Protein AF-A0A445MSP2-F1 (afdb_monomer)

pLDDT: mean 78.39, std 20.99, range [26.8, 98.38]

Organism: NCBI:txid201089

Sequence (513 aa):
MSGHNLSDQFVAFFVLGKTQYIKISIDMVNHHGAAMNFFADILRNLSRFKRIFPAFSILPVSEKHCRTREPGAQSNRTGRDHVIDLWRGLALINMAWVHLVGNQIGAGSTLEAWIGEHLRFAAGAFVFIAGLSVAKVFGKALDRGGLEGRAARAWLFRRALLLLVIDRALAVAMGIISRWRMFLPGGEDPQAPLWPLAVFGEAGVTGGLLCLYALLLGFTPALAAIKRRCGISIVIALSITLYIAAQYADRIFHWPPWTFPVAFWQPFFVAGFLSTPVFLRIREGSTGRMAMWAAVSTVAFFALLVARRYGTVTGWDFTKVPLRPAELLRYAITIQFVFAWSMLAYEHVPVLRRMAGCFCLCGRYSLLVYSAHLFIEVPIVEFALTIGMSPAGASMLLVLDAAALVLVAAAQRVGQRAAMPGIVRAGARLWLPRPAIVAIACVLASAQSLRAIQILSPSVLQLQAIVDEPFDPNAEASDSVEPASDDEINPEPFEIPDEAPIPESPIAETLDA

Nearest PDB structures (foldseek):
  5hd8-assembly1_B  TM=1.689E-01  e=2.350E+00  Escherichia coli K-12
  8wx2-assembly1_B  TM=1.557E-01  e=3.555E+00  Homo sapiens
  8dl7-assembly1_A  TM=1.620E-01  e=7.185E+00  Homo sapiens

InterPro domains:
  IPR014550 Uncharacterised conserved protein UCP028704, OpgC [PF10129] (80-410)
  IPR014550 Uncharacterised conserved protein UCP028704, OpgC [PTHR38592] (73-421)

Secondary structure (DSSP, 8-state):
--PPP--SSSSTTSS---S--SSSHHHHHHHHHHHHHHHHHHHHHHHHHHHH-GGGS-----TTTT-----S-TT-TT---HHHHHHHHHHHHHHHHHHHHHTT--SHHHHHHHHHHHHTTHHHHHHHHHHHHHHHHHHHHHHH-HHHHHHHHHHHHHHHHHHHHHHHHHHHHHHHHHTT-SS-GGG--TT--SHHHHTTSS--GGGGHHHHHHHHHHHHHHHHHHHHHH-HHHHHHHHHHHHHHHHHTHHHH--TT-SS-HHHHHHHHHHHHHHHHHHHHHHTS-HHHHHHHHHHHHHHHHHHHHHHHTT-STT----TTTT-HHHHHHHHHHHHHHHHHHHHHHHH-HHHHHHHHHHHHHHHTHHHHHHHHHHHHHHHHHHHHHHT--HHHHHHHHHHHHHHHHHHHHHHHHHHHTT--SEEEETTTEEEEHHHHHHHHHHHHHHHHHHHHHHHHHHHHHHHHHHHS---TTTTSTTS----------PPP-PPPPPPPPPPPP-------

Structure (mmCIF, N/CA/C/O backbone):
data_AF-A0A445MSP2-F1
#
_entry.id   AF-A0A445MSP2-F1
#
loop_
_atom_site.group_PDB
_atom_site.id
_atom_site.type_symbol
_atom_site.label_atom_id
_atom_site.label_alt_id
_atom_site.label_comp_id
_atom_site.label_asym_id
_atom_site.label_entity_id
_atom_site.label_seq_id
_atom_site.pdbx_PDB_ins_code
_atom_site.Cartn_x
_atom_site.Cartn_y
_atom_site.Cartn_z
_atom_site.occupancy
_atom_site.B_iso_or_equiv
_atom_site.auth_seq_id
_atom_site.auth_comp_id
_atom_site.auth_asym_id
_atom_site.auth_atom_id
_atom_site.pdbx_PDB_model_num
ATOM 1 N N . MET A 1 1 ? 6.197 20.343 -50.662 1.00 42.34 1 MET A N 1
ATOM 2 C CA . MET A 1 1 ? 4.780 19.937 -50.545 1.00 42.34 1 MET A CA 1
ATOM 3 C C . MET A 1 1 ? 4.582 18.656 -51.340 1.00 42.34 1 MET A C 1
ATOM 5 O O . MET A 1 1 ? 4.421 18.727 -52.546 1.00 42.34 1 MET A O 1
ATOM 9 N N . SER A 1 2 ? 4.626 17.511 -50.665 1.00 30.00 2 SER A N 1
ATOM 10 C CA . SER A 1 2 ? 4.048 16.235 -51.110 1.00 30.00 2 SER A CA 1
ATOM 11 C C . SER A 1 2 ? 4.128 15.285 -49.914 1.00 30.00 2 SER A C 1
ATOM 13 O O . SER A 1 2 ? 5.208 14.910 -49.469 1.00 30.00 2 SER A O 1
ATOM 15 N N . GLY A 1 3 ? 2.973 15.025 -49.302 1.00 32.28 3 GLY A N 1
ATOM 16 C CA . GLY A 1 3 ? 2.844 14.154 -48.139 1.00 32.28 3 GLY A CA 1
ATOM 17 C C . GLY A 1 3 ? 2.750 12.697 -48.572 1.00 32.28 3 GLY A C 1
ATOM 18 O O . GLY A 1 3 ? 1.908 12.360 -49.402 1.00 32.28 3 GLY A O 1
ATOM 19 N N . HIS A 1 4 ? 3.586 11.844 -47.985 1.00 34.22 4 HIS A N 1
ATOM 20 C CA . HIS A 1 4 ? 3.441 10.395 -48.059 1.00 34.22 4 HIS A CA 1
ATOM 21 C C . HIS A 1 4 ? 2.764 9.889 -46.780 1.00 34.22 4 HIS A C 1
ATOM 23 O O . HIS A 1 4 ? 3.225 10.146 -45.669 1.00 34.22 4 HIS A O 1
ATOM 29 N N . ASN A 1 5 ? 1.631 9.205 -46.959 1.00 30.45 5 ASN A N 1
ATOM 30 C CA . ASN A 1 5 ? 0.848 8.576 -45.899 1.00 30.45 5 ASN A CA 1
ATOM 31 C C . ASN A 1 5 ? 1.553 7.313 -45.380 1.00 30.45 5 ASN A C 1
ATOM 33 O O . ASN A 1 5 ? 1.807 6.378 -46.133 1.00 30.45 5 ASN A O 1
ATOM 37 N N . LEU A 1 6 ? 1.799 7.280 -44.071 1.00 33.66 6 LEU A N 1
ATOM 38 C CA . LEU A 1 6 ? 2.395 6.179 -43.300 1.00 33.66 6 LEU A CA 1
ATOM 39 C C . LEU A 1 6 ? 1.357 5.143 -42.801 1.00 33.66 6 LEU A C 1
ATOM 41 O O . LEU A 1 6 ? 1.603 4.440 -41.825 1.00 33.66 6 LEU A O 1
ATOM 45 N N . SER A 1 7 ? 0.179 5.037 -43.427 1.00 31.22 7 SER A N 1
ATOM 46 C CA . SER A 1 7 ? -0.917 4.181 -42.930 1.00 31.22 7 SER A CA 1
ATOM 47 C C . SER A 1 7 ? -0.916 2.739 -43.449 1.00 31.22 7 SER A C 1
ATOM 49 O O . SER A 1 7 ? -1.603 1.902 -42.868 1.00 31.22 7 SER A O 1
ATOM 51 N N . ASP A 1 8 ? -0.141 2.416 -44.488 1.00 30.02 8 ASP A N 1
ATOM 52 C CA . ASP A 1 8 ? -0.382 1.185 -45.263 1.00 30.02 8 ASP A CA 1
ATOM 53 C C . ASP A 1 8 ? 0.642 0.058 -45.022 1.00 30.02 8 ASP A C 1
ATOM 55 O O . ASP A 1 8 ? 0.500 -1.034 -45.566 1.00 30.02 8 ASP A O 1
ATOM 59 N N . GLN A 1 9 ? 1.636 0.253 -44.147 1.00 32.78 9 GLN A N 1
ATOM 60 C CA . GLN A 1 9 ? 2.659 -0.773 -43.867 1.00 32.78 9 GLN A CA 1
ATOM 61 C C . GLN A 1 9 ? 2.362 -1.688 -42.663 1.00 32.78 9 GLN A C 1
ATOM 63 O O . GLN A 1 9 ? 3.090 -2.649 -42.433 1.00 32.78 9 GLN A O 1
ATOM 68 N N . PHE A 1 10 ? 1.271 -1.473 -41.917 1.00 30.16 10 PHE A N 1
ATOM 69 C CA . PHE A 1 10 ? 1.027 -2.202 -40.658 1.00 30.16 10 PHE A CA 1
ATOM 70 C C . PHE A 1 10 ? 0.085 -3.420 -40.742 1.00 30.16 10 PHE A C 1
ATOM 72 O O . PHE A 1 10 ? -0.189 -4.048 -39.721 1.00 30.16 10 PHE A O 1
ATOM 79 N N . VAL A 1 11 ? -0.401 -3.802 -41.931 1.00 29.27 11 VAL A N 1
ATOM 80 C CA . VAL A 1 11 ? -1.430 -4.862 -42.071 1.00 29.27 11 VAL A CA 1
ATOM 81 C C . VAL A 1 11 ? -0.910 -6.168 -42.708 1.00 29.27 11 VAL A C 1
ATOM 83 O O . VAL A 1 11 ? -1.615 -7.174 -42.720 1.00 29.27 11 VAL A O 1
ATOM 86 N N . ALA A 1 12 ? 0.350 -6.241 -43.143 1.00 26.80 12 ALA A N 1
ATOM 87 C CA . ALA A 1 12 ? 0.846 -7.395 -43.909 1.00 26.80 12 ALA A CA 1
ATOM 88 C C . ALA A 1 12 ? 1.534 -8.527 -43.107 1.00 26.80 12 ALA A C 1
ATOM 90 O O . ALA A 1 12 ? 1.977 -9.496 -43.715 1.00 26.80 12 ALA A O 1
ATOM 91 N N . PHE A 1 13 ? 1.604 -8.481 -41.770 1.00 28.17 13 PHE A N 1
ATOM 92 C CA . PHE A 1 13 ? 2.372 -9.480 -40.993 1.00 28.17 13 PHE A CA 1
ATOM 93 C C . PHE A 1 13 ? 1.565 -10.625 -40.352 1.00 28.17 13 PHE A C 1
ATOM 95 O O . PHE A 1 13 ? 2.127 -11.431 -39.615 1.00 28.17 13 PHE A O 1
ATOM 102 N N . PHE A 1 14 ? 0.261 -10.756 -40.635 1.00 28.16 14 PHE A N 1
ATOM 103 C CA . PHE A 1 14 ? -0.587 -11.764 -39.970 1.00 28.16 14 PHE A CA 1
ATOM 104 C C . PHE A 1 14 ? -0.846 -13.064 -40.744 1.00 28.16 14 PHE A C 1
ATOM 106 O O . PHE A 1 14 ? -1.636 -13.901 -40.303 1.00 28.16 14 PHE A O 1
ATOM 113 N N . VAL A 1 15 ? -0.175 -13.291 -41.871 1.00 31.69 15 VAL A N 1
ATOM 114 C CA . VAL A 1 15 ? -0.363 -14.516 -42.653 1.00 31.69 15 VAL A CA 1
ATOM 115 C C . VAL A 1 15 ? 0.991 -15.017 -43.123 1.00 31.69 15 VAL A C 1
ATOM 117 O O . VAL A 1 15 ? 1.465 -14.558 -44.148 1.00 31.69 15 VAL A O 1
ATOM 120 N N . LEU A 1 16 ? 1.606 -15.928 -42.358 1.00 30.19 16 LEU A N 1
ATOM 121 C CA . LEU A 1 16 ? 2.413 -17.077 -42.814 1.00 30.19 16 LEU A CA 1
ATOM 122 C C . LEU A 1 16 ? 3.211 -17.645 -41.627 1.00 30.19 16 LEU A C 1
ATOM 124 O O . LEU A 1 16 ? 4.071 -16.985 -41.061 1.00 30.19 16 LEU A O 1
ATOM 128 N N . GLY A 1 17 ? 2.910 -18.886 -41.232 1.00 28.20 17 GLY A N 1
ATOM 129 C CA . GLY A 1 17 ? 3.651 -19.562 -40.159 1.00 28.20 17 GLY A CA 1
ATOM 130 C C . GLY A 1 17 ? 2.986 -20.797 -39.546 1.00 28.20 17 GLY A C 1
ATOM 131 O O . GLY A 1 17 ? 3.231 -21.120 -38.387 1.00 28.20 17 GLY A O 1
ATOM 132 N N . LYS A 1 18 ? 2.117 -21.507 -40.277 1.00 36.84 18 LYS A N 1
ATOM 133 C CA . LYS A 1 18 ? 1.631 -22.836 -39.870 1.00 36.84 18 LYS A CA 1
ATOM 134 C C . LYS A 1 18 ? 2.551 -23.897 -40.474 1.00 36.84 18 LYS A C 1
ATOM 136 O O . LYS A 1 18 ? 2.348 -24.187 -41.645 1.00 36.84 18 LYS A O 1
ATOM 141 N N . THR A 1 19 ? 3.506 -24.452 -39.708 1.00 33.66 19 THR A N 1
ATOM 142 C CA . THR A 1 19 ? 3.979 -25.877 -39.739 1.00 33.66 19 THR A CA 1
ATOM 143 C C . THR A 1 19 ? 5.323 -26.144 -39.008 1.00 33.66 19 THR A C 1
ATOM 145 O O . THR A 1 19 ? 6.178 -26.843 -39.532 1.00 33.66 19 THR A O 1
ATOM 148 N N . GLN A 1 20 ? 5.528 -25.688 -37.758 1.00 33.00 20 GLN A N 1
ATOM 149 C CA . GLN A 1 20 ? 6.654 -26.191 -36.919 1.00 33.00 20 GLN A CA 1
ATOM 150 C C . GLN A 1 20 ? 6.325 -26.427 -35.424 1.00 33.00 20 GLN A C 1
ATOM 152 O O . GLN A 1 20 ? 7.212 -26.544 -34.585 1.00 33.00 20 GLN A O 1
ATOM 157 N N . TYR A 1 21 ? 5.049 -26.581 -35.056 1.00 33.19 21 TYR A N 1
ATOM 158 C CA . TYR A 1 21 ? 4.622 -26.609 -33.643 1.00 33.19 21 TYR A CA 1
ATOM 159 C C . TYR A 1 21 ? 4.552 -27.984 -32.945 1.00 33.19 21 TYR A C 1
ATOM 161 O O . TYR A 1 21 ? 4.082 -28.055 -31.813 1.00 33.19 21 TYR A O 1
ATOM 169 N N . ILE A 1 22 ? 5.015 -29.086 -33.548 1.00 36.72 22 ILE A N 1
ATOM 170 C CA . ILE A 1 22 ? 4.736 -30.434 -32.996 1.00 36.72 22 ILE A CA 1
ATOM 171 C C . ILE A 1 22 ? 5.887 -31.043 -32.166 1.00 36.72 22 ILE A C 1
ATOM 173 O O . ILE A 1 22 ? 5.637 -31.947 -31.375 1.00 36.72 22 ILE A O 1
ATOM 177 N N . LYS A 1 23 ? 7.122 -30.520 -32.209 1.00 30.09 23 LYS A N 1
ATOM 178 C CA . LYS A 1 23 ? 8.253 -31.150 -31.483 1.00 30.09 23 LYS A CA 1
ATOM 179 C C . LYS A 1 23 ? 8.648 -30.494 -30.147 1.00 30.09 23 LYS A C 1
ATOM 181 O O . LYS A 1 23 ? 9.357 -31.112 -29.368 1.00 30.09 23 LYS A O 1
ATOM 186 N N . ILE A 1 24 ? 8.124 -29.305 -29.830 1.00 35.00 24 ILE A N 1
ATOM 187 C CA . ILE A 1 24 ? 8.419 -28.564 -28.578 1.00 35.00 24 ILE A CA 1
ATOM 188 C C . ILE A 1 24 ? 7.429 -28.924 -27.441 1.00 35.00 24 ILE A C 1
ATOM 190 O O . ILE A 1 24 ? 7.626 -28.581 -26.278 1.00 35.00 24 ILE A O 1
ATOM 194 N N . SER A 1 25 ? 6.368 -29.683 -27.741 1.00 33.28 25 SER A N 1
ATOM 195 C CA . SER A 1 25 ? 5.293 -29.983 -26.783 1.00 33.28 25 SER A CA 1
ATOM 196 C C . SER A 1 25 ? 5.636 -31.043 -25.723 1.00 33.28 25 SER A C 1
ATOM 198 O O . SER A 1 25 ? 4.863 -31.190 -24.779 1.00 33.28 25 SER A O 1
ATOM 200 N N . ILE A 1 26 ? 6.740 -31.791 -25.845 1.00 33.78 26 ILE A N 1
ATOM 201 C CA . ILE A 1 26 ? 7.011 -32.947 -24.965 1.00 33.78 26 ILE A CA 1
ATOM 202 C C . ILE A 1 26 ? 7.840 -32.549 -23.731 1.00 33.78 26 ILE A C 1
ATOM 204 O O . ILE A 1 26 ? 7.472 -32.925 -22.619 1.00 33.78 26 ILE A O 1
ATOM 208 N N . ASP A 1 27 ? 8.841 -31.673 -23.867 1.00 33.78 27 ASP A N 1
ATOM 209 C CA . ASP A 1 27 ? 9.586 -31.153 -22.703 1.00 33.78 27 ASP A CA 1
ATOM 210 C C . ASP A 1 27 ? 8.767 -30.141 -21.878 1.00 33.78 27 ASP A C 1
ATOM 212 O O . ASP A 1 27 ? 8.948 -30.004 -20.665 1.00 33.78 27 ASP A O 1
ATOM 216 N N . MET A 1 28 ? 7.770 -29.499 -22.503 1.00 34.50 28 MET A N 1
ATOM 217 C CA . MET A 1 28 ? 6.834 -28.582 -21.840 1.00 34.50 28 MET A CA 1
ATOM 218 C C . MET A 1 28 ? 5.923 -29.261 -20.800 1.00 34.50 28 MET A C 1
ATOM 220 O O . MET A 1 28 ? 5.569 -28.636 -19.798 1.00 34.50 28 MET A O 1
ATOM 224 N N . VAL A 1 29 ? 5.539 -30.527 -21.001 1.00 35.09 29 VAL A N 1
ATOM 225 C CA . VAL A 1 29 ? 4.621 -31.243 -20.091 1.00 35.09 29 VAL A CA 1
ATOM 226 C C . VAL A 1 29 ? 5.323 -31.648 -18.791 1.00 35.09 29 VAL A C 1
ATOM 228 O O . VAL A 1 29 ? 4.712 -31.602 -17.719 1.00 35.09 29 VAL A O 1
ATOM 231 N N . ASN A 1 30 ? 6.622 -31.948 -18.847 1.00 37.91 30 ASN A N 1
ATOM 232 C CA . ASN A 1 30 ? 7.368 -32.449 -17.692 1.00 37.91 30 ASN A CA 1
ATOM 233 C C . ASN A 1 30 ? 7.641 -31.357 -16.640 1.00 37.91 30 ASN A C 1
ATOM 235 O O . ASN A 1 30 ? 7.466 -31.600 -15.443 1.00 37.91 30 ASN A O 1
ATOM 239 N N . HIS A 1 31 ? 7.957 -30.124 -17.053 1.00 42.19 31 HIS A N 1
ATOM 240 C CA . HIS A 1 31 ? 8.174 -29.018 -16.107 1.00 42.19 31 HIS A CA 1
ATOM 241 C C . HIS A 1 31 ? 6.876 -28.361 -15.604 1.00 42.19 31 HIS A C 1
ATOM 243 O O . HIS A 1 31 ? 6.808 -27.958 -14.440 1.00 42.19 31 HIS A O 1
ATOM 249 N N . HIS A 1 32 ? 5.811 -28.313 -16.416 1.00 44.03 32 HIS A N 1
ATOM 250 C CA . HIS A 1 32 ? 4.488 -27.874 -15.945 1.00 44.03 32 HIS A CA 1
ATOM 251 C C . HIS A 1 32 ? 3.865 -28.870 -14.957 1.00 44.03 32 HIS A C 1
ATOM 253 O O . HIS A 1 32 ? 3.216 -28.452 -13.995 1.00 44.03 32 HIS A O 1
ATOM 259 N N . GLY A 1 33 ? 4.108 -30.174 -15.139 1.00 44.62 33 GLY A N 1
ATOM 260 C CA . GLY A 1 33 ? 3.669 -31.215 -14.212 1.00 44.62 33 GLY A CA 1
ATOM 261 C C . GLY A 1 33 ? 4.234 -31.024 -12.804 1.00 44.62 33 GLY A C 1
ATOM 262 O O . GLY A 1 33 ? 3.483 -31.083 -11.834 1.00 44.62 33 GLY A O 1
ATOM 263 N N . ALA A 1 34 ? 5.527 -30.715 -12.674 1.00 43.53 34 ALA A N 1
ATOM 264 C CA . ALA A 1 34 ? 6.170 -30.517 -11.374 1.00 43.53 34 ALA A CA 1
ATOM 265 C C . ALA A 1 34 ? 5.616 -29.299 -10.609 1.00 43.53 34 ALA A C 1
ATOM 267 O O . ALA A 1 34 ? 5.270 -29.418 -9.433 1.00 43.53 34 ALA A O 1
ATOM 268 N N . ALA A 1 35 ? 5.453 -28.151 -11.277 1.00 39.19 35 ALA A N 1
ATOM 269 C CA . ALA A 1 35 ? 4.890 -26.950 -10.655 1.00 39.19 35 ALA A CA 1
ATOM 270 C C . ALA A 1 35 ? 3.410 -27.142 -10.271 1.00 39.19 35 ALA A C 1
ATOM 272 O O . ALA A 1 35 ? 3.001 -26.799 -9.160 1.00 39.19 35 ALA A O 1
ATOM 273 N N . MET A 1 36 ? 2.608 -27.754 -11.148 1.00 42.84 36 MET A N 1
ATOM 274 C CA . MET A 1 36 ? 1.198 -28.044 -10.868 1.00 42.84 36 MET A CA 1
ATOM 275 C C . MET A 1 36 ? 1.027 -29.080 -9.751 1.00 42.84 36 MET A C 1
ATOM 277 O O . MET A 1 36 ? 0.142 -28.919 -8.909 1.00 42.84 36 MET A O 1
ATOM 281 N N . ASN A 1 37 ? 1.890 -30.100 -9.690 1.00 48.38 37 ASN A N 1
ATOM 282 C CA . ASN A 1 37 ? 1.912 -31.079 -8.601 1.00 48.38 37 ASN A CA 1
ATOM 283 C C . ASN A 1 37 ? 2.301 -30.427 -7.271 1.00 48.38 37 ASN A C 1
ATOM 285 O O . ASN A 1 37 ? 1.646 -30.680 -6.263 1.00 48.38 37 ASN A O 1
ATOM 289 N N . PHE A 1 38 ? 3.277 -29.518 -7.276 1.00 47.28 38 PHE A N 1
ATOM 290 C CA . PHE A 1 38 ? 3.670 -28.750 -6.098 1.00 47.28 38 PHE A CA 1
ATOM 291 C C . PHE A 1 38 ? 2.528 -27.856 -5.575 1.00 47.28 38 PHE A C 1
ATOM 293 O O . PHE A 1 38 ? 2.197 -27.899 -4.388 1.00 47.28 38 PHE A O 1
ATOM 300 N N . PHE A 1 39 ? 1.838 -27.113 -6.450 1.00 43.75 39 PHE A N 1
ATOM 301 C CA . PHE A 1 39 ? 0.649 -26.342 -6.059 1.00 43.75 39 PHE A CA 1
ATOM 302 C C . PHE A 1 39 ? -0.493 -27.244 -5.568 1.00 43.75 39 PHE A C 1
ATOM 304 O O . PHE A 1 39 ? -1.154 -26.925 -4.576 1.00 43.75 39 PHE A O 1
ATOM 311 N N . ALA A 1 40 ? -0.716 -28.389 -6.216 1.00 50.06 40 ALA A N 1
ATOM 312 C CA . ALA A 1 40 ? -1.703 -29.370 -5.777 1.00 50.06 40 ALA A CA 1
ATOM 313 C C . ALA A 1 40 ? -1.352 -29.977 -4.408 1.00 50.06 40 ALA A C 1
ATOM 315 O O . ALA A 1 40 ? -2.259 -30.267 -3.626 1.00 50.06 40 ALA A O 1
ATOM 316 N N . ASP A 1 41 ? -0.069 -30.138 -4.087 1.00 50.84 41 ASP A N 1
ATOM 317 C CA . ASP A 1 41 ? 0.411 -30.620 -2.789 1.00 50.84 41 ASP A CA 1
ATOM 318 C C . ASP A 1 41 ? 0.284 -29.566 -1.693 1.00 50.84 41 ASP A C 1
ATOM 320 O O . ASP A 1 41 ? -0.205 -29.885 -0.606 1.00 50.84 41 ASP A O 1
ATOM 324 N N . ILE A 1 42 ? 0.587 -28.297 -1.981 1.00 46.59 42 ILE A N 1
ATOM 325 C CA . ILE A 1 42 ? 0.287 -27.179 -1.074 1.00 46.59 42 ILE A CA 1
ATOM 326 C C . ILE A 1 42 ? -1.214 -27.139 -0.770 1.00 46.59 42 ILE A C 1
ATOM 328 O O . ILE A 1 42 ? -1.614 -27.109 0.394 1.00 46.59 42 ILE A O 1
ATOM 332 N N . LEU A 1 43 ? -2.070 -27.203 -1.793 1.00 46.00 43 LEU A N 1
ATOM 333 C CA . LEU A 1 43 ? -3.524 -27.156 -1.616 1.00 46.00 43 LEU A CA 1
ATOM 334 C C . LEU A 1 43 ? -4.067 -28.403 -0.892 1.00 46.00 43 LEU A C 1
ATOM 336 O O . LEU A 1 43 ? -4.957 -28.287 -0.041 1.00 46.00 43 LEU A O 1
ATOM 340 N N . ARG A 1 44 ? -3.506 -29.594 -1.150 1.00 52.00 44 ARG A N 1
ATOM 341 C CA . ARG A 1 44 ? -3.819 -30.822 -0.397 1.00 52.00 44 ARG A CA 1
ATOM 342 C C . ARG A 1 44 ? -3.400 -30.705 1.067 1.00 52.00 44 ARG A C 1
ATOM 344 O O . ARG A 1 44 ? -4.187 -31.072 1.942 1.00 52.00 44 ARG A O 1
ATOM 351 N N . ASN A 1 45 ? -2.232 -30.148 1.362 1.00 48.41 45 ASN A N 1
ATOM 352 C CA . ASN A 1 45 ? -1.767 -29.944 2.733 1.00 48.41 45 ASN A CA 1
ATOM 353 C C . ASN A 1 45 ? -2.565 -28.853 3.465 1.00 48.41 45 ASN A C 1
ATOM 355 O O . ASN A 1 45 ? -2.919 -29.042 4.628 1.00 48.41 45 ASN A O 1
ATOM 359 N N . LEU A 1 46 ? -3.004 -27.798 2.774 1.00 44.69 46 LEU A N 1
ATOM 360 C CA . LEU A 1 46 ? -3.956 -26.819 3.314 1.00 44.69 46 LEU A CA 1
ATOM 361 C C . LEU A 1 46 ? -5.310 -27.461 3.674 1.00 44.69 46 LEU A C 1
ATOM 363 O O . LEU A 1 46 ? -5.920 -27.117 4.688 1.00 44.69 46 LEU A O 1
ATOM 367 N N . SER A 1 47 ? -5.765 -28.459 2.907 1.00 44.88 47 SER A N 1
ATOM 368 C CA . SER A 1 47 ? -6.974 -29.228 3.248 1.00 44.88 47 SER A CA 1
ATOM 369 C C . SER A 1 47 ? -6.796 -30.122 4.489 1.00 44.88 47 SER A C 1
ATOM 371 O O . SER A 1 47 ? -7.756 -30.338 5.232 1.00 44.88 47 SER A O 1
ATOM 373 N N . ARG A 1 48 ? -5.570 -30.598 4.763 1.00 49.34 48 ARG A N 1
ATOM 374 C CA . ARG A 1 48 ? -5.210 -31.327 5.996 1.00 49.34 48 ARG A CA 1
ATOM 375 C C . ARG A 1 48 ? -5.092 -30.388 7.199 1.00 49.34 48 ARG A C 1
ATOM 377 O O . ARG A 1 48 ? -5.527 -30.753 8.287 1.00 49.34 48 ARG A O 1
ATOM 384 N N . PHE A 1 49 ? -4.643 -29.153 6.986 1.00 40.34 49 PHE A N 1
ATOM 385 C CA . PHE A 1 49 ? -4.645 -28.074 7.984 1.00 40.34 49 PHE A CA 1
ATOM 386 C C . PHE A 1 49 ? -6.040 -27.834 8.590 1.00 40.34 49 PHE A C 1
ATOM 388 O O . PHE A 1 49 ? -6.178 -27.570 9.783 1.00 40.34 49 PHE A O 1
ATOM 395 N N . LYS A 1 50 ? -7.094 -28.036 7.788 1.00 42.75 50 LYS A N 1
ATOM 396 C CA . LYS A 1 50 ? -8.501 -27.971 8.217 1.00 42.75 50 LYS A CA 1
ATOM 397 C C . LYS A 1 50 ? -8.873 -29.011 9.289 1.00 42.75 50 LYS A C 1
ATOM 399 O O . LYS A 1 50 ? -9.828 -28.786 10.023 1.00 42.75 50 LYS A O 1
ATOM 404 N N . ARG A 1 51 ? -8.141 -30.133 9.386 1.00 47.94 51 ARG A N 1
ATOM 405 C CA . ARG A 1 51 ? -8.340 -31.167 10.423 1.00 47.94 51 ARG A CA 1
ATOM 406 C C . ARG A 1 51 ? -7.578 -30.876 11.715 1.00 47.94 51 ARG A C 1
ATOM 408 O O . ARG A 1 51 ? -8.065 -31.232 12.777 1.00 47.94 51 ARG A O 1
ATOM 415 N N . ILE A 1 52 ? -6.414 -30.232 11.624 1.00 40.97 52 ILE A N 1
ATOM 416 C CA . ILE A 1 52 ? -5.551 -29.934 12.782 1.00 40.97 52 ILE A CA 1
ATOM 417 C C . ILE A 1 52 ? -6.102 -28.747 13.586 1.00 40.97 52 ILE A C 1
ATOM 419 O O . ILE A 1 52 ? -5.942 -28.685 14.800 1.00 40.97 52 ILE A O 1
ATOM 423 N N . PHE A 1 53 ? -6.837 -27.843 12.934 1.00 39.03 53 PHE A N 1
ATOM 424 C CA . PHE A 1 53 ? -7.497 -26.724 13.598 1.00 39.03 53 PHE A CA 1
ATOM 425 C C . PHE A 1 53 ? -9.024 -26.786 13.426 1.00 39.03 53 PHE A C 1
ATOM 427 O O . PHE A 1 53 ? -9.578 -26.075 12.582 1.00 39.03 53 PHE A O 1
ATOM 434 N N . PRO A 1 54 ? -9.754 -27.561 14.251 1.00 41.44 54 PRO A N 1
ATOM 435 C CA . PRO A 1 54 ? -11.220 -27.594 14.221 1.00 41.44 54 PRO A CA 1
ATOM 436 C C . PRO A 1 54 ? -11.871 -26.220 14.487 1.00 41.44 54 PRO A C 1
ATOM 438 O O . PRO A 1 54 ? -13.021 -26.008 14.110 1.00 41.44 54 PRO A O 1
ATOM 441 N N . ALA A 1 55 ? -11.125 -25.236 15.012 1.00 38.19 55 ALA A N 1
ATOM 442 C CA . ALA A 1 55 ? -11.526 -23.826 15.109 1.00 38.19 55 ALA A CA 1
ATOM 443 C C . ALA A 1 55 ? -11.640 -23.081 13.750 1.00 38.19 55 ALA A C 1
ATOM 445 O O . ALA A 1 55 ? -12.153 -21.955 13.704 1.00 38.19 55 ALA A O 1
ATOM 446 N N . PHE A 1 56 ? -11.184 -23.689 12.645 1.00 39.19 56 PHE A N 1
ATOM 447 C CA . PHE A 1 56 ? -11.427 -23.249 11.259 1.00 39.19 56 PHE A CA 1
ATOM 448 C C . PHE A 1 56 ? -12.640 -23.921 10.613 1.00 39.19 56 PHE A C 1
ATOM 450 O O . PHE A 1 56 ? -12.971 -23.607 9.465 1.00 39.19 56 PHE A O 1
ATOM 457 N N . SER A 1 57 ? -13.339 -24.802 11.337 1.00 35.38 57 SER A N 1
ATOM 458 C CA . SER A 1 57 ? -14.701 -25.164 10.965 1.00 35.38 57 SER A CA 1
ATOM 459 C C . SER A 1 57 ? -15.476 -23.865 10.840 1.00 35.38 57 SER A C 1
ATOM 461 O O . SER A 1 57 ? -15.514 -23.048 11.764 1.00 35.38 57 SER A O 1
ATOM 463 N N . ILE A 1 58 ? -16.024 -23.646 9.652 1.00 40.88 58 ILE A N 1
ATOM 464 C CA . ILE A 1 58 ? -16.974 -22.590 9.357 1.00 40.88 58 ILE A CA 1
ATOM 465 C C . ILE A 1 58 ? -18.196 -22.912 10.220 1.00 40.88 58 ILE A C 1
ATOM 467 O O . ILE A 1 58 ? -19.180 -23.452 9.735 1.00 40.88 58 ILE A O 1
ATOM 471 N N . LEU A 1 59 ? -18.143 -22.627 11.522 1.00 33.44 59 LEU A N 1
ATOM 472 C CA . LEU A 1 59 ? -19.350 -22.190 12.182 1.00 33.44 59 LEU A CA 1
ATOM 473 C C . LEU A 1 59 ? -19.718 -20.945 11.385 1.00 33.44 59 LEU A C 1
ATOM 475 O O . LEU A 1 59 ? -18.892 -20.020 11.326 1.00 33.44 59 LEU A O 1
ATOM 479 N N . PRO A 1 60 ? -20.870 -20.918 10.697 1.00 37.78 60 PRO A N 1
ATOM 480 C CA . PRO A 1 60 ? -21.401 -19.656 10.250 1.00 37.78 60 PRO A CA 1
ATOM 481 C C . PRO A 1 60 ? -21.565 -18.858 11.540 1.00 37.78 60 PRO A C 1
ATOM 483 O O . PRO A 1 60 ? -22.523 -19.043 12.286 1.00 37.78 60 PRO A O 1
ATOM 486 N N . VAL A 1 61 ? -20.586 -18.004 11.853 1.00 42.09 61 VAL A N 1
ATOM 487 C CA . VAL A 1 61 ? -20.836 -16.844 12.689 1.00 42.09 61 VAL A CA 1
ATOM 488 C C . VAL A 1 61 ? -21.888 -16.132 11.879 1.00 42.09 61 VAL A C 1
ATOM 490 O O . VAL A 1 61 ? -21.585 -15.533 10.850 1.00 42.09 61 VAL A O 1
ATOM 493 N N . SER A 1 62 ? -23.139 -16.395 12.238 1.00 39.91 62 SER A N 1
ATOM 494 C CA . SER A 1 62 ? -24.296 -15.896 11.542 1.00 39.91 62 SER A CA 1
ATOM 495 C C . SER A 1 62 ? -24.087 -14.395 11.449 1.00 39.91 62 SER A C 1
ATOM 497 O O . SER A 1 62 ? -24.182 -13.695 12.456 1.00 39.91 62 SER A O 1
ATOM 499 N N . GLU A 1 63 ? -23.773 -13.890 10.252 1.00 44.03 63 GLU A N 1
ATOM 500 C CA . GLU A 1 63 ? -23.659 -12.450 9.987 1.00 44.03 63 GLU A CA 1
ATOM 501 C C . GLU A 1 63 ? -24.951 -11.714 10.388 1.00 44.03 63 GLU A C 1
ATOM 503 O O . GLU A 1 63 ? -24.972 -10.489 10.478 1.00 44.03 63 GLU A O 1
ATOM 508 N N . LYS A 1 64 ? -26.036 -12.454 10.669 1.00 44.75 64 LYS A N 1
ATOM 509 C CA . LYS A 1 64 ? -27.278 -11.933 11.233 1.00 44.75 64 LYS A CA 1
ATOM 510 C C . LYS A 1 64 ? -27.166 -11.502 12.703 1.00 44.75 64 LYS A C 1
ATOM 512 O O . LYS A 1 64 ? -27.935 -10.636 13.090 1.00 44.75 64 LYS A O 1
ATOM 517 N N . HIS A 1 65 ? -26.258 -12.051 13.517 1.00 41.38 65 HIS A N 1
ATOM 518 C CA . HIS A 1 65 ? -26.223 -11.772 14.967 1.00 41.38 65 HIS A CA 1
ATOM 519 C C . HIS A 1 65 ? -25.361 -10.569 15.376 1.00 41.38 65 HIS A C 1
ATOM 521 O O . HIS A 1 65 ? -25.560 -10.026 16.454 1.00 41.38 65 HIS A O 1
ATOM 527 N N . CYS A 1 66 ? -24.475 -10.080 14.504 1.00 43.25 66 CYS A N 1
ATOM 528 C CA . CYS A 1 66 ? -23.763 -8.810 14.704 1.00 43.25 66 CYS A CA 1
ATOM 529 C C . CYS A 1 66 ? -24.413 -7.670 13.889 1.00 43.25 66 CYS A C 1
ATOM 531 O O . CYS A 1 66 ? -23.731 -6.824 13.316 1.00 43.25 66 CYS A O 1
ATOM 533 N N . ARG A 1 67 ? -25.747 -7.692 13.769 1.00 42.75 67 ARG A N 1
ATOM 534 C CA . ARG A 1 67 ? -26.571 -6.635 13.161 1.00 42.75 67 ARG A CA 1
ATOM 535 C C . ARG A 1 67 ? -27.609 -6.162 14.175 1.00 42.75 67 ARG A C 1
ATOM 537 O O . ARG A 1 67 ? -28.810 -6.320 13.972 1.00 42.75 67 ARG A O 1
ATOM 544 N N . THR A 1 68 ? -27.156 -5.590 15.283 1.00 43.03 68 THR A N 1
ATOM 545 C CA . THR A 1 68 ? -28.024 -4.752 16.111 1.00 43.03 68 THR A CA 1
ATOM 546 C C . THR A 1 68 ? -28.387 -3.508 15.295 1.00 43.03 68 THR A C 1
ATOM 548 O O . THR A 1 68 ? -27.547 -2.676 14.964 1.00 43.03 68 THR A O 1
ATOM 551 N N . ARG A 1 69 ? -29.649 -3.481 14.853 1.00 38.69 69 ARG A N 1
ATOM 552 C CA . ARG A 1 69 ? -30.310 -2.407 14.104 1.00 38.69 69 ARG A CA 1
ATOM 553 C C . ARG A 1 69 ? -30.285 -1.115 14.931 1.00 38.69 69 ARG A C 1
ATOM 555 O O . ARG A 1 69 ? -30.999 -1.034 15.922 1.00 38.69 69 ARG A O 1
ATOM 562 N N . GLU A 1 70 ? -29.556 -0.100 14.478 1.00 36.16 70 GLU A N 1
ATOM 563 C CA . GLU A 1 70 ? -29.926 1.292 14.755 1.00 36.16 70 GLU A CA 1
ATOM 564 C C . GLU A 1 70 ? -30.931 1.746 13.676 1.00 36.16 70 GLU A C 1
ATOM 566 O O . GLU A 1 70 ? -30.681 1.541 12.480 1.00 36.16 70 GLU A O 1
ATOM 571 N N . PRO A 1 71 ? -32.100 2.291 14.054 1.00 38.41 71 PRO A N 1
ATOM 572 C CA . PRO A 1 71 ? -33.093 2.770 13.105 1.00 38.41 71 PRO A CA 1
ATOM 573 C C . PRO A 1 71 ? -32.807 4.231 12.724 1.00 38.41 71 PRO A C 1
ATOM 575 O O . PRO A 1 71 ? -33.021 5.131 13.525 1.00 38.41 71 PRO A O 1
ATOM 578 N N . GLY A 1 72 ? -32.363 4.473 11.484 1.00 36.66 72 GLY A N 1
ATOM 579 C CA . GLY A 1 72 ? -32.393 5.815 10.881 1.00 36.66 72 GLY A CA 1
ATOM 580 C C . GLY A 1 72 ? -31.210 6.157 9.971 1.00 36.66 72 GLY A C 1
ATOM 581 O O . GLY A 1 72 ? -30.256 6.761 10.434 1.00 36.66 72 GLY A O 1
ATOM 582 N N . ALA A 1 73 ? -31.298 5.762 8.689 1.00 39.16 73 ALA A N 1
ATOM 583 C CA . ALA A 1 73 ? -30.651 6.333 7.481 1.00 39.16 73 ALA A CA 1
ATOM 584 C C . ALA A 1 73 ? -30.313 5.220 6.463 1.00 39.16 73 ALA A C 1
ATOM 586 O O . ALA A 1 73 ? -29.262 4.576 6.493 1.00 39.16 73 ALA A O 1
ATOM 587 N N . GLN A 1 74 ? -31.243 4.969 5.540 1.00 39.12 74 GLN A N 1
ATOM 588 C CA . GLN A 1 74 ? -31.164 3.921 4.519 1.00 39.12 74 GLN A CA 1
ATOM 589 C C . GLN A 1 74 ? -30.354 4.333 3.268 1.00 39.12 74 GLN A C 1
ATOM 591 O O . GLN A 1 74 ? -30.922 4.470 2.189 1.00 39.12 74 GLN A O 1
ATOM 596 N N . SER A 1 75 ? -29.018 4.427 3.345 1.00 39.50 75 SER A N 1
ATOM 597 C CA . SER A 1 75 ? -28.191 4.440 2.111 1.00 39.50 75 SER A CA 1
ATOM 598 C C . SER A 1 75 ? -26.895 3.611 2.108 1.00 39.50 75 SER A C 1
ATOM 600 O O . SER A 1 75 ? -26.258 3.517 1.067 1.00 39.50 75 SER A O 1
ATOM 602 N N . ASN A 1 76 ? -26.532 2.882 3.176 1.00 39.12 76 ASN A N 1
ATOM 603 C CA . ASN A 1 76 ? -25.278 2.100 3.220 1.00 39.12 76 ASN A CA 1
ATOM 604 C C . ASN A 1 76 ? -25.462 0.661 3.743 1.00 39.12 76 ASN A C 1
ATOM 606 O O . ASN A 1 76 ? -24.969 0.304 4.812 1.00 39.12 76 ASN A O 1
ATOM 610 N N . ARG A 1 77 ? -26.126 -0.212 2.969 1.00 44.88 77 ARG A N 1
ATOM 611 C CA . ARG A 1 77 ? -26.409 -1.625 3.336 1.00 44.88 77 ARG A CA 1
ATOM 612 C C . ARG A 1 77 ? -25.182 -2.492 3.697 1.00 44.88 77 ARG A C 1
ATOM 614 O O . ARG A 1 77 ? -25.372 -3.604 4.180 1.00 44.88 77 ARG A O 1
ATOM 621 N N . THR A 1 78 ? -23.948 -2.024 3.497 1.00 50.94 78 THR A N 1
ATOM 622 C CA . THR A 1 78 ? -22.719 -2.759 3.857 1.00 50.94 78 THR A CA 1
ATOM 623 C C . THR A 1 78 ? -21.852 -2.084 4.924 1.00 50.94 78 THR A C 1
ATOM 625 O O . THR A 1 78 ? -20.795 -2.623 5.230 1.00 50.94 78 THR A O 1
ATOM 628 N N . GLY A 1 79 ? -22.224 -0.907 5.455 1.00 71.88 79 GLY A N 1
ATOM 629 C CA . GLY A 1 79 ? -21.380 -0.161 6.412 1.00 71.88 79 GLY A CA 1
ATOM 630 C C . GLY A 1 79 ? -19.968 0.166 5.892 1.00 71.88 79 GLY A C 1
ATOM 631 O O . GLY A 1 79 ? -19.056 0.440 6.669 1.00 71.88 79 GLY A O 1
ATOM 632 N N . ARG A 1 80 ? -19.770 0.089 4.570 1.00 86.25 80 ARG A N 1
ATOM 633 C CA . ARG A 1 80 ? -18.470 0.221 3.907 1.00 86.25 80 ARG A CA 1
ATOM 634 C C . ARG A 1 80 ? -18.190 1.689 3.618 1.00 86.25 80 ARG A C 1
ATOM 636 O O . ARG A 1 80 ? -19.086 2.410 3.197 1.00 86.25 80 ARG A O 1
ATOM 643 N N . ASP A 1 81 ? -16.954 2.117 3.841 1.00 92.19 81 ASP A N 1
ATOM 644 C CA . ASP A 1 81 ? -16.546 3.505 3.644 1.00 92.19 81 ASP A CA 1
ATOM 645 C C . ASP A 1 81 ? -15.872 3.702 2.282 1.00 92.19 81 ASP A C 1
ATOM 647 O O . ASP A 1 81 ? -14.750 3.242 2.067 1.00 92.19 81 ASP A O 1
ATOM 651 N N . HIS A 1 82 ? -16.559 4.398 1.376 1.00 93.50 82 HIS A N 1
ATOM 652 C CA . HIS A 1 82 ? -16.062 4.684 0.033 1.00 93.50 82 HIS A CA 1
ATOM 653 C C . HIS A 1 82 ? -14.823 5.583 0.019 1.00 93.50 82 HIS A C 1
ATOM 655 O O . HIS A 1 82 ? -14.004 5.433 -0.877 1.00 93.50 82 HIS A O 1
ATOM 661 N N . VAL A 1 83 ? -14.635 6.457 1.014 1.00 94.88 83 VAL A N 1
ATOM 662 C CA . VAL A 1 83 ? -13.434 7.307 1.101 1.00 94.88 83 VAL A CA 1
ATOM 663 C C . VAL A 1 83 ? -12.211 6.461 1.459 1.00 94.88 83 VAL A C 1
ATOM 665 O O . VAL A 1 83 ? -11.148 6.608 0.864 1.00 94.88 83 VAL A O 1
ATOM 668 N N . ILE A 1 84 ? -12.373 5.490 2.363 1.00 95.94 84 ILE A N 1
ATOM 669 C CA . ILE A 1 84 ? -11.305 4.528 2.674 1.00 95.94 84 ILE A CA 1
ATOM 670 C C . ILE A 1 84 ? -10.993 3.654 1.452 1.00 95.94 84 ILE A C 1
ATOM 672 O O . ILE A 1 84 ? -9.826 3.373 1.183 1.00 95.94 84 ILE A O 1
ATOM 676 N N . ASP A 1 85 ? -12.010 3.223 0.698 1.00 96.81 85 ASP A N 1
ATOM 677 C CA . ASP A 1 85 ? -11.786 2.499 -0.557 1.00 96.81 85 ASP A CA 1
ATOM 678 C C . ASP A 1 85 ? -11.071 3.381 -1.601 1.00 96.81 85 ASP A C 1
ATOM 680 O O . ASP A 1 85 ? -10.154 2.899 -2.258 1.00 96.81 85 ASP A O 1
ATOM 684 N N . LEU A 1 86 ? -11.419 4.666 -1.727 1.00 97.00 86 LEU A N 1
ATOM 685 C CA . LEU A 1 86 ? -10.716 5.616 -2.596 1.00 97.00 86 LEU A CA 1
ATOM 686 C C . LEU A 1 86 ? -9.229 5.693 -2.241 1.00 97.00 86 LEU A C 1
ATOM 688 O O . LEU A 1 86 ? -8.381 5.485 -3.107 1.00 97.00 86 LEU A O 1
ATOM 692 N N . TRP A 1 87 ? -8.906 5.929 -0.968 1.00 97.50 87 TRP A N 1
ATOM 693 C CA . TRP A 1 87 ? -7.519 6.046 -0.512 1.00 97.50 87 TRP A CA 1
ATOM 694 C C . TRP A 1 87 ? -6.716 4.763 -0.721 1.00 97.50 87 TRP A C 1
ATOM 696 O O . TRP A 1 87 ? -5.559 4.827 -1.126 1.00 97.50 87 TRP A O 1
ATOM 706 N N . ARG A 1 88 ? -7.329 3.588 -0.519 1.00 97.12 88 ARG A N 1
ATOM 707 C CA . ARG A 1 88 ? -6.692 2.302 -0.851 1.00 97.12 88 ARG A CA 1
ATOM 708 C C . ARG A 1 88 ? -6.426 2.171 -2.345 1.00 97.12 88 ARG A C 1
ATOM 710 O O . ARG A 1 88 ? -5.375 1.672 -2.720 1.00 97.12 88 ARG A O 1
ATOM 717 N N . GLY A 1 89 ? -7.373 2.581 -3.186 1.00 97.12 89 GLY A N 1
ATOM 718 C CA . GLY A 1 89 ? -7.215 2.546 -4.639 1.00 97.12 89 GLY A CA 1
ATOM 719 C C . GLY A 1 89 ? -6.094 3.454 -5.127 1.00 97.12 89 GLY A C 1
ATOM 720 O O . GLY A 1 89 ? -5.260 3.014 -5.910 1.00 97.12 89 GLY A O 1
ATOM 721 N N . LEU A 1 90 ? -6.048 4.688 -4.617 1.00 96.00 90 LEU A N 1
ATOM 722 C CA . LEU A 1 90 ? -4.971 5.641 -4.895 1.00 96.00 90 LEU A CA 1
ATOM 723 C C . LEU A 1 90 ? -3.613 5.089 -4.454 1.00 96.00 90 LEU A C 1
ATOM 725 O O . LEU A 1 90 ? -2.664 5.120 -5.227 1.00 96.00 90 LEU A O 1
ATOM 729 N N . ALA A 1 91 ? -3.527 4.524 -3.247 1.00 96.19 91 ALA A N 1
ATOM 730 C CA . ALA A 1 91 ? -2.287 3.932 -2.760 1.00 96.19 91 ALA A CA 1
ATOM 731 C C . ALA A 1 91 ? -1.814 2.745 -3.623 1.00 96.19 91 ALA A C 1
ATOM 733 O O . ALA A 1 91 ? -0.614 2.601 -3.807 1.00 96.19 91 ALA A O 1
ATOM 734 N N . LEU A 1 92 ? -2.711 1.920 -4.186 1.00 95.44 92 LEU A N 1
ATOM 735 C CA . LEU A 1 92 ? -2.322 0.809 -5.082 1.00 95.44 92 LEU A CA 1
ATOM 736 C C . LEU A 1 92 ? -1.738 1.293 -6.390 1.00 95.44 92 LEU A C 1
ATOM 738 O O . LEU A 1 92 ? -0.684 0.821 -6.793 1.00 95.44 92 LEU A O 1
ATOM 742 N N . ILE A 1 93 ? -2.437 2.214 -7.046 1.00 94.69 93 ILE A N 1
ATOM 743 C CA . ILE A 1 93 ? -1.998 2.723 -8.343 1.00 94.69 93 ILE A CA 1
ATOM 744 C C . ILE A 1 93 ? -0.672 3.461 -8.168 1.00 94.69 93 ILE A C 1
ATOM 746 O O . ILE A 1 93 ? 0.273 3.208 -8.904 1.00 94.69 93 ILE A O 1
ATOM 750 N N . ASN A 1 94 ? -0.547 4.265 -7.111 1.00 93.44 94 ASN A N 1
ATOM 751 C CA . ASN A 1 94 ? 0.708 4.949 -6.824 1.00 93.44 94 ASN A CA 1
ATOM 752 C C . ASN A 1 94 ? 1.841 3.993 -6.429 1.00 93.44 94 ASN A C 1
ATOM 754 O O . ASN A 1 94 ? 2.997 4.292 -6.707 1.00 93.44 94 ASN A O 1
ATOM 758 N N . MET A 1 95 ? 1.534 2.849 -5.808 1.00 92.75 95 MET A N 1
ATOM 759 C CA . MET A 1 95 ? 2.524 1.805 -5.529 1.00 92.75 95 MET A CA 1
ATOM 760 C C . MET A 1 95 ? 3.064 1.200 -6.823 1.00 92.75 95 MET A C 1
ATOM 762 O O . MET A 1 95 ? 4.278 1.144 -6.985 1.00 92.75 95 MET A O 1
ATOM 766 N N . ALA A 1 96 ? 2.179 0.817 -7.746 1.00 91.50 96 ALA A N 1
ATOM 767 C CA . ALA A 1 96 ? 2.572 0.267 -9.040 1.00 91.50 96 ALA A CA 1
ATOM 768 C C . ALA A 1 96 ? 3.403 1.280 -9.847 1.00 91.50 96 ALA A C 1
ATOM 770 O O . ALA A 1 96 ? 4.486 0.963 -10.333 1.00 91.50 96 ALA A O 1
ATOM 771 N N . TRP A 1 97 ? 2.985 2.548 -9.866 1.00 91.50 97 TRP A N 1
ATOM 772 C CA . TRP A 1 97 ? 3.751 3.613 -10.512 1.00 91.50 97 TRP A CA 1
ATOM 773 C C . TRP A 1 97 ? 5.121 3.850 -9.866 1.00 91.50 97 TRP A C 1
ATOM 775 O O . TRP A 1 97 ? 6.086 4.097 -10.581 1.00 91.50 97 TRP A O 1
ATOM 785 N N . VAL A 1 98 ? 5.244 3.749 -8.535 1.00 88.38 98 VAL A N 1
ATOM 786 C CA . VAL A 1 98 ? 6.547 3.859 -7.851 1.00 88.38 98 VAL A CA 1
ATOM 787 C C . VAL A 1 98 ? 7.507 2.782 -8.316 1.00 88.38 98 VAL A C 1
ATOM 789 O O . VAL A 1 98 ? 8.699 3.056 -8.434 1.00 88.38 98 VAL A O 1
ATOM 792 N N . HIS A 1 99 ? 7.009 1.574 -8.558 1.00 88.19 99 HIS A N 1
ATOM 793 C CA . HIS A 1 99 ? 7.852 0.499 -9.038 1.00 88.19 99 HIS A CA 1
ATOM 794 C C . HIS A 1 99 ? 8.256 0.707 -10.497 1.00 88.19 99 HIS A C 1
ATOM 796 O O . HIS A 1 99 ? 9.428 0.541 -10.818 1.00 88.19 99 HIS A O 1
ATOM 802 N N . LEU A 1 100 ? 7.344 1.160 -11.359 1.00 87.50 100 LEU A N 1
ATOM 803 C CA . LEU A 1 100 ? 7.679 1.494 -12.747 1.00 87.50 100 LEU A CA 1
ATOM 804 C C . LEU A 1 100 ? 8.740 2.606 -12.813 1.00 87.50 100 LEU A C 1
ATOM 806 O O . LEU A 1 100 ? 9.799 2.408 -13.404 1.00 87.50 100 LEU A O 1
ATOM 810 N N . VAL A 1 101 ? 8.535 3.714 -12.094 1.00 85.38 101 VAL A N 1
ATOM 811 C CA . VAL A 1 101 ? 9.523 4.806 -12.004 1.00 85.38 101 VAL A CA 1
ATOM 812 C C . VAL A 1 101 ? 10.837 4.327 -11.377 1.00 85.38 101 VAL A C 1
ATOM 814 O O . VAL A 1 101 ? 11.913 4.696 -11.835 1.00 85.38 101 VAL A O 1
ATOM 817 N N . GLY A 1 102 ? 10.775 3.478 -10.346 1.00 83.56 102 GLY A N 1
ATOM 818 C CA . GLY A 1 102 ? 11.958 2.910 -9.693 1.00 83.56 102 GLY A CA 1
ATOM 819 C C . GLY A 1 102 ? 12.791 1.999 -10.599 1.00 83.56 102 GLY A C 1
ATOM 820 O O . GLY A 1 102 ? 14.001 1.918 -10.415 1.00 83.56 102 GLY A O 1
ATOM 821 N N . ASN A 1 103 ? 12.167 1.373 -11.599 1.00 83.56 103 ASN A N 1
ATOM 822 C CA . ASN A 1 103 ? 12.835 0.609 -12.655 1.00 83.56 103 ASN A CA 1
ATOM 823 C C . ASN A 1 103 ? 13.277 1.496 -13.836 1.00 83.56 103 ASN A C 1
ATOM 825 O O . ASN A 1 103 ? 13.510 0.983 -14.924 1.00 83.56 103 ASN A O 1
ATOM 829 N N . GLN A 1 104 ? 13.382 2.816 -13.633 1.00 81.06 104 GLN A N 1
ATOM 830 C CA . GLN A 1 104 ? 13.782 3.798 -14.651 1.00 81.06 104 GLN A CA 1
ATOM 831 C C . GLN A 1 104 ? 12.809 3.890 -15.840 1.00 81.06 104 GLN A C 1
ATOM 833 O O . GLN A 1 104 ? 13.142 4.424 -16.893 1.00 81.06 104 GLN A O 1
ATOM 838 N N . ILE A 1 105 ? 11.570 3.419 -15.668 1.00 79.19 105 ILE A N 1
ATOM 839 C CA . ILE A 1 105 ? 10.494 3.571 -16.653 1.00 79.19 105 ILE A CA 1
ATOM 840 C C . ILE A 1 105 ? 9.776 4.864 -16.299 1.00 79.19 105 ILE A C 1
ATOM 842 O O . ILE A 1 105 ? 8.711 4.879 -15.675 1.00 79.19 105 ILE A O 1
ATOM 846 N N . GLY A 1 106 ? 10.450 5.970 -16.590 1.00 64.19 106 GLY A N 1
ATOM 847 C CA . GLY A 1 106 ? 10.085 7.279 -16.087 1.00 64.19 106 GLY A CA 1
ATOM 848 C C . GLY A 1 106 ? 9.984 8.337 -17.173 1.00 64.19 106 GLY A C 1
ATOM 849 O O . GLY A 1 106 ? 10.442 8.204 -18.307 1.00 64.19 106 GLY A O 1
ATOM 850 N N . ALA A 1 107 ? 9.280 9.402 -16.815 1.00 62.00 107 ALA A N 1
ATOM 851 C CA . ALA A 1 107 ? 8.908 10.476 -17.710 1.00 62.00 107 ALA A CA 1
ATOM 852 C C . ALA A 1 107 ? 9.954 11.607 -17.685 1.00 62.00 107 ALA A C 1
ATOM 854 O O . ALA A 1 107 ? 9.623 12.765 -17.480 1.00 62.00 107 ALA A O 1
ATOM 855 N N . GLY A 1 108 ? 11.235 11.288 -17.867 1.00 70.62 108 GLY A N 1
ATOM 856 C CA . GLY A 1 108 ? 12.320 12.269 -17.802 1.00 70.62 108 GLY A CA 1
ATOM 857 C C . GLY A 1 108 ? 12.570 12.835 -16.394 1.00 70.62 108 GLY A C 1
ATOM 858 O O . GLY A 1 108 ? 11.700 12.859 -15.519 1.00 70.62 108 GLY A O 1
ATOM 859 N N . SER A 1 109 ? 13.783 13.350 -16.181 1.00 77.44 109 SER A N 1
ATOM 860 C CA . SER A 1 109 ? 14.323 13.695 -14.853 1.00 77.44 109 SER A CA 1
ATOM 861 C C . SER A 1 109 ? 13.453 14.649 -14.022 1.00 77.44 109 SER A C 1
ATOM 863 O O . SER A 1 109 ? 13.354 14.515 -12.802 1.00 77.44 109 SER A O 1
ATOM 865 N N . THR A 1 110 ? 12.783 15.612 -14.662 1.00 73.44 110 THR A N 1
ATOM 866 C CA . THR A 1 110 ? 11.950 16.595 -13.952 1.00 73.44 110 THR A CA 1
ATOM 867 C C . THR A 1 110 ? 10.650 15.983 -13.446 1.00 73.44 110 THR A C 1
ATOM 869 O O . THR A 1 110 ? 10.279 16.190 -12.289 1.00 73.44 110 THR A O 1
ATOM 872 N N . LEU A 1 111 ? 9.941 15.229 -14.289 1.00 68.69 111 LEU A N 1
ATOM 873 C CA . LEU A 1 111 ? 8.671 14.634 -13.890 1.00 68.69 111 LEU A CA 1
ATOM 874 C C . LEU A 1 111 ? 8.906 13.484 -12.909 1.00 68.69 111 LEU A C 1
ATOM 876 O O . LEU A 1 111 ? 8.144 13.353 -11.959 1.00 68.69 111 LEU A O 1
ATOM 880 N N . GLU A 1 112 ? 9.994 12.727 -13.059 1.00 71.56 112 GLU A N 1
ATOM 881 C CA . GLU A 1 112 ? 10.429 11.722 -12.083 1.00 71.56 112 GLU A CA 1
ATOM 882 C C . GLU A 1 112 ? 10.703 12.312 -10.702 1.00 71.56 112 GLU A C 1
ATOM 884 O O . GLU A 1 112 ? 10.298 11.718 -9.704 1.00 71.56 112 GLU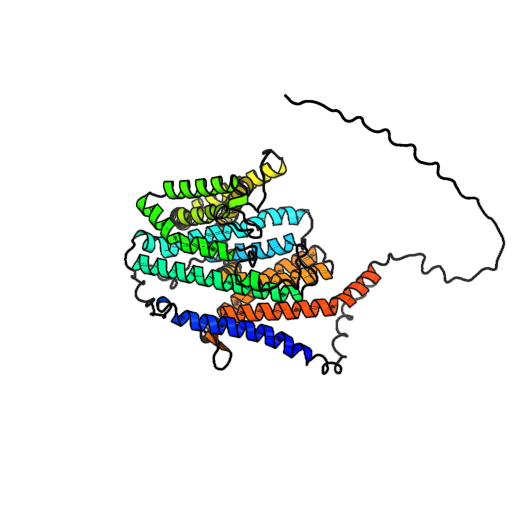 A O 1
ATOM 889 N N . ALA A 1 113 ? 11.323 13.493 -10.614 1.00 73.44 113 ALA A N 1
ATOM 890 C CA . ALA A 1 113 ? 11.524 14.159 -9.331 1.00 73.44 113 ALA A CA 1
ATOM 891 C C . ALA A 1 113 ? 10.179 14.488 -8.660 1.00 73.44 113 ALA A C 1
ATOM 893 O O . ALA A 1 113 ? 9.971 14.167 -7.494 1.00 73.44 113 ALA A O 1
ATOM 894 N N . TRP A 1 114 ? 9.226 15.066 -9.396 1.00 70.06 114 TRP A N 1
ATOM 895 C CA . TRP A 1 114 ? 7.915 15.431 -8.845 1.00 70.06 114 TRP A CA 1
ATOM 896 C C . TRP A 1 114 ? 7.029 14.223 -8.527 1.00 70.06 114 TRP A C 1
ATOM 898 O O . TRP A 1 114 ? 6.458 14.130 -7.436 1.00 70.06 114 TRP A O 1
ATOM 908 N N . ILE A 1 115 ? 6.921 13.286 -9.468 1.00 71.25 115 ILE A N 1
ATOM 909 C CA . ILE A 1 115 ? 6.157 12.049 -9.316 1.00 71.25 115 ILE A CA 1
ATOM 910 C C . ILE A 1 115 ? 6.785 11.200 -8.210 1.00 71.25 115 ILE A C 1
ATOM 912 O O . ILE A 1 115 ? 6.076 10.745 -7.319 1.00 71.25 115 ILE A O 1
ATOM 916 N N . GLY A 1 116 ? 8.106 11.044 -8.191 1.00 73.94 116 GLY A N 1
ATOM 917 C CA . GLY A 1 116 ? 8.820 10.286 -7.167 1.00 73.94 116 GLY A CA 1
ATOM 918 C C . GLY A 1 116 ? 8.550 10.799 -5.752 1.00 73.94 116 GLY A C 1
ATOM 919 O O . GLY A 1 116 ? 8.354 9.998 -4.836 1.00 73.94 116 GLY A O 1
ATOM 920 N N . GLU A 1 117 ? 8.460 12.117 -5.558 1.00 75.88 117 GLU A N 1
ATOM 921 C CA . GLU A 1 117 ? 8.062 12.694 -4.270 1.00 75.88 117 GLU A CA 1
ATOM 922 C C . GLU A 1 117 ? 6.608 12.392 -3.914 1.00 75.88 117 GLU A C 1
ATOM 924 O O . GLU A 1 117 ? 6.319 11.967 -2.793 1.00 75.88 117 GLU A O 1
ATOM 929 N N . HIS A 1 118 ? 5.695 12.561 -4.869 1.00 78.69 118 HIS A N 1
ATOM 930 C CA . HIS A 1 118 ? 4.277 12.323 -4.639 1.00 78.69 118 HIS A CA 1
ATOM 931 C C . HIS A 1 118 ? 3.964 10.852 -4.367 1.00 78.69 118 HIS A C 1
ATOM 933 O O . HIS A 1 118 ? 3.219 10.555 -3.441 1.00 78.69 118 HIS A O 1
ATOM 939 N N . LEU A 1 119 ? 4.511 9.925 -5.154 1.00 83.00 119 LEU A N 1
ATOM 940 C CA . LEU A 1 119 ? 4.128 8.514 -5.137 1.00 83.00 119 LEU A CA 1
ATOM 941 C C . LEU A 1 119 ? 4.664 7.749 -3.932 1.00 83.00 119 LEU A C 1
ATOM 943 O O . LEU A 1 119 ? 4.094 6.727 -3.535 1.00 83.00 119 LEU A O 1
ATOM 947 N N . ARG A 1 120 ? 5.740 8.241 -3.312 1.00 79.44 120 ARG A N 1
ATOM 948 C CA . ARG A 1 120 ? 6.407 7.520 -2.229 1.00 79.44 120 ARG A CA 1
ATOM 949 C C . ARG A 1 120 ? 5.511 7.276 -1.019 1.00 79.44 120 ARG A C 1
ATOM 951 O O . ARG A 1 120 ? 5.738 6.288 -0.342 1.00 79.44 120 ARG A O 1
ATOM 958 N N . PHE A 1 121 ? 4.431 8.034 -0.801 1.00 87.81 121 PHE A N 1
ATOM 959 C CA . PHE A 1 121 ? 3.500 7.805 0.317 1.00 87.81 121 PHE A CA 1
ATOM 960 C C . PHE A 1 121 ? 2.790 6.439 0.314 1.00 87.81 121 PHE A C 1
ATOM 962 O O . PHE A 1 121 ? 2.303 6.022 1.365 1.00 87.81 121 PHE A O 1
ATOM 969 N N . ALA A 1 122 ? 2.710 5.744 -0.828 1.00 91.69 122 ALA A N 1
ATOM 970 C CA . ALA A 1 122 ? 1.824 4.597 -1.036 1.00 91.69 122 ALA A CA 1
ATOM 971 C C . ALA A 1 122 ? 1.948 3.491 0.031 1.00 91.69 122 ALA A C 1
ATOM 973 O O . ALA A 1 122 ? 0.940 3.047 0.590 1.00 91.69 122 ALA A O 1
ATOM 974 N N . ALA A 1 123 ? 3.175 3.075 0.367 1.00 90.25 123 ALA A N 1
ATOM 975 C CA . ALA A 1 123 ? 3.398 2.017 1.356 1.00 90.25 123 ALA A CA 1
ATOM 976 C C . ALA A 1 123 ? 2.942 2.437 2.767 1.00 90.25 123 ALA A C 1
ATOM 978 O O . ALA A 1 123 ? 2.180 1.718 3.419 1.00 90.25 123 ALA A O 1
ATOM 979 N N . GLY A 1 124 ? 3.335 3.634 3.218 1.00 93.94 124 GLY A N 1
ATOM 980 C CA . GLY A 1 124 ? 2.928 4.171 4.520 1.00 93.94 124 GLY A CA 1
ATOM 981 C C . GLY A 1 124 ? 1.425 4.449 4.590 1.00 93.94 124 GLY A C 1
ATOM 982 O O . GLY A 1 124 ? 0.791 4.157 5.605 1.00 93.94 124 GLY A O 1
ATOM 983 N N . ALA A 1 125 ? 0.829 4.921 3.490 1.00 95.88 125 ALA A N 1
ATOM 984 C CA . ALA A 1 125 ? -0.606 5.154 3.370 1.00 95.88 125 ALA A CA 1
ATOM 985 C C . ALA A 1 125 ? -1.393 3.873 3.619 1.00 95.88 125 ALA A C 1
ATOM 987 O O . ALA A 1 125 ? -2.363 3.878 4.373 1.00 9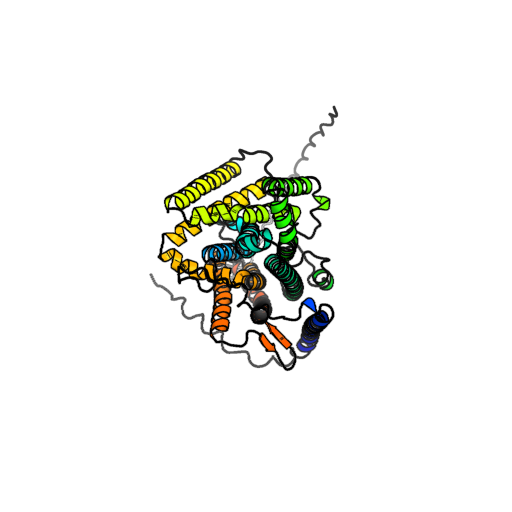5.88 125 ALA A O 1
ATOM 988 N N . PHE A 1 126 ? -0.957 2.755 3.045 1.00 94.62 126 PHE A N 1
ATOM 989 C CA . PHE A 1 126 ? -1.609 1.479 3.279 1.00 94.62 126 PHE A CA 1
ATOM 990 C C . PHE A 1 126 ? -1.525 1.010 4.732 1.00 94.62 126 PHE A C 1
ATOM 992 O O . PHE A 1 126 ? -2.526 0.533 5.273 1.00 94.62 126 PHE A O 1
ATOM 999 N N . VAL A 1 127 ? -0.361 1.162 5.372 1.00 96.81 127 VAL A N 1
ATOM 1000 C CA . VAL A 1 127 ? -0.175 0.825 6.793 1.00 96.81 127 VAL A CA 1
ATOM 1001 C C . VAL A 1 127 ? -1.086 1.688 7.672 1.00 96.81 127 VAL A C 1
ATOM 1003 O O . VAL A 1 127 ? -1.790 1.162 8.538 1.00 96.81 127 VAL A O 1
ATOM 1006 N N . PHE A 1 128 ? -1.165 2.989 7.388 1.00 98.12 128 PHE A N 1
ATOM 1007 C CA . PHE A 1 128 ? -2.074 3.913 8.062 1.00 98.12 128 PHE A CA 1
ATOM 1008 C C . PHE A 1 128 ? -3.546 3.530 7.857 1.00 98.12 128 PHE A C 1
ATOM 1010 O O . PHE A 1 128 ? -4.306 3.390 8.819 1.00 98.12 128 PHE A O 1
ATOM 1017 N N . ILE A 1 129 ? -3.963 3.298 6.608 1.00 97.62 129 ILE A N 1
ATOM 1018 C CA . ILE A 1 129 ? -5.341 2.921 6.280 1.00 97.62 129 ILE A CA 1
ATOM 1019 C C . ILE A 1 129 ? -5.713 1.597 6.953 1.00 97.62 129 ILE A C 1
ATOM 1021 O O . ILE A 1 129 ? -6.858 1.444 7.386 1.00 97.62 129 ILE A O 1
ATOM 1025 N N . ALA A 1 130 ? -4.791 0.635 7.053 1.00 96.81 130 ALA A N 1
ATOM 1026 C CA . ALA A 1 130 ? -5.034 -0.627 7.744 1.00 96.81 130 ALA A CA 1
ATOM 1027 C C . ALA A 1 130 ? -5.410 -0.386 9.215 1.00 96.81 130 ALA A C 1
ATOM 1029 O O . ALA A 1 130 ? -6.459 -0.870 9.650 1.00 96.81 130 ALA A O 1
ATOM 1030 N N . GLY A 1 131 ? -4.638 0.435 9.935 1.00 97.88 131 GLY A N 1
ATOM 1031 C CA . GLY A 1 131 ? -4.943 0.829 11.314 1.00 97.88 131 GLY A CA 1
ATOM 1032 C C . GLY A 1 131 ? -6.305 1.515 11.443 1.00 97.88 131 GLY A C 1
ATOM 1033 O O . GLY A 1 131 ? -7.150 1.080 12.231 1.00 97.88 131 GLY A O 1
ATOM 1034 N N . LEU A 1 132 ? -6.561 2.522 10.599 1.00 97.62 132 LEU A N 1
ATOM 1035 C CA . LEU A 1 132 ? -7.827 3.270 10.557 1.00 97.62 132 LEU A CA 1
ATOM 1036 C C . LEU A 1 132 ? -9.031 2.351 10.308 1.00 97.62 132 LEU A C 1
ATOM 1038 O O . LEU A 1 132 ? -10.062 2.430 10.976 1.00 97.62 132 LEU A O 1
ATOM 1042 N N . SER A 1 133 ? -8.894 1.436 9.351 1.00 96.00 133 SER A N 1
ATOM 1043 C CA . SER A 1 133 ? -9.958 0.508 8.967 1.00 96.00 133 SER A CA 1
ATOM 1044 C C . SER A 1 133 ? -10.283 -0.476 10.084 1.00 96.00 133 SER A C 1
ATOM 1046 O O . SER A 1 133 ? -11.451 -0.767 10.336 1.00 96.00 133 SER A O 1
ATOM 1048 N N . VAL A 1 134 ? -9.256 -0.991 10.761 1.00 96.31 134 VAL A N 1
ATOM 1049 C CA . VAL A 1 134 ? -9.417 -1.938 11.865 1.00 96.31 134 VAL A CA 1
ATOM 1050 C C . VAL A 1 134 ? -10.077 -1.267 13.063 1.00 96.31 134 VAL A C 1
ATOM 1052 O O . VAL A 1 134 ? -11.032 -1.817 13.608 1.00 96.31 134 VAL A O 1
ATOM 1055 N N . ALA A 1 135 ? -9.641 -0.063 13.435 1.00 96.69 135 ALA A N 1
ATOM 1056 C CA . ALA A 1 135 ? -10.281 0.713 14.492 1.00 96.69 135 ALA A CA 1
ATOM 1057 C C . ALA A 1 135 ? -11.744 1.043 14.161 1.00 96.69 135 ALA A C 1
ATOM 1059 O O . ALA A 1 135 ? -12.618 0.881 15.012 1.00 96.69 135 ALA A O 1
ATOM 1060 N N . LYS A 1 136 ? -12.043 1.426 12.916 1.00 95.38 136 LYS A N 1
ATOM 1061 C CA . LYS A 1 136 ? -13.416 1.716 12.484 1.00 95.38 136 LYS A CA 1
ATOM 1062 C C . LYS A 1 136 ? -14.336 0.493 12.540 1.00 95.38 136 LYS A C 1
ATOM 1064 O O . LYS A 1 136 ? -15.476 0.616 12.978 1.00 95.38 136 LYS A O 1
ATOM 1069 N N . VAL A 1 137 ? -13.863 -0.671 12.091 1.00 94.50 137 VAL A N 1
ATOM 1070 C CA . VAL A 1 137 ? -14.689 -1.889 11.995 1.00 94.50 137 VAL A CA 1
ATOM 1071 C C . VAL A 1 137 ? -14.764 -2.639 13.326 1.00 94.50 137 VAL A C 1
ATOM 1073 O O . VAL A 1 137 ? -15.838 -3.083 13.721 1.00 94.50 137 VAL A O 1
ATOM 1076 N N . PHE A 1 138 ? -13.640 -2.778 14.029 1.00 95.69 138 PHE A N 1
ATOM 1077 C CA . PHE A 1 138 ? -13.523 -3.636 15.212 1.00 95.69 138 PHE A CA 1
ATOM 1078 C C . PHE A 1 138 ? -13.283 -2.872 16.513 1.00 95.69 138 PHE A C 1
ATOM 1080 O O . PHE A 1 138 ? -13.392 -3.480 17.575 1.00 95.69 138 PHE A O 1
ATOM 1087 N N . GLY A 1 139 ? -12.993 -1.568 16.474 1.00 95.00 139 GLY A N 1
ATOM 1088 C CA . GLY A 1 139 ? -12.606 -0.791 17.657 1.00 95.00 139 GLY A CA 1
ATOM 1089 C C . GLY A 1 139 ? -13.616 -0.891 18.797 1.00 95.00 139 GLY A C 1
ATOM 1090 O O . GLY A 1 139 ? -13.244 -1.289 19.895 1.00 95.00 139 GLY A O 1
ATOM 1091 N N . LYS A 1 140 ? -14.911 -0.658 18.525 1.00 94.88 140 LYS A N 1
ATOM 1092 C CA . LYS A 1 140 ? -15.971 -0.774 19.549 1.00 94.88 140 LYS A CA 1
ATOM 1093 C C . LYS A 1 140 ? -16.053 -2.184 20.155 1.00 94.88 140 LYS A C 1
ATOM 1095 O O . LYS A 1 140 ? -16.160 -2.317 21.370 1.00 94.88 140 LYS A O 1
ATOM 1100 N N . ALA A 1 141 ? -15.984 -3.230 19.329 1.00 95.75 141 ALA A N 1
ATOM 1101 C CA . ALA A 1 141 ? -16.052 -4.621 19.789 1.00 95.75 141 ALA A CA 1
ATOM 1102 C C . ALA A 1 141 ? -14.818 -5.013 20.623 1.00 95.75 141 ALA A C 1
ATOM 1104 O O . ALA A 1 141 ? -14.933 -5.683 21.650 1.00 95.75 141 ALA A O 1
ATOM 1105 N N . LEU A 1 142 ? -13.628 -4.570 20.205 1.00 96.06 142 LEU A N 1
ATOM 1106 C CA . LEU A 1 142 ? -12.376 -4.795 20.927 1.00 96.06 142 LEU A CA 1
ATOM 1107 C C . LEU A 1 142 ? -12.337 -4.035 22.259 1.00 96.06 142 LEU A C 1
ATOM 1109 O O . LEU A 1 142 ? -11.893 -4.608 23.258 1.00 96.06 142 LEU A O 1
ATOM 1113 N N . ASP A 1 143 ? -12.839 -2.796 22.284 1.00 94.38 143 ASP A N 1
ATOM 1114 C CA . ASP A 1 143 ? -12.926 -1.958 23.482 1.00 94.38 143 ASP A CA 1
ATOM 1115 C C . ASP A 1 143 ? -13.908 -2.572 24.504 1.00 94.38 143 ASP A C 1
ATOM 1117 O O . ASP A 1 143 ? -13.544 -2.742 25.668 1.00 94.38 143 ASP A O 1
ATOM 1121 N N . ARG A 1 144 ? -15.100 -3.021 24.077 1.00 94.25 144 ARG A N 1
ATOM 1122 C CA . ARG A 1 144 ? -16.104 -3.664 24.957 1.00 94.25 144 ARG A CA 1
ATOM 1123 C C . ARG A 1 144 ? -15.690 -5.044 25.478 1.00 94.25 144 ARG A C 1
ATOM 1125 O O . ARG A 1 144 ? -16.066 -5.425 26.582 1.00 94.25 144 ARG A O 1
ATOM 1132 N N . GLY A 1 145 ? -14.928 -5.814 24.700 1.00 92.19 145 GLY A N 1
ATOM 1133 C CA . GLY A 1 145 ? -14.570 -7.186 25.064 1.00 92.19 145 GLY A CA 1
ATOM 1134 C C . GLY A 1 145 ? -15.739 -8.174 24.913 1.00 92.19 145 GLY A C 1
ATOM 1135 O O . GLY A 1 145 ? -16.501 -8.110 23.951 1.00 92.19 145 GLY A O 1
ATOM 1136 N N . GLY A 1 146 ? -15.845 -9.156 25.816 1.00 94.69 146 GLY A N 1
ATOM 1137 C CA . GLY A 1 146 ? -16.933 -10.147 25.803 1.00 94.69 146 GLY A CA 1
ATOM 1138 C C . GLY A 1 146 ? -16.959 -11.069 24.571 1.00 94.69 146 GLY A C 1
ATOM 1139 O O . GLY A 1 146 ? -15.916 -11.461 24.036 1.00 94.69 146 GLY A O 1
ATOM 1140 N N . LEU A 1 147 ? -18.162 -11.468 24.141 1.00 94.25 147 LEU A N 1
ATOM 1141 C CA . LEU A 1 147 ? -18.375 -12.303 22.948 1.00 94.25 147 LEU A CA 1
ATOM 1142 C C . LEU A 1 147 ? -18.021 -11.559 21.651 1.00 94.25 147 LEU A C 1
ATOM 1144 O O . LEU A 1 147 ? -17.294 -12.112 20.827 1.00 94.25 147 LEU A O 1
ATOM 1148 N N . GLU A 1 148 ? -18.448 -10.300 21.507 1.00 93.12 148 GLU A N 1
ATOM 1149 C CA . GLU A 1 148 ? -18.140 -9.460 20.338 1.00 93.12 148 GLU A CA 1
ATOM 1150 C C . GLU A 1 148 ? -16.625 -9.277 20.166 1.00 93.12 148 GLU A C 1
ATOM 1152 O O . GLU A 1 148 ? -16.077 -9.509 19.088 1.00 93.12 148 GLU A O 1
ATOM 1157 N N . GLY A 1 149 ? -15.912 -8.959 21.251 1.00 94.62 149 GLY A N 1
ATOM 1158 C CA . GLY A 1 149 ? -14.457 -8.831 21.235 1.00 94.62 149 GLY A CA 1
ATOM 1159 C C . GLY A 1 149 ? -13.732 -10.155 20.971 1.00 94.62 149 GLY A C 1
ATOM 1160 O O . GLY A 1 149 ? -12.679 -10.164 20.336 1.00 94.62 149 GLY A O 1
ATOM 1161 N N . ARG A 1 150 ? -14.263 -11.304 21.418 1.00 95.44 150 ARG A N 1
ATOM 1162 C CA . ARG A 1 150 ? -13.722 -12.629 21.037 1.00 95.44 150 ARG A CA 1
ATOM 1163 C C . ARG A 1 150 ? -13.891 -12.894 19.540 1.00 95.44 150 ARG A C 1
ATOM 1165 O O . ARG A 1 150 ? -12.928 -13.313 18.900 1.00 95.44 150 ARG A O 1
ATOM 1172 N N . ALA A 1 151 ? -15.062 -12.597 18.982 1.00 93.06 151 ALA A N 1
ATOM 1173 C CA . ALA A 1 151 ? -15.326 -12.754 17.555 1.00 93.06 151 ALA A CA 1
ATOM 1174 C C . ALA A 1 151 ? -14.424 -11.845 16.701 1.00 93.06 151 ALA A C 1
ATOM 1176 O O . ALA A 1 151 ? -13.819 -12.319 15.739 1.00 93.06 151 ALA A O 1
ATOM 1177 N N . ALA A 1 152 ? -14.255 -10.577 17.095 1.00 94.38 152 ALA A N 1
ATOM 1178 C CA . ALA A 1 152 ? -13.356 -9.635 16.427 1.00 94.38 152 ALA A CA 1
ATOM 1179 C C . ALA A 1 152 ? -11.896 -10.124 16.426 1.00 94.38 152 ALA A C 1
ATOM 1181 O O . ALA A 1 152 ? -11.242 -10.119 15.385 1.00 94.38 152 ALA A O 1
ATOM 1182 N N . ARG A 1 153 ? -11.398 -10.620 17.568 1.00 96.00 153 ARG A N 1
ATOM 1183 C CA . ARG A 1 153 ? -10.046 -11.199 17.681 1.00 96.00 153 ARG A CA 1
ATOM 1184 C C . ARG A 1 153 ? -9.849 -12.401 16.767 1.00 96.00 153 ARG A C 1
ATOM 1186 O O . ARG A 1 153 ? -8.870 -12.445 16.029 1.00 96.00 153 ARG A O 1
ATOM 1193 N N . ALA A 1 154 ? -10.789 -13.345 16.787 1.00 93.69 154 ALA A N 1
ATOM 1194 C CA . ALA A 1 154 ? -10.735 -14.522 15.927 1.00 93.69 154 ALA A CA 1
ATOM 1195 C C . ALA A 1 154 ? -10.753 -14.134 14.440 1.00 93.69 154 ALA A C 1
ATOM 1197 O O . ALA A 1 154 ? -10.022 -14.715 13.640 1.00 93.69 154 ALA A O 1
ATOM 1198 N N . TRP A 1 155 ? -11.551 -13.130 14.068 1.00 92.94 155 TRP A N 1
ATOM 1199 C CA . TRP A 1 155 ? -11.592 -12.620 12.701 1.00 92.94 155 TRP A CA 1
ATOM 1200 C C . TRP A 1 155 ? -10.252 -12.006 12.275 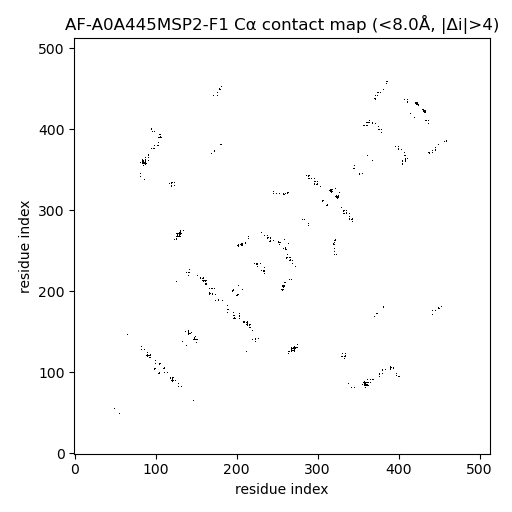1.00 92.94 155 TRP A C 1
ATOM 1202 O O . TRP A 1 155 ? -9.736 -12.357 11.214 1.00 92.94 155 TRP A O 1
ATOM 1212 N N . LEU A 1 156 ? -9.661 -11.145 13.113 1.00 93.81 156 LEU A N 1
ATOM 1213 C CA . LEU A 1 156 ? -8.364 -10.514 12.843 1.00 93.81 15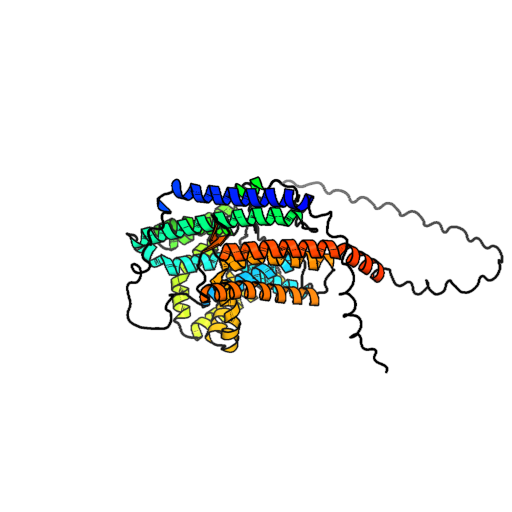6 LEU A CA 1
ATOM 1214 C C . LEU A 1 156 ? -7.253 -11.556 12.693 1.00 93.81 156 LEU A C 1
ATOM 1216 O O . LEU A 1 156 ? -6.495 -11.491 11.730 1.00 93.81 156 LEU A O 1
ATOM 1220 N N . PHE A 1 157 ? -7.218 -12.565 13.566 1.00 94.75 157 PHE A N 1
ATOM 1221 C CA . PHE A 1 157 ? -6.254 -13.666 13.478 1.00 94.75 157 PHE A CA 1
ATOM 1222 C C . PHE A 1 157 ? -6.412 -14.489 12.198 1.00 94.75 157 PHE A C 1
ATOM 1224 O O . PHE A 1 157 ? -5.433 -14.769 11.509 1.00 94.75 157 PHE A O 1
ATOM 1231 N N . ARG A 1 158 ? -7.650 -14.844 11.830 1.00 90.94 158 ARG A N 1
ATOM 1232 C CA . ARG A 1 158 ? -7.927 -15.551 10.569 1.00 90.94 158 ARG A CA 1
ATOM 1233 C C . ARG A 1 158 ? -7.481 -14.728 9.364 1.00 90.94 158 ARG A C 1
ATOM 1235 O O . ARG A 1 158 ? -6.944 -15.282 8.409 1.00 90.94 158 ARG A O 1
ATOM 1242 N N . ARG A 1 159 ? -7.695 -13.410 9.404 1.00 92.31 159 ARG A N 1
ATOM 1243 C CA . ARG A 1 159 ? -7.270 -12.503 8.338 1.00 92.31 159 ARG A CA 1
ATOM 1244 C C . ARG A 1 159 ? -5.749 -12.380 8.272 1.00 92.31 159 ARG A C 1
ATOM 1246 O O . ARG A 1 159 ? -5.222 -12.424 7.169 1.00 92.31 159 ARG A O 1
ATOM 1253 N N . ALA A 1 160 ? -5.067 -12.277 9.410 1.00 94.69 160 ALA A N 1
ATOM 1254 C CA . ALA A 1 160 ? -3.609 -12.272 9.486 1.00 94.69 160 ALA A CA 1
ATOM 1255 C C . ALA A 1 160 ? -3.015 -13.551 8.880 1.00 94.69 160 ALA A C 1
ATOM 1257 O O . ALA A 1 160 ? -2.178 -13.470 7.987 1.00 94.69 160 ALA A O 1
ATOM 1258 N N . LEU A 1 161 ? -3.527 -14.726 9.269 1.00 93.19 161 LEU A N 1
ATOM 1259 C CA . LEU A 1 161 ? -3.076 -16.000 8.705 1.00 93.19 161 LEU A CA 1
ATOM 1260 C C . LEU A 1 161 ? -3.312 -16.077 7.193 1.00 93.19 161 LEU A C 1
ATOM 1262 O O . LEU A 1 161 ? -2.441 -16.519 6.453 1.00 93.19 161 LEU A O 1
ATOM 1266 N N . LEU A 1 162 ? -4.476 -15.620 6.720 1.00 90.25 162 LEU A N 1
ATOM 1267 C CA . LEU A 1 162 ? -4.762 -15.567 5.288 1.00 90.25 162 LEU A CA 1
ATOM 1268 C C . LEU A 1 162 ? -3.750 -14.691 4.537 1.00 90.25 162 LEU A C 1
ATOM 1270 O O . LEU A 1 162 ? -3.324 -15.074 3.452 1.00 90.25 162 LEU A O 1
ATOM 1274 N N . LEU A 1 163 ? -3.373 -13.535 5.092 1.00 92.44 163 LEU A N 1
ATOM 1275 C CA . LEU A 1 163 ? -2.366 -12.669 4.477 1.00 92.44 163 LEU A CA 1
ATOM 1276 C C . LEU A 1 163 ? -0.997 -13.350 4.419 1.00 92.44 163 LEU A C 1
ATOM 1278 O O . LEU A 1 163 ? -0.372 -13.273 3.372 1.00 92.44 163 LEU A O 1
ATOM 1282 N N . LEU A 1 164 ? -0.578 -14.073 5.465 1.00 91.69 164 LEU A N 1
ATOM 1283 C CA . LEU A 1 164 ? 0.672 -14.850 5.447 1.00 91.69 164 LEU A CA 1
ATOM 1284 C C . LEU A 1 164 ? 0.663 -15.936 4.369 1.00 91.69 164 LEU A C 1
ATOM 1286 O O . LEU A 1 164 ? 1.633 -16.097 3.638 1.00 91.69 164 LEU A O 1
ATOM 1290 N N . VAL A 1 165 ? -0.442 -16.674 4.243 1.00 91.19 165 VAL A N 1
ATOM 1291 C CA . VAL A 1 165 ? -0.565 -17.718 3.216 1.00 91.19 165 VAL A CA 1
ATOM 1292 C C . VAL A 1 165 ? -0.499 -17.113 1.814 1.00 91.19 165 VAL A C 1
ATOM 1294 O O . VAL A 1 165 ? 0.182 -17.654 0.948 1.00 91.19 165 VAL A O 1
ATOM 1297 N N . ILE A 1 166 ? -1.190 -15.993 1.586 1.00 90.62 166 ILE A N 1
ATOM 1298 C CA . ILE A 1 166 ? -1.175 -15.301 0.292 1.00 90.62 166 ILE A CA 1
ATOM 1299 C C . ILE A 1 166 ? 0.217 -14.752 -0.008 1.00 90.62 166 ILE A C 1
ATOM 1301 O O . ILE A 1 166 ? 0.712 -14.958 -1.105 1.00 90.62 166 ILE A O 1
ATOM 1305 N N . ASP A 1 167 ? 0.860 -14.114 0.962 1.00 92.19 167 ASP A N 1
ATOM 1306 C CA . ASP A 1 167 ? 2.217 -13.585 0.848 1.00 92.19 167 ASP A CA 1
ATOM 1307 C C . ASP A 1 167 ? 3.219 -14.651 0.394 1.00 92.19 167 ASP A C 1
ATOM 1309 O O . ASP A 1 167 ? 3.919 -14.465 -0.599 1.00 92.19 167 ASP A O 1
ATOM 1313 N N . ARG A 1 168 ? 3.216 -15.819 1.048 1.00 92.12 168 ARG A N 1
ATOM 1314 C CA . ARG A 1 168 ? 4.090 -16.937 0.672 1.00 92.12 168 ARG A CA 1
ATOM 1315 C C . ARG A 1 168 ? 3.731 -17.540 -0.683 1.00 92.12 168 ARG A C 1
ATOM 1317 O O . ARG A 1 168 ? 4.622 -17.862 -1.462 1.00 92.12 168 ARG A O 1
ATOM 1324 N N . ALA A 1 169 ? 2.441 -17.661 -0.995 1.00 91.12 169 ALA A N 1
ATOM 1325 C CA . ALA A 1 169 ? 2.005 -18.151 -2.300 1.00 91.12 169 ALA A CA 1
ATOM 1326 C C . ALA A 1 169 ? 2.438 -17.212 -3.438 1.00 91.12 169 ALA A C 1
ATOM 1328 O O . ALA A 1 169 ? 2.907 -17.685 -4.471 1.00 91.12 169 ALA A O 1
ATOM 1329 N N . LEU A 1 170 ? 2.317 -15.896 -3.239 1.00 92.38 170 LEU A N 1
ATOM 1330 C CA . LEU A 1 170 ? 2.779 -14.890 -4.192 1.00 92.38 170 LEU A CA 1
ATOM 1331 C C . LEU A 1 170 ? 4.305 -14.904 -4.313 1.00 92.38 170 LEU A C 1
ATOM 1333 O O . LEU A 1 170 ? 4.804 -14.807 -5.425 1.00 92.38 170 LEU A O 1
ATOM 1337 N N . ALA A 1 171 ? 5.034 -15.086 -3.207 1.00 92.25 171 ALA A N 1
ATOM 1338 C CA . ALA A 1 171 ? 6.496 -15.166 -3.207 1.00 92.25 171 ALA A CA 1
ATOM 1339 C C . ALA A 1 171 ? 6.991 -16.320 -4.074 1.00 92.25 171 ALA A C 1
ATOM 1341 O O . ALA A 1 171 ? 7.808 -16.119 -4.967 1.00 92.25 171 ALA A O 1
ATOM 1342 N N . VAL A 1 172 ? 6.423 -17.509 -3.878 1.00 92.44 172 VAL A N 1
ATOM 1343 C CA . VAL A 1 172 ? 6.759 -18.675 -4.698 1.00 92.44 172 VAL A CA 1
ATOM 1344 C C . VAL A 1 172 ? 6.342 -18.477 -6.155 1.00 92.44 172 VAL A C 1
ATOM 1346 O O . VAL A 1 172 ? 7.118 -18.789 -7.053 1.00 92.44 172 VAL A O 1
ATOM 1349 N N . ALA A 1 173 ? 5.143 -17.943 -6.412 1.00 91.88 173 ALA A N 1
ATOM 1350 C CA . ALA A 1 173 ? 4.694 -17.664 -7.776 1.00 91.88 173 ALA A CA 1
ATOM 1351 C C . ALA A 1 173 ? 5.625 -16.675 -8.492 1.00 91.88 173 ALA A C 1
ATOM 1353 O O . ALA A 1 173 ? 5.926 -16.860 -9.669 1.00 91.88 173 ALA A O 1
ATOM 1354 N N . MET A 1 174 ? 6.118 -15.667 -7.773 1.00 90.94 174 MET A N 1
ATOM 1355 C CA . MET A 1 174 ? 7.052 -14.695 -8.316 1.00 90.94 174 MET A CA 1
ATOM 1356 C C . MET A 1 174 ? 8.430 -15.314 -8.560 1.00 90.94 174 MET A C 1
ATOM 1358 O O . MET A 1 174 ? 8.962 -15.150 -9.647 1.00 90.94 174 MET A O 1
ATOM 1362 N N . GLY A 1 175 ? 8.948 -16.140 -7.646 1.00 91.56 175 GLY A N 1
ATOM 1363 C CA . GLY A 1 175 ? 10.179 -16.905 -7.887 1.00 91.56 175 GLY A CA 1
ATOM 1364 C C . GLY A 1 175 ? 10.089 -17.836 -9.107 1.00 91.56 175 GLY A C 1
ATOM 1365 O O . GLY A 1 175 ? 11.058 -17.987 -9.844 1.00 91.56 175 GLY A O 1
ATOM 1366 N N . ILE A 1 176 ? 8.913 -18.417 -9.382 1.00 91.69 176 ILE A N 1
ATOM 1367 C CA . ILE A 1 176 ? 8.676 -19.186 -10.618 1.00 91.69 176 ILE A CA 1
ATOM 1368 C C . ILE A 1 176 ? 8.728 -18.271 -11.845 1.00 91.69 176 ILE A C 1
ATOM 1370 O O . ILE A 1 176 ? 9.388 -18.616 -12.820 1.00 91.69 176 ILE A O 1
ATOM 1374 N N . ILE A 1 177 ? 8.051 -17.120 -11.804 1.00 90.56 177 ILE A N 1
ATOM 1375 C CA . ILE A 1 177 ? 8.034 -16.165 -12.921 1.00 90.56 177 ILE A CA 1
ATOM 1376 C C . ILE A 1 177 ? 9.426 -15.585 -13.190 1.00 90.56 177 ILE A C 1
ATOM 1378 O O . ILE A 1 177 ? 9.780 -15.408 -14.352 1.00 90.56 177 ILE A O 1
ATOM 1382 N N . SER A 1 178 ? 10.235 -15.339 -12.156 1.00 90.25 178 SER A N 1
ATOM 1383 C CA . SER A 1 178 ? 11.604 -14.825 -12.294 1.00 90.25 178 SER A CA 1
ATOM 1384 C C . SER A 1 178 ? 12.490 -15.711 -13.175 1.00 90.25 178 SER A C 1
ATOM 1386 O O . SER A 1 178 ? 13.391 -15.204 -13.829 1.00 90.25 178 SER A O 1
ATOM 1388 N N . ARG A 1 179 ? 12.186 -17.007 -13.310 1.00 89.81 179 ARG A N 1
ATOM 1389 C CA . ARG A 1 179 ? 12.892 -17.915 -14.237 1.00 89.81 179 ARG A CA 1
ATOM 1390 C C . ARG A 1 179 ? 12.695 -17.580 -15.714 1.00 89.81 179 ARG A C 1
ATOM 1392 O O . ARG A 1 179 ? 13.431 -18.088 -16.552 1.00 89.81 179 ARG A O 1
ATOM 1399 N N . TRP A 1 180 ? 11.684 -16.779 -16.035 1.00 89.50 180 TRP A N 1
ATOM 1400 C CA . TRP A 1 180 ? 11.371 -16.327 -17.391 1.00 89.50 180 TRP A CA 1
ATOM 1401 C C . TRP A 1 180 ? 11.674 -14.844 -17.604 1.00 89.50 180 TRP A C 1
ATOM 1403 O O . TRP A 1 180 ? 11.325 -14.293 -18.644 1.00 89.50 180 TRP A O 1
ATOM 1413 N N . ARG A 1 181 ? 12.281 -14.175 -16.627 1.00 89.75 181 ARG A N 1
ATOM 1414 C CA . ARG A 1 181 ? 12.678 -12.775 -16.759 1.00 89.75 181 ARG A CA 1
ATOM 1415 C C . ARG A 1 181 ? 14.024 -12.674 -17.464 1.00 89.75 181 ARG A C 1
ATOM 1417 O O . ARG A 1 181 ? 14.887 -13.519 -17.243 1.00 89.75 181 ARG A O 1
ATOM 1424 N N . MET A 1 182 ? 14.189 -11.659 -18.312 1.00 86.31 182 MET A N 1
ATOM 1425 C CA . MET A 1 182 ? 15.490 -11.334 -18.907 1.00 86.31 182 MET A CA 1
ATOM 1426 C C . MET A 1 182 ? 16.259 -10.378 -17.995 1.00 86.31 182 MET A C 1
ATOM 1428 O O . MET A 1 182 ? 17.472 -10.502 -17.856 1.00 86.31 182 MET A O 1
ATOM 1432 N N . PHE A 1 183 ? 15.542 -9.474 -17.318 1.00 84.44 183 PHE A N 1
ATOM 1433 C CA . PHE A 1 183 ? 16.117 -8.477 -16.423 1.00 84.44 183 PHE A CA 1
ATOM 1434 C C . PHE A 1 183 ? 15.743 -8.771 -14.967 1.00 84.44 183 PHE A C 1
ATOM 1436 O O . PHE A 1 183 ? 14.653 -8.438 -14.494 1.00 84.44 183 PHE A O 1
ATOM 1443 N N . LEU A 1 184 ? 16.665 -9.393 -14.228 1.00 82.12 184 LEU A N 1
ATOM 1444 C CA . LEU A 1 184 ? 16.492 -9.645 -12.798 1.00 82.12 184 LEU A CA 1
ATOM 1445 C C . LEU A 1 184 ? 16.979 -8.441 -11.980 1.00 82.12 184 LEU A C 1
ATOM 1447 O O . LEU A 1 184 ? 18.142 -8.046 -12.101 1.00 82.12 184 LEU A O 1
ATOM 1451 N N . PRO A 1 185 ? 16.121 -7.838 -11.139 1.00 75.31 185 PRO A N 1
ATOM 1452 C CA . PRO A 1 185 ? 16.539 -6.738 -10.286 1.00 75.31 185 PRO A CA 1
ATOM 1453 C C . PRO A 1 185 ? 17.585 -7.235 -9.280 1.00 75.31 185 PRO A C 1
ATOM 1455 O O . PRO A 1 185 ? 17.412 -8.282 -8.667 1.00 75.31 185 PRO A O 1
ATOM 1458 N N . GLY A 1 186 ? 18.677 -6.488 -9.103 1.00 72.69 186 GLY A N 1
ATOM 1459 C CA . GLY A 1 186 ? 19.661 -6.763 -8.048 1.00 72.69 186 GLY A CA 1
ATOM 1460 C C . GLY A 1 186 ? 20.526 -8.016 -8.234 1.00 72.69 186 GLY A C 1
ATOM 1461 O O . GLY A 1 186 ? 21.160 -8.434 -7.270 1.00 72.69 186 GLY A O 1
ATOM 1462 N N . GLY A 1 187 ? 20.574 -8.605 -9.436 1.00 72.06 187 GLY A N 1
ATOM 1463 C CA . GLY A 1 187 ? 21.430 -9.765 -9.719 1.00 72.06 187 GLY A CA 1
ATOM 1464 C C . GLY A 1 187 ? 20.970 -11.063 -9.049 1.00 72.06 187 GLY A C 1
ATOM 1465 O O . GLY A 1 187 ? 21.793 -11.931 -8.770 1.00 72.06 187 GLY A O 1
ATOM 1466 N N . GLU A 1 188 ? 19.673 -11.183 -8.755 1.00 82.50 188 GLU A N 1
ATOM 1467 C CA . GLU A 1 188 ? 19.079 -12.408 -8.213 1.00 82.50 188 GLU A CA 1
ATOM 1468 C C . GLU A 1 188 ? 19.372 -13.625 -9.113 1.00 82.50 188 GLU A C 1
ATOM 1470 O O . GLU A 1 188 ? 19.334 -13.524 -10.338 1.00 82.50 188 GLU A O 1
ATOM 1475 N N . ASP A 1 189 ? 19.633 -14.790 -8.509 1.00 86.00 189 ASP A N 1
ATOM 1476 C CA . ASP A 1 189 ? 19.791 -16.051 -9.242 1.00 86.00 189 ASP A CA 1
ATOM 1477 C C . ASP A 1 189 ? 18.403 -16.621 -9.606 1.00 86.00 189 ASP A C 1
ATOM 1479 O O . ASP A 1 189 ? 17.648 -17.013 -8.708 1.00 86.00 189 ASP A O 1
ATOM 1483 N N . PRO A 1 190 ? 18.038 -16.732 -10.899 1.00 84.75 190 PRO A N 1
ATOM 1484 C CA . PRO A 1 190 ? 16.746 -17.292 -11.302 1.00 84.75 190 PRO A CA 1
ATOM 1485 C C . PRO A 1 190 ? 16.593 -18.768 -10.907 1.00 84.75 190 PRO A C 1
ATOM 1487 O O . PRO A 1 190 ? 15.470 -19.272 -10.801 1.00 84.75 190 PRO A O 1
ATOM 1490 N N . GLN A 1 191 ? 17.703 -19.477 -10.692 1.00 89.25 191 GLN A N 1
ATOM 1491 C CA . GLN A 1 191 ? 17.717 -20.878 -10.279 1.00 89.25 191 GLN A CA 1
ATOM 1492 C C . GLN A 1 191 ? 17.727 -21.059 -8.761 1.00 89.25 191 GLN A C 1
ATOM 1494 O O . GLN A 1 191 ? 17.731 -22.205 -8.295 1.00 89.25 191 GLN A O 1
ATOM 1499 N N . ALA A 1 192 ? 17.637 -19.969 -7.990 1.00 89.06 192 ALA A N 1
ATOM 1500 C CA . ALA A 1 192 ? 17.536 -20.042 -6.545 1.00 89.06 192 ALA A CA 1
ATOM 1501 C C . ALA A 1 192 ? 16.402 -21.001 -6.113 1.00 89.06 192 ALA A C 1
ATOM 1503 O O . ALA A 1 192 ? 15.321 -21.058 -6.730 1.00 89.06 192 ALA A O 1
ATOM 1504 N N . PRO A 1 193 ? 16.628 -21.809 -5.061 1.00 92.44 193 PRO A N 1
ATOM 1505 C CA . PRO A 1 193 ? 15.614 -22.726 -4.567 1.00 92.44 193 PRO A CA 1
ATOM 1506 C C . PRO A 1 193 ? 14.379 -21.945 -4.099 1.00 92.44 193 PRO A C 1
ATOM 1508 O O . PRO A 1 193 ? 14.484 -20.934 -3.419 1.00 92.44 193 PRO A O 1
ATOM 1511 N N . LEU A 1 194 ? 13.177 -22.445 -4.405 1.00 91.94 194 LEU A N 1
ATOM 1512 C CA . LEU A 1 194 ? 11.919 -21.785 -4.010 1.00 91.94 194 LEU A CA 1
ATOM 1513 C C . LEU A 1 194 ? 11.536 -22.036 -2.540 1.00 91.94 194 LEU A C 1
ATOM 1515 O O . LEU A 1 194 ? 10.617 -21.413 -2.008 1.00 91.94 194 LEU A O 1
ATOM 1519 N N . TRP A 1 195 ? 12.199 -22.989 -1.882 1.00 92.88 195 TRP A N 1
ATOM 1520 C CA . TRP A 1 195 ? 11.884 -23.378 -0.509 1.00 92.88 195 TRP A CA 1
ATOM 1521 C C . TRP A 1 195 ? 12.104 -22.247 0.513 1.00 92.88 195 TRP A C 1
ATOM 1523 O O . TRP A 1 195 ? 11.170 -22.000 1.278 1.00 92.88 195 TRP A O 1
ATOM 1533 N N . PRO A 1 196 ? 13.236 -21.511 0.519 1.00 90.81 196 PRO A N 1
ATOM 1534 C CA . PRO A 1 196 ? 13.423 -20.336 1.374 1.00 90.81 196 PRO A CA 1
ATOM 1535 C C . PRO A 1 196 ? 12.275 -19.321 1.305 1.00 90.81 196 PRO A C 1
ATOM 1537 O O . PRO A 1 196 ? 11.826 -18.836 2.346 1.00 90.81 196 PRO A O 1
ATOM 1540 N N . LEU A 1 197 ? 11.714 -19.068 0.116 1.00 88.31 197 LEU A N 1
ATOM 1541 C CA . LEU A 1 197 ? 10.528 -18.218 -0.038 1.00 88.31 197 LEU A CA 1
ATOM 1542 C C . LEU A 1 197 ? 9.323 -18.807 0.707 1.00 88.31 197 LEU A C 1
ATOM 1544 O O . LEU A 1 197 ? 8.651 -18.090 1.451 1.00 88.31 197 LEU A O 1
ATOM 1548 N N . ALA A 1 198 ? 9.074 -20.112 0.554 1.00 89.31 198 ALA A N 1
ATOM 1549 C CA . ALA A 1 198 ? 7.943 -20.813 1.162 1.00 89.31 198 ALA A CA 1
ATOM 1550 C C . ALA A 1 198 ? 8.009 -20.884 2.700 1.00 89.31 198 ALA A C 1
ATOM 1552 O O . ALA A 1 198 ? 6.959 -20.830 3.345 1.00 89.31 198 ALA A O 1
ATOM 1553 N N . VAL A 1 199 ? 9.209 -20.973 3.290 1.00 91.69 199 VAL A N 1
ATOM 1554 C CA . VAL A 1 199 ? 9.406 -21.076 4.753 1.00 91.69 199 VAL A CA 1
ATOM 1555 C C . VAL A 1 199 ? 9.936 -19.826 5.433 1.00 91.69 199 VAL A C 1
ATOM 1557 O O . VAL A 1 199 ? 10.494 -19.914 6.522 1.00 91.69 199 VAL A O 1
ATOM 1560 N N . PHE A 1 200 ? 9.712 -18.654 4.839 1.00 89.31 200 PHE A N 1
ATOM 1561 C CA . PHE A 1 200 ? 10.106 -17.373 5.439 1.00 89.31 200 PHE A CA 1
ATOM 1562 C C . PHE A 1 200 ? 11.625 -17.226 5.660 1.00 89.31 200 PHE A C 1
ATOM 1564 O O . PHE A 1 200 ? 12.044 -16.390 6.455 1.00 89.31 200 PHE A O 1
ATOM 1571 N N . GLY A 1 201 ? 12.448 -18.001 4.945 1.00 86.69 201 GLY A N 1
ATOM 1572 C CA . GLY A 1 201 ? 13.893 -17.771 4.867 1.00 86.69 201 GLY A CA 1
ATOM 1573 C C . GLY A 1 201 ? 14.229 -16.482 4.111 1.00 86.69 201 GLY A C 1
ATOM 1574 O O . GLY A 1 201 ? 15.239 -15.850 4.390 1.00 86.69 201 GLY A O 1
ATOM 1575 N N . GLU A 1 202 ? 13.335 -16.052 3.216 1.00 87.31 202 GLU A N 1
ATOM 1576 C CA . GLU A 1 202 ? 13.424 -14.791 2.479 1.00 87.31 202 GLU A CA 1
ATOM 1577 C C . GLU A 1 202 ? 12.187 -13.907 2.702 1.00 87.31 202 GLU A C 1
ATOM 1579 O O . GLU A 1 202 ? 11.097 -14.384 3.048 1.00 87.31 202 GLU A O 1
ATOM 1584 N N . ALA A 1 203 ? 12.333 -12.601 2.455 1.00 80.31 203 ALA A N 1
ATOM 1585 C CA . ALA A 1 203 ? 11.326 -11.585 2.762 1.00 80.31 203 ALA A CA 1
ATOM 1586 C C . ALA A 1 203 ? 10.018 -11.745 1.971 1.00 80.31 203 ALA A C 1
ATOM 1588 O O . ALA A 1 203 ? 8.987 -11.205 2.365 1.00 80.31 203 ALA A O 1
ATOM 1589 N N . GLY A 1 204 ? 10.004 -12.576 0.927 1.00 82.56 204 GLY A N 1
ATOM 1590 C CA . GLY A 1 204 ? 8.857 -12.766 0.042 1.00 82.56 204 GLY A CA 1
ATOM 1591 C C . GLY A 1 204 ? 8.613 -11.545 -0.839 1.00 82.56 204 GLY A C 1
ATOM 1592 O O . GLY A 1 204 ? 9.531 -10.772 -1.106 1.00 82.56 204 GLY A O 1
ATOM 1593 N N . VAL A 1 205 ? 7.379 -11.356 -1.316 1.00 83.25 205 VAL A N 1
ATOM 1594 C CA . VAL A 1 205 ? 7.115 -10.313 -2.319 1.00 83.25 205 VAL A CA 1
ATOM 1595 C C . VAL A 1 205 ? 7.120 -8.920 -1.706 1.00 83.25 205 VAL A C 1
ATOM 1597 O O . VAL A 1 205 ? 6.624 -8.705 -0.597 1.00 83.25 205 VAL A O 1
ATOM 1600 N N . THR A 1 206 ? 7.655 -7.943 -2.444 1.00 82.50 206 THR A N 1
ATOM 1601 C CA . THR A 1 206 ? 7.801 -6.545 -2.000 1.00 82.50 206 THR A CA 1
ATOM 1602 C C . THR A 1 206 ? 8.487 -6.430 -0.635 1.00 82.50 206 THR A C 1
ATOM 1604 O O . THR A 1 206 ? 8.092 -5.611 0.184 1.00 82.50 206 THR A O 1
ATOM 1607 N N . GLY A 1 207 ? 9.452 -7.305 -0.338 1.00 83.19 207 GLY A N 1
ATOM 1608 C CA . GLY A 1 207 ? 10.211 -7.283 0.915 1.00 83.19 207 GLY A CA 1
ATOM 1609 C C . GLY A 1 207 ? 9.379 -7.467 2.194 1.00 83.19 207 GLY A C 1
ATOM 1610 O O . GLY A 1 207 ? 9.735 -6.943 3.254 1.00 83.19 207 GLY A O 1
ATOM 1611 N N . GLY A 1 208 ? 8.267 -8.206 2.103 1.00 88.44 208 GLY A N 1
ATOM 1612 C CA . GLY A 1 208 ? 7.503 -8.676 3.263 1.00 88.44 208 GLY A CA 1
ATOM 1613 C C . GLY A 1 208 ? 6.341 -7.783 3.695 1.00 88.44 208 GLY A C 1
ATOM 1614 O O . GLY A 1 208 ? 5.882 -7.882 4.834 1.00 88.44 208 GLY A O 1
ATOM 1615 N N . LEU A 1 209 ? 5.825 -6.926 2.810 1.00 91.12 209 LEU A N 1
ATOM 1616 C CA . LEU A 1 209 ? 4.735 -5.996 3.130 1.00 91.12 209 LEU A CA 1
ATOM 1617 C C . LEU A 1 209 ? 3.456 -6.692 3.643 1.00 91.12 209 LEU A C 1
ATOM 1619 O O . LEU A 1 209 ? 2.826 -6.230 4.598 1.00 91.12 209 LEU A O 1
ATOM 1623 N N . LEU A 1 210 ? 3.048 -7.819 3.047 1.00 92.69 210 LEU A N 1
ATOM 1624 C CA . LEU A 1 210 ? 1.877 -8.559 3.532 1.00 92.69 210 LEU A CA 1
ATOM 1625 C C . LEU A 1 210 ? 2.144 -9.248 4.878 1.00 92.69 210 LEU A C 1
ATOM 1627 O O . LEU A 1 210 ? 1.233 -9.320 5.709 1.00 92.69 210 LEU A O 1
ATOM 1631 N N . CYS A 1 211 ? 3.378 -9.702 5.118 1.00 92.88 211 CYS A N 1
ATOM 1632 C CA . CYS A 1 211 ? 3.808 -10.214 6.419 1.00 92.88 211 CYS A CA 1
ATOM 1633 C C . CYS A 1 211 ? 3.711 -9.123 7.498 1.00 92.88 211 CYS A C 1
ATOM 1635 O O . CYS A 1 211 ? 3.100 -9.349 8.546 1.00 92.88 211 CYS A O 1
ATOM 1637 N N . LEU A 1 212 ? 4.178 -7.902 7.202 1.00 93.94 212 LEU A N 1
ATOM 1638 C CA . LEU A 1 212 ? 3.986 -6.728 8.059 1.00 93.94 212 LEU A CA 1
ATOM 1639 C C . LEU A 1 212 ? 2.503 -6.539 8.423 1.00 93.94 212 LEU A C 1
ATOM 1641 O O . LEU A 1 212 ? 2.167 -6.428 9.604 1.00 93.94 212 LEU A O 1
ATOM 1645 N N . TYR A 1 213 ? 1.591 -6.549 7.443 1.00 94.81 213 TYR A N 1
ATOM 1646 C CA . TYR A 1 213 ? 0.157 -6.414 7.733 1.00 94.81 213 TYR A CA 1
ATOM 1647 C C . TYR A 1 213 ? -0.394 -7.556 8.575 1.00 94.81 213 TYR A C 1
ATOM 1649 O O . TYR A 1 213 ? -1.212 -7.313 9.463 1.00 94.81 213 TYR A O 1
ATOM 1657 N N . ALA A 1 214 ? 0.027 -8.791 8.314 1.00 95.25 214 ALA A N 1
ATOM 1658 C CA . ALA A 1 214 ? -0.400 -9.929 9.110 1.00 95.25 214 ALA A CA 1
ATOM 1659 C C . ALA A 1 214 ? -0.003 -9.761 10.581 1.00 95.25 214 ALA A C 1
ATOM 1661 O O . ALA A 1 214 ? -0.846 -9.944 11.462 1.00 95.25 214 ALA A O 1
ATOM 1662 N N . LEU A 1 215 ? 1.234 -9.336 10.845 1.00 96.06 215 LEU A N 1
ATOM 1663 C CA . LEU A 1 215 ? 1.726 -9.088 12.197 1.00 96.06 215 LEU A CA 1
ATOM 1664 C C . LEU A 1 215 ? 0.947 -7.949 12.868 1.00 96.06 215 LEU A C 1
ATOM 1666 O O . LEU A 1 215 ? 0.403 -8.141 13.954 1.00 96.06 215 LEU A O 1
ATOM 1670 N N . LEU A 1 216 ? 0.779 -6.803 12.202 1.00 97.25 216 LEU A N 1
ATOM 1671 C CA . LEU A 1 216 ? 0.016 -5.667 12.742 1.00 97.25 216 LEU A CA 1
ATOM 1672 C C . LEU A 1 216 ? -1.446 -6.035 13.069 1.00 97.25 216 LEU A C 1
ATOM 1674 O O . LEU A 1 216 ? -1.972 -5.672 14.127 1.00 97.25 216 LEU A O 1
ATOM 1678 N N . LEU A 1 217 ? -2.105 -6.810 12.200 1.00 96.44 217 LEU A N 1
ATOM 1679 C CA . LEU A 1 217 ? -3.453 -7.327 12.459 1.00 96.44 217 LEU A CA 1
ATOM 1680 C C . LEU A 1 217 ? -3.474 -8.311 13.635 1.00 96.44 217 LEU A C 1
ATOM 1682 O O . LEU A 1 217 ? -4.370 -8.230 14.478 1.00 96.44 217 LEU A O 1
ATOM 1686 N N . GLY A 1 218 ? -2.486 -9.204 13.716 1.00 96.44 218 GLY A N 1
ATOM 1687 C CA . GLY A 1 218 ? -2.324 -10.156 14.815 1.00 96.44 218 GLY A CA 1
ATOM 1688 C C . GLY A 1 218 ? -2.103 -9.478 16.170 1.00 96.44 218 GLY A C 1
ATOM 1689 O O . GLY A 1 218 ? -2.647 -9.936 17.174 1.00 96.44 218 GLY A O 1
ATOM 1690 N N . PHE A 1 219 ? -1.391 -8.345 16.195 1.00 97.12 219 PHE A N 1
ATOM 1691 C CA . PHE A 1 219 ? -1.114 -7.559 17.404 1.00 97.12 219 PHE A CA 1
ATOM 1692 C C . PHE A 1 219 ? -2.207 -6.547 17.773 1.00 97.12 219 PHE A C 1
ATOM 1694 O O . PHE A 1 219 ? -2.248 -6.077 18.913 1.00 97.12 219 PHE A O 1
ATOM 1701 N N . THR A 1 220 ? -3.147 -6.243 16.873 1.00 97.81 220 THR A N 1
ATOM 1702 C CA . THR A 1 220 ? -4.250 -5.299 17.141 1.00 97.81 220 THR A CA 1
ATOM 1703 C C . THR A 1 220 ? -5.014 -5.605 18.446 1.00 97.81 220 THR A C 1
ATOM 1705 O O . THR A 1 220 ? -5.297 -4.671 19.199 1.00 97.81 220 THR A O 1
ATOM 1708 N N . PRO A 1 221 ? -5.351 -6.866 18.790 1.00 97.56 221 PRO A N 1
ATOM 1709 C CA . PRO A 1 221 ? -6.004 -7.175 20.061 1.00 97.56 221 PRO A CA 1
ATOM 1710 C C . PRO A 1 221 ? -5.221 -6.727 21.299 1.00 97.56 221 PRO A C 1
ATOM 1712 O O . PRO A 1 221 ? -5.828 -6.257 22.262 1.00 97.56 221 PRO A O 1
ATOM 1715 N N . ALA A 1 222 ? -3.893 -6.870 21.274 1.00 97.31 222 ALA A N 1
ATOM 1716 C CA . ALA A 1 222 ? -3.020 -6.427 22.355 1.00 97.31 222 ALA A CA 1
ATOM 1717 C C . ALA A 1 222 ? -2.984 -4.895 22.418 1.00 97.31 222 ALA A C 1
ATOM 1719 O O . ALA A 1 222 ? -3.195 -4.325 23.487 1.00 97.31 222 ALA A O 1
ATOM 1720 N N . LEU A 1 223 ? -2.847 -4.234 21.264 1.00 97.31 223 LEU A N 1
ATOM 1721 C CA . LEU A 1 223 ? -2.905 -2.775 21.141 1.00 97.31 223 LEU A CA 1
ATOM 1722 C C . LEU A 1 223 ? -4.200 -2.198 21.740 1.00 97.31 223 LEU A C 1
ATOM 1724 O O . LEU A 1 223 ? -4.163 -1.269 22.545 1.00 97.31 223 LEU A O 1
ATOM 1728 N N . ALA A 1 224 ? -5.352 -2.784 21.399 1.00 97.06 224 ALA A N 1
ATOM 1729 C CA . ALA A 1 224 ? -6.649 -2.374 21.934 1.00 97.06 224 ALA A CA 1
ATOM 1730 C C . ALA A 1 224 ? -6.768 -2.634 23.447 1.00 97.06 224 ALA A C 1
ATOM 1732 O O . ALA A 1 224 ? -7.332 -1.818 24.178 1.00 97.06 224 ALA A O 1
ATOM 1733 N N . ALA A 1 225 ? -6.210 -3.743 23.943 1.00 97.00 225 ALA A N 1
ATOM 1734 C CA . ALA A 1 225 ? -6.183 -4.033 25.374 1.00 97.00 225 ALA A CA 1
ATOM 1735 C C . ALA A 1 225 ? -5.332 -3.019 26.159 1.00 97.00 225 ALA A C 1
ATOM 1737 O O . ALA A 1 225 ? -5.772 -2.579 27.223 1.00 97.00 225 ALA A O 1
ATOM 1738 N N . ILE A 1 226 ? -4.171 -2.619 25.626 1.00 97.69 226 ILE A N 1
ATOM 1739 C CA . ILE A 1 226 ? -3.306 -1.581 26.209 1.00 97.69 226 ILE A CA 1
ATOM 1740 C C . ILE A 1 226 ? -4.026 -0.233 26.191 1.00 97.69 226 ILE A C 1
ATOM 1742 O O . ILE A 1 226 ? -4.150 0.392 27.239 1.00 97.69 226 ILE A O 1
ATOM 1746 N N . LYS A 1 227 ? -4.593 0.175 25.046 1.00 97.31 227 LYS A N 1
ATOM 1747 C CA . LYS A 1 227 ? -5.386 1.412 24.928 1.00 97.31 227 LYS A CA 1
ATOM 1748 C C . LYS A 1 227 ? -6.472 1.491 26.004 1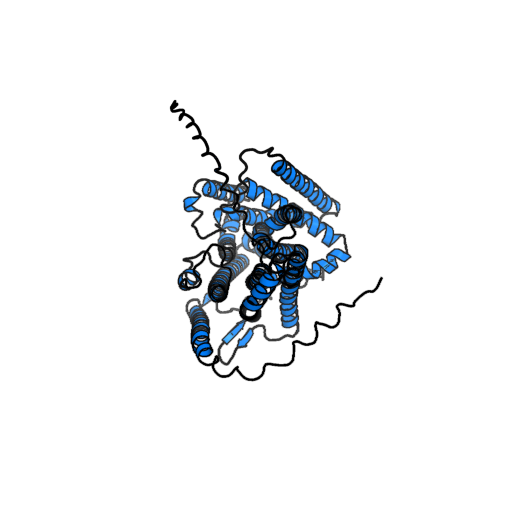.00 97.31 227 LYS A C 1
ATOM 1750 O O . LYS A 1 227 ? -6.637 2.533 26.628 1.00 97.31 227 LYS A O 1
ATOM 1755 N N . ARG A 1 228 ? -7.214 0.400 26.224 1.00 95.81 228 ARG A N 1
ATOM 1756 C CA . ARG A 1 228 ? -8.299 0.355 27.215 1.00 95.81 228 ARG A CA 1
ATOM 1757 C C . ARG A 1 228 ? -7.795 0.436 28.656 1.00 95.81 228 ARG A C 1
ATOM 1759 O O . ARG A 1 228 ? -8.437 1.085 29.469 1.00 95.81 228 ARG A O 1
ATOM 1766 N N . ARG A 1 229 ? -6.711 -0.271 28.987 1.00 97.12 229 ARG A N 1
ATOM 1767 C CA . ARG A 1 229 ? -6.205 -0.369 30.370 1.00 97.12 229 ARG A CA 1
ATOM 1768 C C . ARG A 1 229 ? -5.341 0.819 30.778 1.00 97.12 229 ARG A C 1
ATOM 1770 O O . ARG A 1 229 ? -5.381 1.223 31.930 1.00 97.12 229 ARG A O 1
ATOM 1777 N N . CYS A 1 230 ? -4.555 1.337 29.844 1.00 97.94 230 CYS A N 1
ATOM 1778 C CA . CYS A 1 230 ? -3.472 2.280 30.111 1.00 97.94 230 CYS A CA 1
ATOM 1779 C C . CYS A 1 230 ? -3.676 3.630 29.404 1.00 97.94 230 CYS A C 1
ATOM 1781 O O . CYS A 1 230 ? -2.914 4.564 29.627 1.00 97.94 230 CYS A O 1
ATOM 1783 N N . GLY A 1 231 ? -4.694 3.750 28.548 1.00 97.19 231 GLY A N 1
ATOM 1784 C CA . GLY A 1 231 ? -4.985 4.969 27.800 1.00 97.19 231 GLY A CA 1
ATOM 1785 C C . GLY A 1 231 ? -4.220 5.092 26.479 1.00 97.19 231 GLY A C 1
ATOM 1786 O O . GLY A 1 231 ? -3.346 4.295 26.133 1.00 97.19 231 GLY A O 1
ATOM 1787 N N . ILE A 1 232 ? -4.583 6.120 25.708 1.00 97.50 232 ILE A N 1
ATOM 1788 C CA . ILE A 1 232 ? -4.026 6.388 24.372 1.00 97.50 232 ILE A CA 1
ATOM 1789 C C . ILE A 1 232 ? -2.559 6.831 24.455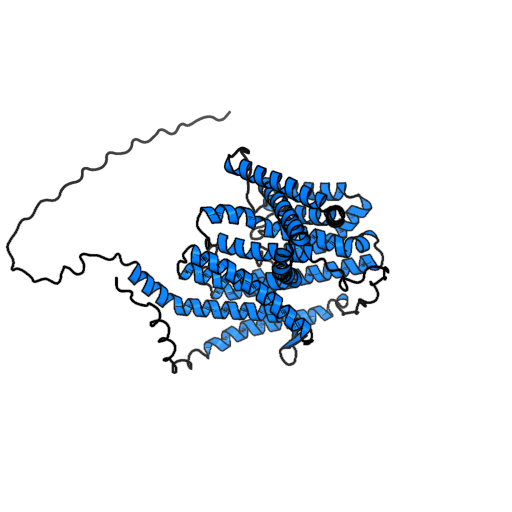 1.00 97.50 232 ILE A C 1
ATOM 1791 O O . ILE A 1 232 ? -1.752 6.403 23.632 1.00 97.50 232 ILE A O 1
ATOM 1795 N N . SER A 1 233 ? -2.194 7.631 25.462 1.00 97.69 233 SER A N 1
ATOM 1796 C CA . SER A 1 233 ? -0.831 8.153 25.621 1.00 97.69 233 SER A CA 1
ATOM 1797 C C . SER A 1 233 ? 0.207 7.040 25.760 1.00 97.69 233 SER A C 1
ATOM 1799 O O . SER A 1 233 ? 1.269 7.126 25.155 1.00 97.69 233 SER A O 1
ATOM 1801 N N . ILE A 1 234 ? -0.122 5.957 26.474 1.00 98.12 234 ILE A N 1
ATOM 1802 C CA . ILE A 1 234 ? 0.769 4.798 26.625 1.00 98.12 234 ILE A CA 1
ATOM 1803 C C . ILE A 1 234 ? 0.951 4.056 25.301 1.00 98.12 234 ILE A C 1
ATOM 1805 O O . ILE A 1 234 ? 2.056 3.634 24.983 1.00 98.12 234 ILE A O 1
ATOM 1809 N N . VAL A 1 235 ? -0.098 3.942 24.484 1.00 98.00 235 VAL A N 1
ATOM 1810 C CA . VAL A 1 235 ? 0.019 3.347 23.145 1.00 98.00 235 VAL A CA 1
ATOM 1811 C C . VAL A 1 235 ? 0.948 4.169 22.248 1.00 98.00 235 VAL A C 1
ATOM 1813 O O . VAL A 1 235 ? 1.789 3.600 21.553 1.00 98.00 235 VAL A O 1
ATOM 1816 N N . ILE A 1 236 ? 0.820 5.499 22.282 1.00 98.00 236 ILE A N 1
ATOM 1817 C CA . ILE A 1 236 ? 1.697 6.409 21.533 1.00 98.00 236 ILE A CA 1
ATOM 1818 C C . ILE A 1 236 ? 3.139 6.281 22.031 1.00 98.00 236 ILE A C 1
ATOM 1820 O O . ILE A 1 236 ? 4.039 6.088 21.217 1.00 98.00 236 ILE A O 1
ATOM 1824 N N . ALA A 1 237 ? 3.350 6.327 23.350 1.00 97.94 237 ALA A N 1
ATOM 1825 C CA . ALA A 1 237 ? 4.670 6.194 23.955 1.00 97.94 237 ALA A CA 1
ATOM 1826 C C . ALA A 1 237 ? 5.335 4.871 23.557 1.00 97.94 237 ALA A C 1
ATOM 1828 O O . ALA A 1 237 ? 6.438 4.895 23.030 1.00 97.94 237 ALA A O 1
ATOM 1829 N N . LEU A 1 238 ? 4.641 3.733 23.683 1.00 97.69 238 LEU A N 1
ATOM 1830 C CA . LEU A 1 238 ? 5.164 2.425 23.269 1.00 97.69 238 LEU A CA 1
ATOM 1831 C C . LEU A 1 238 ? 5.515 2.377 21.778 1.00 97.69 238 LEU A C 1
ATOM 1833 O O . LEU A 1 238 ? 6.555 1.836 21.413 1.00 97.69 238 LEU A O 1
ATOM 1837 N N . SER A 1 239 ? 4.673 2.957 20.919 1.00 97.88 239 SER A N 1
ATOM 1838 C CA . SER A 1 239 ? 4.948 3.041 19.484 1.00 97.88 239 SER A CA 1
ATOM 1839 C C . SER A 1 239 ? 6.210 3.859 19.197 1.00 97.88 239 SER A C 1
ATOM 1841 O O . SER A 1 239 ? 7.027 3.452 18.375 1.00 97.88 239 SER A O 1
ATOM 1843 N N . ILE A 1 240 ? 6.374 5.009 19.853 1.00 97.56 240 ILE A N 1
ATOM 1844 C CA . ILE A 1 240 ? 7.547 5.874 19.684 1.00 97.56 240 ILE A CA 1
ATOM 1845 C C . ILE A 1 240 ? 8.795 5.188 20.243 1.00 97.56 240 ILE A C 1
ATOM 1847 O O . ILE A 1 240 ? 9.806 5.126 19.552 1.00 97.56 240 ILE A O 1
ATOM 1851 N N . THR A 1 241 ? 8.723 4.615 21.445 1.00 97.31 241 THR A N 1
ATOM 1852 C CA . THR A 1 241 ? 9.835 3.891 22.071 1.00 97.31 241 THR A CA 1
ATOM 1853 C C . THR A 1 241 ? 10.291 2.718 21.211 1.00 97.31 241 THR A C 1
ATOM 1855 O O . THR A 1 241 ? 11.488 2.572 20.998 1.00 97.31 241 THR A O 1
ATOM 1858 N N . LEU A 1 242 ? 9.368 1.917 20.664 1.00 96.31 242 LEU A N 1
ATOM 1859 C CA . LEU A 1 242 ? 9.717 0.811 19.768 1.00 96.31 242 LEU A CA 1
ATOM 1860 C C . LEU A 1 242 ? 10.395 1.308 18.485 1.00 96.31 242 LEU A C 1
ATOM 1862 O O . LEU A 1 242 ? 11.376 0.716 18.046 1.00 96.31 242 LEU A O 1
ATOM 1866 N N . TYR A 1 243 ? 9.898 2.400 17.901 1.00 96.56 243 TYR A N 1
ATOM 1867 C CA . TYR A 1 243 ? 10.509 3.006 16.719 1.00 96.56 243 TYR A CA 1
ATOM 1868 C C . TYR A 1 243 ? 11.921 3.534 17.011 1.00 96.56 243 TYR A C 1
ATOM 1870 O O . TYR A 1 243 ? 12.848 3.242 16.265 1.00 96.56 243 TYR A O 1
ATOM 1878 N N . ILE A 1 244 ? 12.106 4.265 18.114 1.00 95.81 244 ILE A N 1
ATOM 1879 C CA . ILE A 1 244 ? 13.413 4.785 18.538 1.00 95.81 244 ILE A CA 1
ATOM 1880 C C . ILE A 1 244 ? 14.382 3.631 18.821 1.00 95.81 244 ILE A C 1
ATOM 1882 O O . ILE A 1 244 ? 15.505 3.642 18.323 1.00 95.81 244 ILE A O 1
ATOM 1886 N N . ALA A 1 245 ? 13.942 2.608 19.558 1.00 95.31 245 ALA A N 1
ATOM 1887 C CA . ALA A 1 245 ? 14.745 1.418 19.819 1.00 95.31 245 ALA A CA 1
ATOM 1888 C C . ALA A 1 245 ? 15.177 0.734 18.513 1.00 95.31 245 ALA A C 1
ATOM 1890 O O . ALA A 1 245 ? 16.329 0.328 18.397 1.00 95.31 245 ALA A O 1
ATOM 1891 N N . ALA A 1 246 ? 14.294 0.673 17.511 1.00 93.38 246 ALA A N 1
ATOM 1892 C CA . ALA A 1 246 ? 14.626 0.136 16.197 1.00 93.38 246 ALA A CA 1
ATOM 1893 C C . ALA A 1 246 ? 15.678 0.965 15.451 1.00 93.38 246 ALA A C 1
ATOM 1895 O O . ALA A 1 246 ? 16.553 0.383 14.822 1.00 93.38 246 ALA A O 1
ATOM 1896 N N . GLN A 1 247 ? 15.652 2.299 15.564 1.00 93.12 247 GLN A N 1
ATOM 1897 C CA . GLN A 1 247 ? 16.685 3.156 14.965 1.00 93.12 247 GLN A CA 1
ATOM 1898 C C . GLN A 1 247 ? 18.070 2.915 15.577 1.00 93.12 247 GLN A C 1
ATOM 1900 O O . GLN A 1 247 ? 19.058 2.905 14.847 1.00 93.12 247 GLN A O 1
ATOM 1905 N N . TYR A 1 248 ? 18.148 2.716 16.897 1.00 93.50 248 TYR A N 1
ATOM 1906 C CA . TYR A 1 248 ? 19.418 2.464 17.588 1.00 93.50 248 TYR A CA 1
ATOM 1907 C C . TYR A 1 248 ? 19.919 1.028 17.413 1.00 93.50 248 TYR A C 1
ATOM 1909 O O . TYR A 1 248 ? 21.120 0.800 17.299 1.00 93.50 248 TYR A O 1
ATOM 1917 N N . ALA A 1 249 ? 19.008 0.059 17.377 1.00 90.38 249 ALA A N 1
ATOM 1918 C CA . ALA A 1 249 ? 19.318 -1.358 17.238 1.00 90.38 249 ALA A CA 1
ATOM 1919 C C . ALA A 1 249 ? 18.996 -1.869 15.826 1.00 90.38 249 ALA A C 1
ATOM 1921 O O . ALA A 1 249 ? 18.428 -2.951 15.674 1.00 90.38 249 ALA A O 1
ATOM 1922 N N . ASP A 1 250 ? 19.359 -1.094 14.798 1.00 80.75 250 ASP A N 1
ATOM 1923 C CA . ASP A 1 250 ? 19.010 -1.366 13.397 1.00 80.75 250 ASP A CA 1
ATOM 1924 C C . ASP A 1 250 ? 19.331 -2.815 13.004 1.00 80.75 250 ASP A C 1
ATOM 1926 O O . ASP A 1 250 ? 18.458 -3.537 12.551 1.00 80.75 250 ASP A O 1
ATOM 1930 N N . ARG A 1 251 ? 20.520 -3.324 13.351 1.00 79.00 251 ARG A N 1
ATOM 1931 C CA . ARG A 1 251 ? 20.923 -4.716 13.060 1.00 79.00 251 ARG A CA 1
ATOM 1932 C C . ARG A 1 251 ? 20.043 -5.802 13.700 1.00 79.00 251 ARG A C 1
ATOM 1934 O O . ARG A 1 251 ? 20.058 -6.933 13.233 1.00 79.00 251 ARG A O 1
ATOM 1941 N N . ILE A 1 252 ? 19.326 -5.493 14.781 1.00 82.00 252 ILE A N 1
ATOM 1942 C CA . ILE A 1 252 ? 18.437 -6.438 15.480 1.00 82.00 252 ILE A CA 1
ATOM 1943 C C . ILE A 1 252 ? 17.034 -6.399 14.867 1.00 82.00 252 ILE A C 1
ATOM 1945 O O . ILE A 1 252 ? 16.384 -7.432 14.720 1.00 82.00 252 ILE A O 1
ATOM 1949 N N . PHE A 1 253 ? 16.552 -5.201 14.527 1.00 78.31 253 PHE A N 1
ATOM 1950 C CA . PHE A 1 253 ? 15.184 -4.994 14.043 1.00 78.31 253 PHE A CA 1
ATOM 1951 C C . PHE A 1 253 ? 15.059 -5.012 12.518 1.00 78.31 253 PHE A C 1
ATOM 1953 O O . PHE A 1 253 ? 13.958 -5.216 12.002 1.00 78.31 253 PHE A O 1
ATOM 1960 N N . HIS A 1 254 ? 16.163 -4.819 11.806 1.00 77.25 254 HIS A N 1
ATOM 1961 C CA . HIS A 1 254 ? 16.299 -4.965 10.370 1.00 77.25 254 HIS A CA 1
ATOM 1962 C C . HIS A 1 254 ? 17.146 -6.207 10.095 1.00 77.25 254 HIS A C 1
ATOM 1964 O O . HIS A 1 254 ? 18.362 -6.216 10.269 1.00 77.25 254 HIS A O 1
ATOM 1970 N N . TRP A 1 255 ? 16.474 -7.276 9.675 1.00 70.94 255 TRP A N 1
ATOM 1971 C CA . TRP A 1 255 ? 17.118 -8.499 9.217 1.00 70.94 255 TRP A CA 1
ATOM 1972 C C . TRP A 1 255 ? 17.023 -8.521 7.689 1.00 70.94 255 TRP A C 1
ATOM 1974 O O . TRP A 1 255 ? 15.944 -8.806 7.174 1.00 70.94 255 TRP A O 1
ATOM 1984 N N . PRO A 1 256 ? 18.087 -8.203 6.928 1.00 70.31 256 PRO A N 1
ATOM 1985 C CA . PRO A 1 256 ? 18.087 -8.423 5.484 1.00 70.31 256 PRO A CA 1
ATOM 1986 C C . PRO A 1 256 ? 17.739 -9.892 5.201 1.00 70.31 256 PRO A C 1
ATOM 1988 O O . PRO A 1 256 ? 18.298 -10.765 5.868 1.00 70.31 256 PRO A O 1
ATOM 1991 N N . PRO A 1 257 ? 16.799 -10.198 4.286 1.00 71.00 257 PRO A N 1
ATOM 1992 C CA . PRO A 1 257 ? 16.283 -9.359 3.189 1.00 71.00 257 PRO A CA 1
ATOM 1993 C C . PRO A 1 257 ? 14.984 -8.560 3.474 1.00 71.00 257 PRO A C 1
ATOM 1995 O O . PRO A 1 257 ? 14.323 -8.089 2.548 1.00 71.00 257 PRO A O 1
ATOM 1998 N N . TRP A 1 258 ? 14.550 -8.420 4.728 1.00 77.88 258 TRP A N 1
ATOM 1999 C CA . TRP A 1 258 ? 13.240 -7.854 5.080 1.00 77.88 258 TRP A CA 1
ATOM 2000 C C . TRP A 1 258 ? 13.208 -6.320 5.038 1.00 77.88 258 TRP A C 1
ATOM 2002 O O . TRP A 1 258 ? 13.573 -5.655 6.004 1.00 77.88 258 TRP A O 1
ATOM 2012 N N . THR A 1 259 ? 12.681 -5.743 3.951 1.00 80.12 259 THR A N 1
ATOM 2013 C CA . THR A 1 259 ? 12.617 -4.278 3.763 1.00 80.12 259 THR A CA 1
ATOM 2014 C C . THR A 1 259 ? 11.467 -3.589 4.506 1.00 80.12 259 THR A C 1
ATOM 2016 O O . THR A 1 259 ? 11.445 -2.361 4.612 1.00 80.12 259 THR A O 1
ATOM 2019 N N . PHE A 1 260 ? 10.491 -4.350 5.015 1.00 82.12 260 PHE A N 1
ATOM 2020 C CA . PHE A 1 260 ? 9.352 -3.836 5.790 1.00 82.12 260 PHE A CA 1
ATOM 2021 C C . PHE A 1 260 ? 9.345 -4.321 7.251 1.00 82.12 260 PHE A C 1
ATOM 2023 O O . PHE A 1 260 ? 8.380 -4.949 7.698 1.00 82.12 260 PHE A O 1
ATOM 2030 N N . PRO A 1 261 ? 10.396 -4.024 8.036 1.00 87.94 261 PRO A N 1
ATOM 2031 C CA . PRO A 1 261 ? 10.464 -4.432 9.432 1.00 87.94 261 PRO A CA 1
ATOM 2032 C C . PRO A 1 261 ? 9.366 -3.760 10.268 1.00 87.94 261 PRO A C 1
ATOM 2034 O O . PRO A 1 261 ? 9.171 -2.542 10.232 1.00 87.94 261 PRO A O 1
ATOM 2037 N N . VAL A 1 262 ? 8.646 -4.558 11.062 1.00 91.00 262 VAL A N 1
ATOM 2038 C CA . VAL A 1 262 ? 7.458 -4.106 11.812 1.00 91.00 262 VAL A CA 1
ATOM 2039 C C . VAL A 1 262 ? 7.744 -2.907 12.706 1.00 91.00 262 VAL A C 1
ATOM 2041 O O . VAL A 1 262 ? 6.944 -1.973 12.739 1.00 91.00 262 VAL A O 1
ATOM 2044 N N . ALA A 1 263 ? 8.886 -2.903 13.393 1.00 93.19 263 ALA A N 1
ATOM 2045 C CA . ALA A 1 263 ? 9.229 -1.864 14.360 1.00 93.19 263 ALA A CA 1
ATOM 2046 C C . ALA A 1 263 ? 9.318 -0.458 13.732 1.00 93.19 263 ALA A C 1
ATOM 2048 O O . ALA A 1 263 ? 8.932 0.525 14.365 1.00 93.19 263 ALA A O 1
ATOM 2049 N N . PHE A 1 264 ? 9.733 -0.377 12.465 1.00 94.25 264 PHE A N 1
ATOM 2050 C CA . PHE A 1 264 ? 9.881 0.876 11.730 1.00 94.25 264 PHE A CA 1
ATOM 2051 C C . PHE A 1 264 ? 8.560 1.388 11.144 1.00 94.25 264 PHE A C 1
ATOM 2053 O O . PHE A 1 264 ? 8.312 2.590 11.137 1.00 94.25 264 PHE A O 1
ATOM 2060 N N . TRP A 1 265 ? 7.688 0.487 10.679 1.00 96.06 265 TRP A N 1
ATOM 2061 C CA . TRP A 1 265 ? 6.454 0.853 9.970 1.00 96.06 265 TRP A CA 1
ATOM 2062 C C . TRP A 1 265 ? 5.214 0.936 10.871 1.00 96.06 265 TRP A C 1
ATOM 2064 O O . TRP A 1 265 ? 4.233 1.597 10.515 1.00 96.06 265 TRP A O 1
ATOM 2074 N N . GLN A 1 266 ? 5.237 0.313 12.053 1.00 97.00 266 GLN A N 1
ATOM 2075 C CA . GLN A 1 266 ? 4.099 0.319 12.978 1.00 97.00 266 GLN A CA 1
ATOM 2076 C C . GLN A 1 266 ? 3.617 1.710 13.449 1.00 97.00 266 GLN A C 1
ATOM 2078 O O . GLN A 1 266 ? 2.407 1.822 13.677 1.00 97.00 266 GLN A O 1
ATOM 2083 N N . PRO A 1 267 ? 4.431 2.795 13.494 1.00 98.19 267 PRO A N 1
ATOM 2084 C CA . PRO A 1 267 ? 3.918 4.124 13.831 1.00 98.19 267 PRO A CA 1
ATOM 2085 C C . PRO A 1 267 ? 2.765 4.586 12.933 1.00 98.19 267 PRO A C 1
ATOM 2087 O O . PRO A 1 267 ? 1.796 5.158 13.433 1.00 98.19 267 PRO A O 1
ATOM 2090 N N . PHE A 1 268 ? 2.794 4.280 11.628 1.00 98.12 268 PHE A N 1
ATOM 2091 C CA . PHE A 1 268 ? 1.676 4.607 10.734 1.00 98.12 268 PHE A CA 1
ATOM 2092 C C . PHE A 1 268 ? 0.409 3.845 11.097 1.00 98.12 268 PHE A C 1
ATOM 2094 O O . PHE A 1 268 ? -0.680 4.417 11.083 1.00 98.12 268 PHE A O 1
ATOM 2101 N N . PHE A 1 269 ? 0.540 2.565 11.450 1.00 98.31 269 PHE A N 1
ATOM 2102 C CA . PHE A 1 269 ? -0.596 1.737 11.834 1.00 98.31 269 PHE A CA 1
ATOM 2103 C C . PHE A 1 269 ? -1.238 2.268 13.114 1.00 98.31 269 PHE A C 1
ATOM 2105 O O . PHE A 1 269 ? -2.457 2.431 13.172 1.00 98.31 269 PHE A O 1
ATOM 2112 N N . VAL A 1 270 ? -0.420 2.586 14.120 1.00 98.38 270 VAL A N 1
ATOM 2113 C CA . VAL A 1 270 ? -0.877 3.160 15.390 1.00 98.38 270 VAL A CA 1
ATOM 2114 C C . VAL A 1 270 ? -1.530 4.525 15.163 1.00 98.38 270 VAL A C 1
ATOM 2116 O O . VAL A 1 270 ? -2.637 4.753 15.654 1.00 98.38 270 VAL A O 1
ATOM 2119 N N . ALA A 1 271 ? -0.923 5.397 14.354 1.00 98.38 271 ALA A N 1
ATOM 2120 C CA . ALA A 1 271 ? -1.503 6.689 13.989 1.00 98.38 271 ALA A CA 1
ATOM 2121 C C . ALA A 1 271 ? -2.860 6.533 13.280 1.00 98.38 271 ALA A C 1
ATOM 2123 O O . ALA A 1 271 ? -3.829 7.210 13.629 1.00 98.38 271 ALA A O 1
ATOM 2124 N N . GLY A 1 272 ? -2.976 5.596 12.338 1.00 98.06 272 GLY A N 1
ATOM 2125 C CA . GLY A 1 272 ? -4.239 5.267 11.678 1.00 98.06 272 GLY A CA 1
ATOM 2126 C C . GLY A 1 272 ? -5.295 4.756 12.660 1.00 98.06 272 GLY A C 1
ATOM 2127 O O . GLY A 1 272 ? -6.421 5.247 12.685 1.00 98.06 272 GLY A O 1
ATOM 2128 N N . PHE A 1 273 ? -4.921 3.812 13.526 1.00 98.12 273 PHE A N 1
ATOM 2129 C CA . PHE A 1 273 ? -5.811 3.231 14.532 1.00 98.12 273 PHE A CA 1
ATOM 2130 C C . PHE A 1 273 ? -6.374 4.300 15.482 1.00 98.12 273 PHE A C 1
ATOM 2132 O O . PHE A 1 273 ? -7.588 4.373 15.702 1.00 98.12 273 PHE A O 1
ATOM 2139 N N . LEU A 1 274 ? -5.509 5.176 15.998 1.00 97.75 274 LEU A N 1
ATOM 2140 C CA . LEU A 1 274 ? -5.872 6.213 16.966 1.00 97.75 274 LEU A CA 1
ATOM 2141 C C . LEU A 1 274 ? -6.577 7.426 16.341 1.00 97.75 274 LEU A C 1
ATOM 2143 O O . LEU A 1 274 ? -7.392 8.057 17.011 1.00 97.75 274 LEU A O 1
ATOM 2147 N N . SER A 1 275 ? -6.320 7.741 15.069 1.00 97.44 275 SER A N 1
ATOM 2148 C CA . SER A 1 275 ? -6.910 8.908 14.389 1.00 97.44 275 SER A CA 1
ATOM 2149 C C . SER A 1 275 ? -8.372 8.720 13.972 1.00 97.44 275 SER A C 1
ATOM 2151 O O . SER A 1 275 ? -9.022 9.694 13.595 1.00 97.44 275 SER A O 1
ATOM 2153 N N . THR A 1 276 ? -8.937 7.515 14.100 1.00 96.38 276 THR A N 1
ATOM 2154 C CA . THR A 1 276 ? -10.328 7.211 13.708 1.00 96.38 276 THR A CA 1
ATOM 2155 C C . THR A 1 276 ? -11.365 8.230 14.210 1.00 96.38 276 THR A C 1
ATOM 2157 O O . THR A 1 276 ? -12.156 8.702 13.392 1.00 96.38 276 THR A O 1
ATOM 2160 N N . PRO A 1 277 ? -11.388 8.648 15.495 1.00 96.12 277 PRO A N 1
ATOM 2161 C CA . PRO A 1 277 ? -12.364 9.633 15.970 1.00 96.12 277 PRO A CA 1
ATOM 2162 C C . PRO A 1 277 ? -12.142 11.036 15.394 1.00 96.12 277 PRO A C 1
ATOM 2164 O O . PRO A 1 277 ? -13.086 11.811 15.268 1.00 96.12 277 PRO A O 1
ATOM 2167 N N . VAL A 1 278 ? -10.896 11.400 15.078 1.00 96.31 278 VAL A N 1
ATOM 2168 C CA . VAL A 1 278 ? -10.572 12.678 14.423 1.00 96.31 278 VAL A CA 1
ATOM 2169 C C . VAL A 1 278 ? -11.050 12.641 12.975 1.00 96.31 278 VAL A C 1
ATOM 2171 O O . VAL A 1 278 ? -11.763 13.544 12.551 1.00 96.31 278 VAL A O 1
ATOM 2174 N N . PHE A 1 279 ? -10.745 11.560 12.253 1.00 95.25 279 PHE A N 1
ATOM 2175 C CA . PHE A 1 279 ? -11.196 11.345 10.881 1.00 95.25 279 PHE A CA 1
ATOM 2176 C C . PHE A 1 279 ? -12.724 11.428 10.756 1.00 95.25 279 PHE A C 1
ATOM 2178 O O . PHE A 1 279 ? -13.227 12.161 9.907 1.00 95.25 279 PHE A O 1
ATOM 2185 N N . LEU A 1 280 ? -13.471 10.742 11.631 1.00 94.06 280 LEU A N 1
ATOM 2186 C CA . LEU A 1 280 ? -14.937 10.804 11.624 1.00 94.06 280 LEU A CA 1
ATOM 2187 C C . LEU A 1 280 ? -15.451 12.229 11.883 1.00 94.06 280 LEU A C 1
ATOM 2189 O O . LEU A 1 280 ? -16.310 12.697 11.146 1.00 94.06 280 LEU A O 1
ATOM 2193 N N . ARG A 1 281 ? -14.859 12.964 12.838 1.00 95.00 281 ARG A N 1
ATOM 2194 C CA . ARG A 1 281 ? -15.221 14.368 13.125 1.00 95.00 281 ARG A CA 1
ATOM 2195 C C . ARG A 1 281 ? -14.919 15.339 11.983 1.00 95.00 281 ARG A C 1
ATOM 2197 O O . ARG A 1 281 ? -15.629 16.334 11.835 1.00 95.00 281 ARG A O 1
ATOM 2204 N N . ILE A 1 282 ? -13.851 15.099 11.222 1.00 93.56 282 ILE A N 1
ATOM 2205 C CA . ILE A 1 282 ? -13.534 15.883 10.021 1.00 93.56 282 ILE A CA 1
ATOM 2206 C C . ILE A 1 282 ? -14.566 15.578 8.934 1.00 93.56 282 ILE A C 1
ATOM 2208 O O . ILE A 1 282 ? -15.103 16.503 8.335 1.00 93.56 282 ILE A O 1
ATOM 2212 N N . ARG A 1 283 ? -14.891 14.295 8.733 1.00 91.25 283 ARG A N 1
ATOM 2213 C CA . ARG A 1 283 ? -15.848 13.835 7.718 1.00 91.25 283 ARG A CA 1
ATOM 2214 C C . ARG A 1 283 ? -17.282 14.283 7.967 1.00 91.25 283 ARG A C 1
ATOM 2216 O O . ARG A 1 283 ? -17.979 14.626 7.026 1.00 91.25 283 ARG A O 1
ATOM 2223 N N . GLU A 1 284 ? -17.718 14.251 9.218 1.00 91.94 284 GLU A N 1
ATOM 2224 C CA . GLU A 1 284 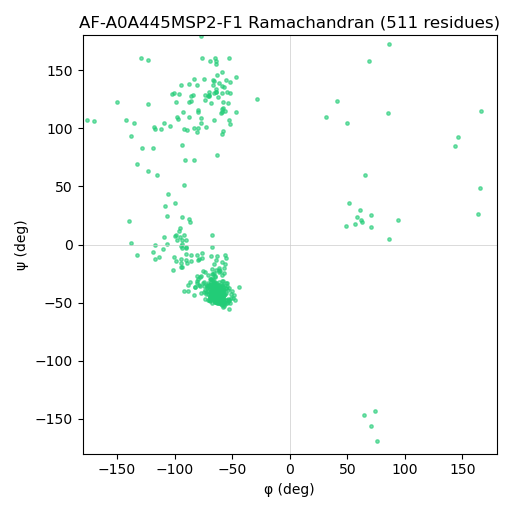? -19.046 14.708 9.646 1.00 91.94 284 GLU A CA 1
ATOM 2225 C C . GLU A 1 284 ? -19.108 16.236 9.811 1.00 91.94 284 GLU A C 1
ATOM 2227 O O . GLU A 1 284 ? -20.176 16.797 10.041 1.00 91.94 284 GLU A O 1
ATOM 2232 N N . GLY A 1 285 ? -17.960 16.915 9.736 1.00 90.00 285 GLY A N 1
ATOM 2233 C CA . GLY A 1 285 ? -17.854 18.361 9.864 1.00 90.00 285 GLY A CA 1
ATOM 2234 C C . GLY A 1 285 ? -18.290 19.129 8.615 1.00 90.00 285 GLY A C 1
ATOM 2235 O O . GLY A 1 285 ? -18.645 18.562 7.586 1.00 90.00 285 GLY A O 1
ATOM 2236 N N . SER A 1 286 ? -18.222 20.459 8.702 1.00 91.06 286 SER A N 1
ATOM 2237 C CA . SER A 1 286 ? -18.467 21.336 7.556 1.00 91.06 286 SER A CA 1
ATOM 2238 C C . SER A 1 286 ? -17.350 21.232 6.513 1.00 91.06 286 SER A C 1
ATOM 2240 O O . SER A 1 286 ? -16.199 20.933 6.845 1.00 91.06 286 SER A O 1
ATOM 2242 N N . THR A 1 287 ? -17.666 21.600 5.268 1.00 93.00 287 THR A N 1
ATOM 2243 C CA . THR A 1 287 ? -16.697 21.809 4.175 1.00 93.00 287 THR A CA 1
ATOM 2244 C C . THR A 1 287 ? -15.469 22.604 4.628 1.00 93.00 287 THR A C 1
ATOM 2246 O O . THR A 1 287 ? -14.346 22.290 4.244 1.00 93.00 287 THR A O 1
ATOM 2249 N N . GLY A 1 288 ? -15.658 23.588 5.517 1.00 95.88 288 GLY A N 1
ATOM 2250 C CA . GLY A 1 288 ? -14.576 24.400 6.074 1.00 95.88 288 GLY A CA 1
ATOM 2251 C C . GLY A 1 288 ? -13.527 23.596 6.851 1.00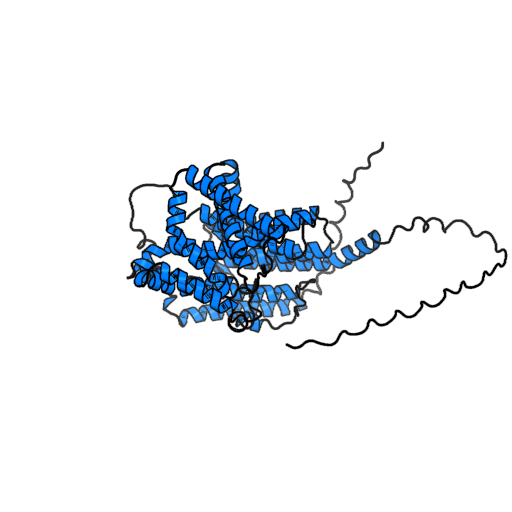 95.88 288 GLY A C 1
ATOM 2252 O O . GLY A 1 288 ? -12.341 23.883 6.730 1.00 95.88 288 GLY A O 1
ATOM 2253 N N . ARG A 1 289 ? -13.912 22.546 7.595 1.00 95.25 289 ARG A N 1
ATOM 2254 C CA . ARG A 1 289 ? -12.939 21.691 8.306 1.00 95.25 289 ARG A CA 1
ATOM 2255 C C . ARG A 1 289 ? -12.094 20.868 7.340 1.00 95.25 289 ARG A C 1
ATOM 2257 O O . ARG A 1 289 ? -10.892 20.732 7.554 1.00 95.25 289 ARG A O 1
ATOM 2264 N N . MET A 1 290 ? -12.709 20.338 6.283 1.00 95.31 290 MET A N 1
ATOM 2265 C CA . MET A 1 290 ? -11.993 19.594 5.242 1.00 95.31 290 MET A CA 1
ATOM 2266 C C . MET A 1 290 ? -11.049 20.516 4.465 1.00 95.31 290 MET A C 1
ATOM 2268 O O . MET A 1 290 ? -9.890 20.166 4.260 1.00 95.31 290 MET A O 1
ATOM 2272 N N . ALA A 1 291 ? -11.512 21.717 4.106 1.00 96.44 291 ALA A N 1
ATOM 2273 C CA . ALA A 1 291 ? -10.696 22.728 3.438 1.00 96.44 291 ALA A CA 1
ATOM 2274 C C . ALA A 1 291 ? -9.519 23.183 4.313 1.00 96.44 291 ALA A C 1
ATOM 2276 O O . ALA A 1 291 ? -8.400 23.285 3.823 1.00 96.44 291 ALA A O 1
ATOM 2277 N N . MET A 1 292 ? -9.734 23.378 5.618 1.00 96.88 292 MET A N 1
ATOM 2278 C CA . MET A 1 292 ? -8.661 23.704 6.561 1.00 96.88 292 MET A CA 1
ATOM 2279 C C . MET A 1 292 ? -7.631 22.572 6.663 1.00 96.88 292 MET A C 1
ATOM 2281 O O . MET A 1 292 ? -6.433 22.836 6.636 1.00 96.88 292 MET A O 1
ATOM 2285 N N . TRP A 1 293 ? -8.067 21.310 6.728 1.00 97.31 293 TRP A N 1
ATOM 2286 C CA . TRP A 1 293 ? -7.151 20.164 6.706 1.00 97.31 293 TRP A CA 1
ATOM 2287 C C . TRP A 1 293 ? -6.340 20.101 5.402 1.00 97.31 293 TRP A C 1
ATOM 2289 O O . TRP A 1 293 ? -5.123 19.903 5.444 1.00 97.31 293 TRP A O 1
ATOM 2299 N N . ALA A 1 294 ? -6.978 20.341 4.252 1.00 97.12 294 ALA A N 1
ATOM 2300 C CA . ALA A 1 294 ? -6.301 20.427 2.958 1.00 97.12 294 ALA A CA 1
ATOM 2301 C C . ALA A 1 294 ? -5.293 21.587 2.918 1.00 97.12 294 ALA A C 1
ATOM 2303 O O . ALA A 1 294 ? -4.151 21.389 2.514 1.00 97.12 294 ALA A O 1
ATOM 2304 N N . ALA A 1 295 ? -5.655 22.771 3.415 1.00 97.62 295 ALA A N 1
ATOM 2305 C CA . ALA A 1 295 ? -4.763 23.927 3.471 1.00 97.62 295 ALA A CA 1
ATOM 2306 C C . ALA A 1 295 ? -3.538 23.667 4.364 1.00 97.62 295 ALA A C 1
ATOM 2308 O O . ALA A 1 295 ? -2.405 23.835 3.918 1.00 97.62 295 ALA A O 1
ATOM 2309 N N . VAL A 1 296 ? -3.743 23.180 5.593 1.00 97.75 296 VAL A N 1
ATOM 2310 C CA . VAL A 1 296 ? -2.650 22.885 6.538 1.00 97.75 296 VAL A CA 1
ATOM 2311 C C . VAL A 1 296 ? -1.718 21.803 5.990 1.00 97.75 296 VAL A C 1
ATOM 2313 O O . VAL A 1 296 ? -0.499 21.956 6.037 1.00 97.75 296 VAL A O 1
ATOM 2316 N N . SER A 1 297 ? -2.272 20.723 5.433 1.00 96.81 297 SER A N 1
ATOM 2317 C CA . SER A 1 297 ? -1.461 19.656 4.835 1.00 96.81 297 SER A CA 1
ATOM 2318 C C . SER A 1 297 ? -0.700 20.120 3.588 1.00 96.81 297 SER A C 1
ATOM 2320 O O . SER A 1 297 ? 0.424 19.676 3.374 1.00 96.81 297 SER A O 1
ATOM 2322 N N . THR A 1 298 ? -1.254 21.061 2.817 1.00 96.25 298 THR A N 1
ATOM 2323 C CA . THR A 1 298 ? -0.573 21.705 1.680 1.00 96.25 298 THR A CA 1
ATOM 2324 C C . THR A 1 298 ? 0.625 22.520 2.143 1.00 96.25 298 THR A C 1
ATOM 2326 O O . THR A 1 298 ? 1.724 22.323 1.633 1.00 96.25 298 THR A O 1
ATOM 2329 N N . VAL A 1 299 ? 0.444 23.381 3.148 1.00 96.88 299 VAL A N 1
ATOM 2330 C CA . VAL A 1 299 ? 1.541 24.176 3.721 1.00 96.88 299 VAL A CA 1
ATOM 2331 C C . VAL A 1 299 ? 2.646 23.263 4.253 1.00 96.88 299 VAL A C 1
ATOM 2333 O O . VAL A 1 299 ? 3.811 23.472 3.928 1.00 96.88 299 VAL A O 1
ATOM 2336 N N . ALA A 1 300 ? 2.294 22.212 5.000 1.00 95.56 300 ALA A N 1
ATOM 2337 C CA . ALA A 1 300 ? 3.269 21.250 5.514 1.00 95.56 300 ALA A CA 1
ATOM 2338 C C . ALA A 1 300 ? 4.021 20.513 4.390 1.00 95.56 300 ALA A C 1
ATOM 2340 O O . ALA A 1 300 ? 5.234 20.327 4.479 1.00 95.56 300 ALA A O 1
ATOM 2341 N N . PHE A 1 301 ? 3.320 20.117 3.324 1.00 93.31 301 PHE A N 1
ATOM 2342 C CA . PHE A 1 301 ? 3.919 19.443 2.174 1.00 93.31 301 PHE A CA 1
ATOM 2343 C C . PHE A 1 301 ? 4.895 20.352 1.420 1.00 93.31 301 PHE A C 1
ATOM 2345 O O . PHE A 1 301 ? 6.034 19.958 1.182 1.00 93.31 301 PHE A O 1
ATOM 2352 N N . PHE A 1 302 ? 4.506 21.593 1.117 1.00 92.06 302 PHE A N 1
ATOM 2353 C CA . PHE A 1 302 ? 5.405 22.547 0.464 1.00 92.06 302 PHE A CA 1
ATOM 2354 C C . PHE A 1 302 ? 6.583 22.949 1.353 1.00 92.06 302 PHE A C 1
ATOM 2356 O O . PHE A 1 302 ? 7.702 23.031 0.854 1.00 92.06 302 PHE A O 1
ATOM 2363 N N . ALA A 1 303 ? 6.372 23.131 2.659 1.00 91.81 303 ALA A N 1
ATOM 2364 C CA . ALA A 1 303 ? 7.460 23.393 3.600 1.00 91.81 303 ALA A CA 1
ATOM 2365 C C . ALA A 1 303 ? 8.493 22.257 3.592 1.00 91.81 303 ALA A C 1
ATOM 2367 O O . ALA A 1 303 ? 9.693 22.520 3.561 1.00 91.81 303 ALA A O 1
ATOM 2368 N N . LEU A 1 304 ? 8.041 21.000 3.541 1.00 89.81 304 LEU A N 1
ATOM 2369 C CA . LEU A 1 304 ? 8.924 19.842 3.422 1.00 89.81 304 LEU A CA 1
ATOM 2370 C C . LEU A 1 304 ? 9.699 19.831 2.093 1.00 89.81 304 LEU A C 1
ATOM 2372 O O . LEU A 1 304 ? 10.900 19.559 2.091 1.00 89.81 304 LEU A O 1
ATOM 2376 N N . LEU A 1 305 ? 9.035 20.136 0.971 1.00 87.06 305 LEU A N 1
ATOM 2377 C CA . LEU A 1 305 ? 9.687 20.214 -0.343 1.00 87.06 305 LEU A CA 1
ATOM 2378 C C . LEU A 1 305 ? 10.769 21.301 -0.375 1.00 87.06 305 LEU A C 1
ATOM 2380 O O . LEU A 1 305 ? 11.875 21.053 -0.855 1.00 87.06 305 LEU A O 1
ATOM 2384 N N . VAL A 1 306 ? 10.466 22.484 0.166 1.00 88.12 306 VAL A N 1
ATOM 2385 C CA . VAL A 1 306 ? 11.417 23.598 0.294 1.00 88.12 306 VAL A CA 1
ATOM 2386 C C . VAL A 1 306 ? 12.586 23.189 1.190 1.00 88.12 306 VAL A C 1
ATOM 2388 O O . VAL A 1 306 ? 13.736 23.306 0.770 1.00 88.12 306 VAL A O 1
ATOM 2391 N N . ALA A 1 307 ? 12.312 22.633 2.373 1.00 86.75 307 ALA A N 1
ATOM 2392 C CA . ALA A 1 307 ? 13.349 22.235 3.322 1.00 86.75 307 ALA A CA 1
ATOM 2393 C C . ALA A 1 307 ? 14.341 21.227 2.721 1.00 86.75 307 ALA A C 1
ATOM 2395 O O . ALA A 1 307 ? 15.551 21.330 2.927 1.00 86.75 307 ALA A O 1
ATOM 2396 N N . ARG A 1 308 ? 13.838 20.282 1.919 1.00 84.12 308 ARG A N 1
ATOM 2397 C CA . ARG A 1 308 ? 14.679 19.309 1.221 1.00 84.12 308 ARG A CA 1
ATOM 2398 C C . ARG A 1 308 ? 15.459 19.920 0.060 1.00 84.12 308 ARG A C 1
ATOM 2400 O O . ARG A 1 308 ? 16.627 19.590 -0.107 1.00 84.12 308 ARG A O 1
ATOM 2407 N N . ARG A 1 309 ? 14.835 20.783 -0.748 1.00 83.62 309 ARG A N 1
ATOM 2408 C CA . ARG A 1 309 ? 15.487 21.383 -1.925 1.00 83.62 309 ARG A CA 1
ATOM 2409 C C . ARG A 1 309 ? 16.638 22.307 -1.543 1.00 83.62 309 ARG A C 1
ATOM 2411 O O . ARG A 1 309 ? 17.658 22.301 -2.219 1.00 83.62 309 ARG A O 1
ATOM 2418 N N . TYR A 1 310 ? 16.466 23.097 -0.489 1.00 84.62 310 TYR A N 1
ATOM 2419 C CA . TYR A 1 310 ? 17.454 24.094 -0.071 1.00 84.62 310 TYR A CA 1
ATOM 2420 C C . TYR A 1 310 ? 18.409 23.582 1.010 1.00 84.62 310 TYR A C 1
ATOM 2422 O O . TYR A 1 310 ? 19.187 24.363 1.547 1.00 84.62 310 TYR A O 1
ATOM 2430 N N . GLY A 1 311 ? 18.347 22.289 1.350 1.00 72.00 311 GLY A N 1
ATOM 2431 C CA . GLY A 1 311 ? 19.243 21.686 2.336 1.00 72.00 311 GLY A CA 1
ATOM 2432 C C . GLY A 1 311 ? 19.169 22.349 3.711 1.00 72.00 311 GLY A C 1
ATOM 2433 O O . GLY A 1 311 ? 20.118 22.247 4.482 1.00 72.00 311 GLY A O 1
ATOM 2434 N N . THR A 1 312 ? 18.057 23.018 4.046 1.00 65.38 312 THR A N 1
ATOM 2435 C CA . THR A 1 312 ? 17.926 23.771 5.308 1.00 65.38 312 THR A CA 1
ATOM 2436 C C . THR A 1 312 ? 17.910 22.861 6.532 1.00 65.38 312 THR A C 1
ATOM 2438 O O . THR A 1 312 ? 17.827 23.345 7.657 1.00 65.38 312 THR A O 1
ATOM 2441 N N . VAL A 1 313 ? 17.961 21.543 6.328 1.00 71.00 313 VAL A N 1
ATOM 2442 C CA . VAL A 1 313 ? 18.108 20.561 7.390 1.00 71.00 313 VAL A CA 1
ATOM 2443 C C . VAL A 1 313 ? 19.262 19.618 7.072 1.00 71.00 313 VAL A C 1
ATOM 2445 O O . VAL A 1 313 ? 19.094 18.529 6.521 1.00 71.00 313 VAL A O 1
ATOM 2448 N N . THR A 1 314 ? 20.467 20.074 7.402 1.00 69.88 314 THR A N 1
ATOM 2449 C CA . THR A 1 314 ? 21.666 19.237 7.409 1.00 69.88 314 THR A CA 1
ATOM 2450 C C . THR A 1 314 ? 21.461 18.061 8.373 1.00 69.88 314 THR A C 1
ATOM 2452 O O . THR A 1 314 ? 20.893 18.208 9.455 1.00 69.88 314 THR A O 1
ATOM 2455 N N . GLY A 1 315 ? 21.860 16.855 7.956 1.00 78.00 315 GLY A N 1
ATOM 2456 C CA . GLY A 1 315 ? 21.726 15.634 8.764 1.00 78.00 315 GLY A CA 1
ATOM 2457 C C . GLY A 1 315 ? 20.383 14.895 8.657 1.00 78.00 315 GLY A C 1
ATOM 2458 O O . GLY A 1 315 ? 20.179 13.908 9.362 1.00 78.00 315 GLY A O 1
ATOM 2459 N N . TRP A 1 316 ? 19.460 15.321 7.786 1.00 85.00 316 TRP A N 1
ATOM 2460 C CA . TRP A 1 316 ? 18.241 14.552 7.514 1.00 85.00 316 TRP A CA 1
ATOM 2461 C C . TRP A 1 316 ? 18.495 13.397 6.543 1.00 85.00 316 TRP A C 1
ATOM 2463 O O . TRP A 1 316 ? 18.761 13.603 5.361 1.00 85.00 316 TRP A O 1
ATOM 2473 N N . ASP A 1 317 ? 18.346 12.172 7.044 1.00 84.62 317 ASP A N 1
ATOM 2474 C CA . ASP A 1 317 ? 18.420 10.944 6.254 1.00 84.62 317 ASP A CA 1
ATOM 2475 C C . ASP A 1 317 ? 17.016 10.528 5.770 1.00 84.62 317 ASP A C 1
ATOM 2477 O O . ASP A 1 317 ? 16.142 10.173 6.567 1.00 84.62 317 ASP A O 1
ATOM 2481 N N . PHE A 1 318 ? 16.799 10.578 4.452 1.00 85.12 318 PHE A N 1
ATOM 2482 C CA . PHE A 1 318 ? 15.556 10.168 3.781 1.00 85.12 318 PHE A CA 1
ATOM 2483 C C . PHE A 1 318 ? 15.593 8.709 3.290 1.00 85.12 318 PHE A C 1
ATOM 2485 O O . PHE A 1 318 ? 14.874 8.327 2.362 1.00 85.12 318 PHE A O 1
ATOM 2492 N N . THR A 1 319 ? 16.434 7.875 3.899 1.00 84.75 319 THR A N 1
ATOM 2493 C CA . THR A 1 319 ? 16.482 6.444 3.600 1.00 84.75 319 THR A CA 1
ATOM 2494 C C . THR A 1 319 ? 15.167 5.760 3.989 1.00 84.75 319 THR A C 1
ATOM 2496 O O . THR A 1 319 ? 14.622 5.947 5.080 1.00 84.75 319 THR A O 1
ATOM 2499 N N . LYS A 1 320 ? 14.638 4.963 3.051 1.00 84.81 320 LYS A N 1
ATOM 2500 C CA . LYS A 1 320 ? 13.387 4.199 3.203 1.00 84.81 320 LYS A CA 1
ATOM 2501 C C . LYS A 1 320 ? 13.572 2.900 3.980 1.00 84.81 320 LYS A C 1
ATOM 2503 O O . LYS A 1 320 ? 12.633 2.455 4.639 1.00 84.81 320 LYS A O 1
ATOM 2508 N N . VAL A 1 321 ? 14.734 2.267 3.849 1.00 85.06 321 VAL A N 1
ATOM 2509 C CA . VAL A 1 321 ? 15.036 0.960 4.440 1.00 85.06 321 VAL A CA 1
ATOM 2510 C C . VAL A 1 321 ? 16.427 1.029 5.080 1.00 85.06 321 VAL A C 1
ATOM 2512 O O . VAL A 1 321 ? 17.410 1.046 4.342 1.00 85.06 321 VAL A O 1
ATOM 2515 N N . PRO A 1 322 ? 16.522 1.110 6.418 1.00 87.06 322 PRO A N 1
ATOM 2516 C CA . PRO A 1 322 ? 15.414 1.244 7.372 1.00 87.06 322 PRO A CA 1
ATOM 2517 C C . PRO A 1 322 ? 14.649 2.568 7.203 1.00 87.06 322 PRO A C 1
ATOM 2519 O O . PRO A 1 322 ? 15.179 3.531 6.656 1.00 87.06 322 PRO A O 1
ATOM 2522 N N . LEU A 1 323 ? 13.395 2.634 7.666 1.00 91.44 323 LEU A N 1
ATOM 2523 C CA . LEU A 1 323 ? 12.584 3.853 7.553 1.00 91.44 323 LEU A CA 1
ATOM 2524 C C . LEU A 1 323 ? 13.098 4.905 8.537 1.00 91.44 323 LEU A C 1
ATOM 2526 O O . LEU A 1 323 ? 12.814 4.821 9.731 1.00 91.44 323 LEU A O 1
ATOM 2530 N N . ARG A 1 324 ? 13.868 5.877 8.052 1.00 93.69 324 ARG A N 1
ATOM 2531 C CA . ARG A 1 324 ? 14.494 6.915 8.882 1.00 93.69 324 ARG A CA 1
ATOM 2532 C C . ARG A 1 324 ? 13.506 7.999 9.326 1.00 93.69 324 ARG A C 1
ATOM 2534 O O . ARG A 1 324 ? 12.465 8.166 8.696 1.00 93.69 324 ARG A O 1
ATOM 2541 N N . PRO A 1 325 ? 13.807 8.784 10.382 1.00 94.25 325 PRO A N 1
ATOM 2542 C CA . PRO A 1 325 ? 12.889 9.808 10.894 1.00 94.25 325 PRO A CA 1
ATOM 2543 C C . PRO A 1 325 ? 12.445 10.860 9.870 1.00 94.25 325 PRO A C 1
ATOM 2545 O O . PRO A 1 325 ? 11.253 11.168 9.811 1.00 94.25 325 PRO A O 1
ATOM 2548 N N . ALA A 1 326 ? 13.359 11.385 9.046 1.00 92.88 326 ALA A N 1
ATOM 2549 C CA . ALA A 1 326 ? 12.996 12.364 8.018 1.00 92.88 326 ALA A CA 1
ATOM 2550 C C . ALA A 1 326 ? 12.097 11.730 6.945 1.00 92.88 326 ALA A C 1
ATOM 2552 O O . ALA A 1 326 ? 11.116 12.334 6.504 1.00 92.88 326 ALA A O 1
ATOM 2553 N N . GLU A 1 327 ? 12.364 10.469 6.600 1.00 92.00 327 GLU A N 1
ATOM 2554 C CA . GLU A 1 327 ? 11.515 9.699 5.701 1.00 92.00 327 GLU A CA 1
ATOM 2555 C C . GLU A 1 327 ? 10.130 9.419 6.303 1.00 92.00 327 GLU A C 1
ATOM 2557 O O . GLU A 1 327 ? 9.115 9.678 5.658 1.00 92.00 327 GLU A O 1
ATOM 2562 N N . LEU A 1 328 ? 10.051 8.981 7.563 1.00 94.75 328 LEU A N 1
ATOM 2563 C CA . LEU A 1 328 ? 8.796 8.787 8.298 1.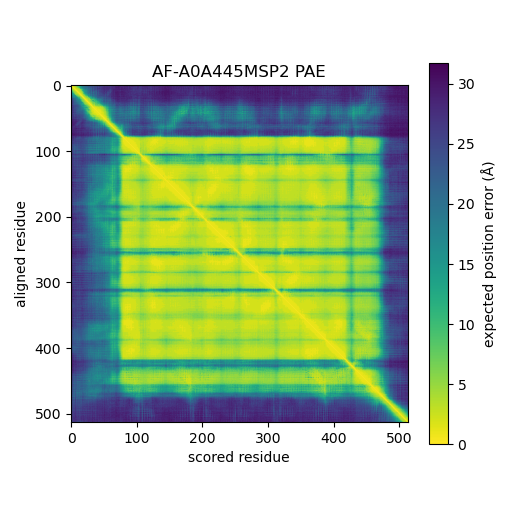00 94.75 328 LEU A CA 1
ATOM 2564 C C . LEU A 1 328 ? 7.939 10.065 8.274 1.00 94.75 328 LEU A C 1
ATOM 2566 O O . LEU A 1 328 ? 6.742 10.004 7.978 1.00 94.75 328 LEU A O 1
ATOM 2570 N N . LEU A 1 329 ? 8.551 11.222 8.549 1.00 94.69 329 LEU A N 1
ATOM 2571 C CA . LEU A 1 329 ? 7.878 12.519 8.508 1.00 94.69 329 LEU A CA 1
ATOM 2572 C C . LEU A 1 329 ? 7.380 12.848 7.095 1.00 94.69 329 LEU A C 1
ATOM 2574 O O . LEU A 1 329 ? 6.235 13.276 6.933 1.00 94.69 329 LEU A O 1
ATOM 2578 N N . ARG A 1 330 ? 8.198 12.588 6.069 1.00 92.25 330 ARG A N 1
ATOM 2579 C CA . ARG A 1 330 ? 7.812 12.780 4.667 1.00 92.25 330 ARG A CA 1
ATOM 2580 C C . ARG A 1 330 ? 6.593 11.958 4.281 1.00 92.25 330 ARG A C 1
ATOM 2582 O O . ARG A 1 330 ? 5.642 12.507 3.719 1.00 92.25 330 ARG A O 1
ATOM 2589 N N . TYR A 1 331 ? 6.583 10.670 4.615 1.00 94.06 331 TYR A N 1
ATOM 2590 C CA . TYR A 1 331 ? 5.413 9.815 4.416 1.00 94.06 331 TYR A CA 1
ATOM 2591 C C . TYR A 1 331 ? 4.200 10.375 5.161 1.00 94.06 331 TYR A C 1
ATOM 2593 O O . TYR A 1 331 ? 3.139 10.508 4.559 1.00 94.06 331 TYR A O 1
ATOM 2601 N N . ALA A 1 332 ? 4.342 10.742 6.439 1.00 95.94 332 ALA A N 1
ATOM 2602 C CA . ALA A 1 332 ? 3.234 11.261 7.237 1.00 95.94 332 ALA A CA 1
ATOM 2603 C C . ALA A 1 332 ? 2.593 12.499 6.591 1.00 95.94 332 ALA A C 1
ATOM 2605 O O . ALA A 1 332 ? 1.377 12.522 6.396 1.00 95.94 332 ALA A O 1
ATOM 2606 N N . ILE A 1 333 ? 3.402 13.490 6.206 1.00 95.69 333 ILE A N 1
ATOM 2607 C CA . ILE A 1 333 ? 2.932 14.732 5.578 1.00 95.69 333 ILE A CA 1
ATOM 2608 C C . ILE A 1 333 ? 2.275 14.444 4.224 1.00 95.69 333 ILE A C 1
ATOM 2610 O O . ILE A 1 333 ? 1.165 14.913 3.969 1.00 95.69 333 ILE A O 1
ATOM 2614 N N . THR A 1 334 ? 2.907 13.621 3.384 1.00 94.69 334 THR A N 1
ATOM 2615 C CA . THR A 1 334 ? 2.378 13.296 2.050 1.00 94.69 334 THR A CA 1
ATOM 2616 C C . THR A 1 334 ? 1.063 12.516 2.142 1.00 94.69 334 THR A C 1
ATOM 2618 O O . THR A 1 334 ? 0.125 12.810 1.405 1.00 94.69 334 THR A O 1
ATOM 2621 N N . ILE A 1 335 ? 0.931 11.587 3.100 1.00 96.25 335 ILE A N 1
ATOM 2622 C CA . ILE A 1 335 ? -0.336 10.892 3.385 1.00 96.25 335 ILE A CA 1
ATOM 2623 C C . ILE A 1 335 ? -1.434 11.902 3.725 1.00 96.25 335 ILE A C 1
ATOM 2625 O O . ILE A 1 335 ? -2.517 11.832 3.145 1.00 96.25 335 ILE A O 1
ATOM 2629 N N . GLN A 1 336 ? -1.168 12.846 4.639 1.00 97.06 336 GLN A N 1
ATOM 2630 C CA . GLN A 1 336 ? -2.163 13.855 5.019 1.00 97.06 336 GLN A CA 1
ATOM 2631 C C . GLN A 1 336 ? -2.560 14.732 3.832 1.00 97.06 336 GLN A C 1
ATOM 2633 O O . GLN A 1 336 ? -3.750 14.959 3.630 1.00 97.06 336 GLN A O 1
ATOM 2638 N N . PHE A 1 337 ? -1.589 15.170 3.029 1.00 96.00 337 PHE A N 1
ATOM 2639 C CA . PHE A 1 337 ? -1.829 15.968 1.829 1.00 96.00 337 PHE A CA 1
ATOM 2640 C C . PHE A 1 337 ? -2.746 15.240 0.841 1.00 96.00 337 PHE A C 1
ATOM 2642 O O . PHE A 1 337 ? -3.804 15.755 0.473 1.00 96.00 337 PHE A O 1
ATOM 2649 N N . VAL A 1 338 ? -2.397 14.004 0.466 1.00 95.31 338 VAL A N 1
ATOM 2650 C CA . VAL A 1 338 ? -3.192 13.219 -0.487 1.00 95.31 338 VAL A CA 1
ATOM 2651 C C . VAL A 1 338 ? -4.584 12.929 0.064 1.00 95.31 338 VAL A C 1
ATOM 2653 O O . VAL A 1 338 ? -5.572 13.043 -0.663 1.00 95.31 338 VAL A O 1
ATOM 2656 N N . PHE A 1 339 ? -4.701 12.560 1.339 1.00 96.38 339 PHE A N 1
ATOM 2657 C CA . PHE A 1 339 ? -5.989 12.202 1.931 1.00 96.38 339 PHE A CA 1
ATOM 2658 C C . PHE A 1 339 ? -6.917 13.405 2.057 1.00 96.38 339 PHE A C 1
ATOM 2660 O O . PHE A 1 339 ? -8.091 13.289 1.705 1.00 96.38 339 PHE A O 1
ATOM 2667 N N . ALA A 1 340 ? -6.393 14.555 2.484 1.00 96.69 340 ALA A N 1
ATOM 2668 C CA . ALA A 1 340 ? -7.171 15.777 2.613 1.00 96.69 340 ALA A CA 1
ATOM 2669 C C . ALA A 1 340 ? -7.715 16.241 1.257 1.00 96.69 340 ALA A C 1
ATOM 2671 O O . ALA A 1 340 ? -8.920 16.456 1.116 1.00 96.69 340 ALA A O 1
ATOM 2672 N N . TRP A 1 341 ? -6.852 16.321 0.239 1.00 96.50 341 TRP A N 1
ATOM 2673 C CA . TRP A 1 341 ? -7.257 16.758 -1.097 1.00 96.50 341 TRP A CA 1
ATOM 2674 C C . TRP A 1 341 ? -8.177 15.769 -1.797 1.00 96.50 341 TRP A C 1
ATOM 2676 O O . TRP A 1 341 ? -9.191 16.179 -2.356 1.00 96.50 341 TRP A O 1
ATOM 2686 N N . SER A 1 342 ? -7.873 14.469 -1.748 1.00 95.69 342 SER A N 1
ATOM 2687 C CA . SER A 1 342 ? -8.737 13.460 -2.374 1.00 95.69 342 SER A CA 1
ATOM 2688 C C . SER A 1 342 ? -10.116 13.402 -1.720 1.00 95.69 342 SER A C 1
ATOM 2690 O O . SER A 1 342 ? -11.107 13.242 -2.426 1.00 95.69 342 SER A O 1
ATOM 2692 N N . MET A 1 343 ? -10.208 13.592 -0.401 1.00 95.31 343 MET A N 1
ATOM 2693 C CA . MET A 1 343 ? -11.486 13.664 0.302 1.00 95.31 343 MET A CA 1
ATOM 2694 C C . MET A 1 343 ? -12.263 14.935 -0.048 1.00 95.31 343 MET A C 1
ATOM 2696 O O . MET A 1 343 ? -13.433 14.840 -0.411 1.00 95.31 343 MET A O 1
ATOM 2700 N N . LEU A 1 344 ? -11.618 16.106 -0.009 1.00 95.44 344 LEU A N 1
ATOM 2701 C CA . LEU A 1 344 ? -12.245 17.376 -0.387 1.00 95.44 344 LEU A CA 1
ATOM 2702 C C . LEU A 1 344 ? -12.766 17.327 -1.834 1.00 95.44 344 LEU A C 1
ATOM 2704 O O . LEU A 1 344 ? -13.917 17.667 -2.103 1.00 95.44 344 LEU A O 1
ATOM 2708 N N . ALA A 1 345 ? -11.944 16.832 -2.760 1.00 94.56 345 ALA A N 1
ATOM 2709 C CA . ALA A 1 345 ? -12.318 16.645 -4.156 1.00 94.56 345 ALA A CA 1
ATOM 2710 C C . ALA A 1 345 ? -13.485 15.657 -4.318 1.00 94.56 345 ALA A C 1
ATOM 2712 O O . ALA A 1 345 ? -14.426 15.925 -5.065 1.00 94.56 345 ALA A O 1
ATOM 2713 N N . TYR A 1 346 ? -13.453 14.529 -3.604 1.00 94.12 346 TYR A N 1
ATOM 2714 C CA . TYR A 1 346 ? -14.510 13.519 -3.651 1.00 94.12 346 TYR A CA 1
ATOM 2715 C C . TYR A 1 346 ? -15.860 14.053 -3.143 1.00 94.12 346 TYR A C 1
ATOM 2717 O O . TYR A 1 346 ? -16.915 13.735 -3.709 1.00 94.12 346 TYR A O 1
ATOM 2725 N N . GLU A 1 347 ? -15.847 14.887 -2.103 1.00 92.69 347 GLU A N 1
ATOM 2726 C CA . GLU A 1 347 ? -17.058 15.461 -1.509 1.00 92.69 347 GLU A CA 1
ATOM 2727 C C . GLU A 1 347 ? -17.622 16.651 -2.304 1.00 92.69 347 GLU A C 1
ATOM 2729 O O . GLU A 1 347 ? -18.842 16.820 -2.351 1.00 92.69 347 GLU A O 1
ATOM 2734 N N . HIS A 1 348 ? -16.786 17.423 -3.005 1.00 93.62 348 HIS A N 1
ATOM 2735 C CA . HIS A 1 348 ? -17.228 18.684 -3.620 1.00 93.62 348 HIS A CA 1
ATOM 2736 C C . HIS A 1 348 ? -17.151 18.753 -5.144 1.00 93.62 348 HIS A C 1
ATOM 2738 O O . HIS A 1 348 ? -17.750 19.654 -5.726 1.00 93.62 348 HIS A O 1
ATOM 2744 N N . VAL A 1 349 ? -16.484 17.812 -5.817 1.00 93.56 349 VAL A N 1
ATOM 2745 C CA . VAL A 1 349 ? -16.327 17.844 -7.278 1.00 93.56 349 VAL A CA 1
ATOM 2746 C C . VAL A 1 349 ? -17.011 16.621 -7.908 1.00 93.56 349 VAL A C 1
ATOM 2748 O O . VAL A 1 349 ? -16.430 15.533 -7.946 1.00 93.56 349 VAL A O 1
ATOM 2751 N N . PRO A 1 350 ? -18.242 16.755 -8.450 1.00 92.69 350 PRO A N 1
ATOM 2752 C CA . PRO A 1 350 ? -19.025 15.619 -8.952 1.00 92.69 350 PRO A CA 1
ATOM 2753 C C . PRO A 1 350 ? -18.334 14.809 -10.056 1.00 92.69 350 PRO A C 1
ATOM 2755 O O . PRO A 1 350 ? -18.493 13.590 -10.135 1.00 92.69 350 PRO A O 1
ATOM 2758 N N . VAL A 1 351 ? -17.560 15.474 -10.920 1.00 92.88 351 VAL A N 1
ATOM 2759 C CA . VAL A 1 351 ? -16.759 14.818 -11.966 1.00 92.88 351 VAL A CA 1
ATOM 2760 C C . VAL A 1 351 ? -15.700 13.916 -11.331 1.00 92.88 351 VAL A C 1
ATOM 2762 O O . VAL A 1 351 ? -15.640 12.730 -11.653 1.00 92.88 351 VAL A O 1
ATOM 2765 N N . LEU A 1 352 ? -14.939 14.437 -10.363 1.00 89.56 352 LEU A N 1
ATOM 2766 C CA . LEU A 1 352 ? -13.907 13.669 -9.667 1.00 89.56 352 LEU A CA 1
ATOM 2767 C C . LEU A 1 352 ? -14.505 12.535 -8.842 1.00 89.56 352 LEU A C 1
ATOM 2769 O O . LEU A 1 352 ? -13.929 11.457 -8.818 1.00 89.56 352 LEU A O 1
ATOM 2773 N N . ARG A 1 353 ? -15.695 12.700 -8.253 1.00 91.88 353 ARG A N 1
ATOM 2774 C CA . ARG A 1 353 ? -16.413 11.595 -7.595 1.00 91.88 353 ARG A CA 1
ATOM 2775 C C . ARG A 1 353 ? -16.738 10.451 -8.559 1.00 91.88 353 ARG A C 1
ATOM 2777 O O . ARG A 1 353 ? -16.608 9.284 -8.192 1.00 91.88 353 ARG A O 1
ATOM 2784 N N . ARG A 1 354 ? -17.162 10.763 -9.790 1.00 91.75 354 ARG A N 1
ATOM 2785 C CA . ARG A 1 354 ? -17.428 9.742 -10.819 1.00 91.75 354 ARG A CA 1
ATOM 2786 C C . ARG A 1 354 ? -16.145 9.012 -11.210 1.00 91.75 354 ARG A C 1
ATOM 2788 O O . ARG A 1 354 ? -16.135 7.783 -11.208 1.00 91.75 354 ARG A O 1
ATOM 2795 N N . MET A 1 355 ? -15.062 9.749 -11.455 1.00 89.75 355 MET A N 1
ATOM 2796 C CA . MET A 1 355 ? -13.746 9.176 -11.779 1.00 89.75 355 MET A CA 1
ATOM 2797 C C . MET A 1 355 ? -13.166 8.357 -10.615 1.00 89.75 355 MET A C 1
ATOM 2799 O O . MET A 1 355 ? -12.649 7.257 -10.812 1.00 89.75 355 MET A O 1
ATOM 2803 N N . ALA A 1 356 ? -13.350 8.836 -9.383 1.00 93.81 356 ALA A N 1
ATOM 2804 C CA . ALA A 1 356 ? -13.005 8.143 -8.147 1.00 93.81 356 ALA A CA 1
ATOM 2805 C C . ALA A 1 356 ? -13.696 6.780 -8.029 1.00 93.81 356 ALA A C 1
ATOM 2807 O O . ALA A 1 356 ? -13.197 5.916 -7.317 1.00 93.81 356 ALA A O 1
ATOM 2808 N N . GLY A 1 357 ? -14.790 6.537 -8.759 1.00 94.44 357 GLY A N 1
ATOM 2809 C CA . GLY A 1 357 ? -15.439 5.231 -8.836 1.00 94.44 357 GLY A CA 1
ATOM 2810 C C . GLY A 1 357 ? -14.483 4.095 -9.218 1.00 94.44 357 GLY A C 1
ATOM 2811 O O . GLY A 1 357 ? -14.587 3.013 -8.638 1.00 94.44 357 GLY A O 1
ATOM 2812 N N . CYS A 1 358 ? -13.526 4.342 -10.120 1.00 95.81 358 CYS A N 1
ATOM 2813 C CA . CYS A 1 358 ? -12.506 3.361 -10.506 1.00 95.81 358 CYS A CA 1
ATOM 2814 C C . CYS A 1 358 ? -11.512 3.098 -9.365 1.00 95.81 358 CYS A C 1
ATOM 2816 O O . CYS A 1 358 ? -11.259 1.948 -9.015 1.00 95.81 358 CYS A O 1
ATOM 2818 N N . PHE A 1 359 ? -11.031 4.147 -8.698 1.00 96.19 359 PHE A N 1
ATOM 2819 C CA . PHE A 1 359 ? -10.139 4.021 -7.542 1.00 96.19 359 PHE A CA 1
ATOM 2820 C C . PHE A 1 359 ? -10.829 3.334 -6.355 1.00 96.19 359 PHE A C 1
ATOM 2822 O O . PHE A 1 359 ? -10.298 2.381 -5.788 1.00 96.19 359 PHE A O 1
ATOM 2829 N N . CYS A 1 360 ? -12.062 3.731 -6.032 1.00 96.75 360 CYS A N 1
ATOM 2830 C CA . CYS A 1 360 ? -12.907 3.061 -5.046 1.00 96.75 360 CYS A CA 1
ATOM 2831 C C . CYS A 1 360 ? -13.087 1.576 -5.374 1.00 96.75 360 CYS A C 1
ATOM 2833 O O . CYS A 1 360 ? -13.137 0.739 -4.475 1.00 96.75 360 CYS A O 1
ATOM 2835 N N . LEU A 1 361 ? -13.197 1.224 -6.657 1.00 96.38 361 LEU A N 1
ATOM 2836 C CA . LEU A 1 361 ? -13.301 -0.164 -7.086 1.00 96.38 361 LEU A CA 1
ATOM 2837 C C . LEU A 1 361 ? -12.001 -0.934 -6.823 1.00 96.38 361 LEU A C 1
ATOM 2839 O O . LEU A 1 361 ? -12.055 -2.022 -6.246 1.00 96.38 361 LEU A O 1
ATOM 2843 N N . CYS A 1 362 ? -10.849 -0.354 -7.166 1.00 97.12 362 CYS A N 1
ATOM 2844 C CA . CYS A 1 362 ? -9.541 -0.940 -6.880 1.00 97.12 362 CYS A CA 1
ATOM 2845 C C . CYS A 1 362 ? -9.330 -1.140 -5.379 1.00 97.12 362 CYS A C 1
ATOM 2847 O O . CYS A 1 362 ? -9.056 -2.250 -4.926 1.00 97.12 362 CYS A O 1
ATOM 2849 N N . GLY A 1 363 ? -9.555 -0.100 -4.574 1.00 96.88 363 GLY A N 1
ATOM 2850 C CA . GLY A 1 363 ? -9.431 -0.203 -3.125 1.00 96.88 363 GLY A CA 1
ATOM 2851 C C . GLY A 1 363 ? -10.475 -1.119 -2.494 1.00 96.88 363 GLY A C 1
ATOM 2852 O O . GLY A 1 363 ? -10.209 -1.755 -1.467 1.00 96.88 363 GLY A O 1
ATOM 2853 N N . ARG A 1 364 ? -11.635 -1.291 -3.146 1.00 95.25 364 ARG A N 1
ATOM 2854 C CA . ARG A 1 364 ? -12.639 -2.253 -2.701 1.00 95.25 364 ARG A CA 1
ATOM 2855 C C . ARG A 1 364 ? -12.109 -3.685 -2.723 1.00 95.25 364 ARG A C 1
ATOM 2857 O O . ARG A 1 364 ? -12.401 -4.462 -1.803 1.00 95.25 364 ARG A O 1
ATOM 2864 N N . TYR A 1 365 ? -11.334 -4.001 -3.753 1.00 95.50 365 TYR A N 1
ATOM 2865 C CA . TYR A 1 365 ? -10.696 -5.291 -3.988 1.00 95.50 365 TYR A CA 1
ATOM 2866 C C . TYR A 1 365 ? -9.177 -5.223 -3.774 1.00 95.50 365 TYR A C 1
ATOM 2868 O O . TYR A 1 365 ? -8.437 -5.953 -4.426 1.00 95.50 365 TYR A O 1
ATOM 2876 N N . SER A 1 366 ? -8.717 -4.392 -2.830 1.00 95.81 366 SER A N 1
ATOM 2877 C CA . SER A 1 366 ? -7.305 -4.008 -2.716 1.00 95.81 366 SER A CA 1
ATOM 2878 C C . SER A 1 366 ? -6.327 -5.174 -2.634 1.00 95.81 366 SER A C 1
ATOM 2880 O O . SER A 1 366 ? -5.282 -5.110 -3.252 1.00 95.81 366 SER A O 1
ATOM 2882 N N . LEU A 1 367 ? -6.655 -6.255 -1.920 1.00 94.31 367 LEU A N 1
ATOM 2883 C CA . LEU A 1 367 ? -5.778 -7.431 -1.826 1.00 94.31 367 LEU A CA 1
ATOM 2884 C C . LEU A 1 367 ? -5.620 -8.160 -3.170 1.00 94.31 367 LEU A C 1
ATOM 2886 O O . LEU A 1 367 ? -4.536 -8.638 -3.487 1.00 94.31 367 LEU A O 1
ATOM 2890 N N . LEU A 1 368 ? -6.702 -8.254 -3.948 1.00 94.00 368 LEU A N 1
ATOM 2891 C CA . LEU A 1 368 ? -6.660 -8.857 -5.278 1.00 94.00 368 LEU A CA 1
ATOM 2892 C C . LEU A 1 368 ? -5.864 -7.972 -6.235 1.00 94.00 368 LEU A C 1
ATOM 2894 O O . LEU A 1 368 ? -4.995 -8.469 -6.933 1.00 94.00 368 LEU A O 1
ATOM 2898 N N . VAL A 1 369 ? -6.152 -6.670 -6.237 1.00 95.81 369 VAL A N 1
ATOM 2899 C CA . VAL A 1 369 ? -5.453 -5.696 -7.084 1.00 95.81 369 VAL A CA 1
ATOM 2900 C C . VAL A 1 369 ? -3.973 -5.610 -6.710 1.00 95.81 369 VAL A C 1
ATOM 2902 O O . VAL A 1 369 ? -3.137 -5.592 -7.599 1.00 95.81 369 VAL A O 1
ATOM 2905 N N . TYR A 1 370 ? -3.648 -5.664 -5.415 1.00 95.19 370 TYR A N 1
ATOM 2906 C CA . TYR A 1 370 ? -2.277 -5.794 -4.919 1.00 95.19 370 TYR A CA 1
ATOM 2907 C C . TYR A 1 370 ? -1.588 -7.034 -5.500 1.00 95.19 370 TYR A C 1
ATOM 2909 O O . TYR A 1 370 ? -0.528 -6.953 -6.098 1.00 95.19 370 TYR A O 1
ATOM 2917 N N . SER A 1 371 ? -2.244 -8.192 -5.401 1.00 93.88 371 SER A N 1
ATOM 2918 C CA . SER A 1 371 ? -1.699 -9.436 -5.955 1.00 93.88 371 SER A CA 1
ATOM 2919 C C . SER A 1 371 ? -1.508 -9.355 -7.472 1.00 93.88 371 SER A C 1
ATOM 2921 O O . SER A 1 371 ? -0.536 -9.879 -7.995 1.00 93.88 371 SER A O 1
ATOM 2923 N N . ALA A 1 372 ? -2.442 -8.717 -8.181 1.00 93.81 372 ALA A N 1
ATOM 2924 C CA . ALA A 1 372 ? -2.400 -8.587 -9.630 1.00 93.81 372 ALA A CA 1
ATOM 2925 C C . ALA A 1 372 ? -1.312 -7.620 -10.106 1.00 93.81 372 ALA A C 1
ATOM 2927 O O . ALA A 1 372 ? -0.672 -7.924 -11.108 1.00 93.81 372 ALA A O 1
ATOM 2928 N N . HIS A 1 373 ? -1.067 -6.509 -9.395 1.00 95.00 373 HIS A N 1
ATOM 2929 C CA . HIS A 1 373 ? -0.031 -5.554 -9.804 1.00 95.00 373 HIS A CA 1
ATOM 2930 C C . HIS A 1 373 ? 1.336 -6.226 -9.895 1.00 95.00 373 HIS A C 1
ATOM 2932 O O . HIS A 1 373 ? 2.068 -5.961 -10.833 1.00 95.00 373 HIS A O 1
ATOM 2938 N N . LEU A 1 374 ? 1.637 -7.175 -8.999 1.00 92.25 374 LEU A N 1
ATOM 2939 C CA . LEU A 1 374 ? 2.915 -7.893 -8.978 1.00 92.25 374 LEU A CA 1
ATOM 2940 C C . LEU A 1 374 ? 3.196 -8.624 -10.288 1.00 92.25 374 LEU A C 1
ATOM 2942 O O . LEU A 1 374 ? 4.343 -8.777 -10.681 1.00 92.25 374 LEU A O 1
ATOM 2946 N N . PHE A 1 375 ? 2.141 -9.078 -10.960 1.00 94.00 375 PHE A N 1
ATOM 2947 C CA . PHE A 1 375 ? 2.243 -9.852 -12.190 1.00 94.00 375 PHE A CA 1
ATOM 2948 C C . PHE A 1 375 ? 1.982 -9.017 -13.443 1.00 94.00 375 PHE A C 1
ATOM 2950 O O . PHE A 1 375 ? 2.410 -9.414 -14.522 1.00 94.00 375 PHE A O 1
ATOM 2957 N N . ILE A 1 376 ? 1.287 -7.884 -13.318 1.00 93.25 376 ILE A N 1
ATOM 2958 C CA . ILE A 1 376 ? 1.081 -6.924 -14.411 1.00 93.25 376 ILE A CA 1
ATOM 2959 C C . ILE A 1 376 ? 2.343 -6.085 -14.624 1.00 93.25 376 ILE A C 1
ATOM 2961 O O . ILE A 1 376 ? 2.755 -5.882 -15.760 1.00 93.25 376 ILE A O 1
ATOM 2965 N N . GLU A 1 377 ? 2.982 -5.655 -13.541 1.00 93.38 377 GLU A N 1
ATOM 2966 C CA . GLU A 1 377 ? 4.155 -4.786 -13.577 1.00 93.38 377 GLU A CA 1
ATOM 2967 C C . GLU A 1 377 ? 5.360 -5.471 -14.236 1.00 93.38 377 GLU A C 1
ATOM 2969 O O . GLU A 1 377 ? 6.006 -4.882 -15.093 1.00 93.38 377 GLU A O 1
ATOM 2974 N N . VAL A 1 378 ? 5.629 -6.736 -13.902 1.00 92.44 378 VAL A N 1
ATOM 2975 C CA . VAL A 1 378 ? 6.792 -7.491 -14.407 1.00 92.44 378 VAL A CA 1
ATOM 2976 C C . VAL A 1 378 ? 6.912 -7.480 -15.942 1.00 92.44 378 VAL A C 1
ATOM 2978 O O . VAL A 1 378 ? 7.951 -7.053 -16.440 1.00 92.44 378 VAL A O 1
ATOM 2981 N N . PRO A 1 379 ? 5.899 -7.893 -16.728 1.00 92.19 379 PRO A N 1
ATOM 2982 C CA . PRO A 1 379 ? 5.993 -7.852 -18.184 1.00 92.19 379 PRO A CA 1
ATOM 2983 C C . PRO A 1 379 ? 6.018 -6.424 -18.738 1.00 92.19 379 PRO A C 1
ATOM 2985 O O . PRO A 1 379 ? 6.635 -6.210 -19.775 1.00 92.19 379 PRO A O 1
ATOM 2988 N N . ILE A 1 380 ? 5.390 -5.450 -18.067 1.00 92.44 380 ILE A N 1
ATOM 2989 C CA . ILE A 1 380 ? 5.484 -4.034 -18.460 1.00 92.44 380 ILE A CA 1
ATOM 2990 C C . ILE A 1 380 ? 6.932 -3.555 -18.334 1.00 92.44 380 ILE A C 1
ATOM 2992 O O . ILE A 1 380 ? 7.443 -2.912 -19.249 1.00 92.44 380 ILE A O 1
ATOM 2996 N N . VAL A 1 381 ? 7.599 -3.906 -17.231 1.00 91.62 381 VAL A N 1
ATOM 2997 C CA . VAL A 1 381 ? 8.997 -3.550 -16.983 1.00 91.62 381 VAL A CA 1
ATOM 2998 C C . VAL A 1 381 ? 9.917 -4.180 -18.015 1.00 91.62 381 VAL A C 1
ATOM 3000 O O . VAL A 1 381 ? 10.700 -3.484 -18.652 1.00 91.62 381 VAL A O 1
ATOM 3003 N N . GLU A 1 382 ? 9.785 -5.485 -18.232 1.00 91.62 382 GLU A N 1
ATOM 3004 C CA . GLU A 1 382 ? 10.610 -6.222 -19.194 1.00 91.62 382 GLU A CA 1
ATOM 3005 C C . GLU A 1 382 ? 10.420 -5.691 -20.617 1.00 91.62 382 GLU A C 1
ATOM 3007 O O . GLU A 1 382 ? 11.395 -5.496 -21.339 1.00 91.62 382 GLU A O 1
ATOM 3012 N N . PHE A 1 383 ? 9.180 -5.389 -21.009 1.00 91.38 383 PHE A N 1
ATOM 3013 C CA . PHE A 1 383 ? 8.881 -4.789 -22.306 1.00 91.38 383 PHE A CA 1
ATOM 3014 C C . PHE A 1 383 ? 9.541 -3.415 -22.464 1.00 91.38 383 PHE A C 1
ATOM 3016 O O . PHE A 1 383 ? 10.189 -3.157 -23.478 1.00 91.38 383 PHE A O 1
ATOM 3023 N N . ALA A 1 384 ? 9.412 -2.551 -21.453 1.00 90.81 384 ALA A N 1
ATOM 3024 C CA . ALA A 1 384 ? 9.973 -1.206 -21.485 1.00 90.81 384 ALA A CA 1
ATOM 3025 C C . ALA A 1 384 ? 11.504 -1.214 -21.596 1.00 90.81 384 ALA A C 1
ATOM 3027 O O . ALA A 1 384 ? 12.062 -0.460 -22.395 1.00 90.81 384 ALA A O 1
ATOM 3028 N N . LEU A 1 385 ? 12.162 -2.088 -20.826 1.00 89.25 385 LEU A N 1
ATOM 3029 C CA . LEU A 1 385 ? 13.617 -2.242 -20.827 1.00 89.25 385 LEU A CA 1
ATOM 3030 C C . LEU A 1 385 ? 14.135 -2.868 -22.127 1.00 89.25 385 LEU A C 1
ATOM 3032 O O . LEU A 1 385 ? 15.188 -2.470 -22.606 1.00 89.25 385 LEU A O 1
ATOM 3036 N N . THR A 1 386 ? 13.386 -3.799 -22.726 1.00 88.81 386 THR A N 1
ATOM 3037 C CA . THR A 1 386 ? 13.785 -4.442 -23.992 1.00 88.81 386 THR A CA 1
ATOM 3038 C C . THR A 1 386 ? 13.761 -3.463 -25.167 1.00 88.81 386 THR A C 1
ATOM 3040 O O . THR A 1 386 ? 14.604 -3.542 -26.049 1.00 88.81 386 THR A O 1
ATOM 3043 N N . ILE A 1 387 ? 12.784 -2.553 -25.206 1.00 88.25 387 ILE A N 1
ATOM 3044 C CA . ILE A 1 387 ? 12.558 -1.679 -26.371 1.00 88.25 387 ILE A CA 1
ATOM 3045 C C . ILE A 1 387 ? 13.263 -0.323 -26.236 1.00 88.25 387 ILE A C 1
ATOM 3047 O O . ILE A 1 387 ? 13.409 0.382 -27.229 1.00 88.25 387 ILE A O 1
ATOM 3051 N N . GLY A 1 388 ? 13.701 0.067 -25.036 1.00 85.25 388 GLY A N 1
ATOM 3052 C CA . GLY A 1 388 ? 14.278 1.397 -24.816 1.00 85.25 388 GLY A CA 1
ATOM 3053 C C . GLY A 1 388 ? 13.234 2.500 -25.017 1.00 85.25 388 GLY A C 1
ATOM 3054 O O . GLY A 1 388 ? 13.342 3.340 -25.907 1.00 85.25 388 GLY A O 1
ATOM 3055 N N . MET A 1 389 ? 12.158 2.469 -24.226 1.00 85.56 389 MET A N 1
ATOM 3056 C CA . MET A 1 389 ? 11.018 3.366 -24.441 1.00 85.56 389 MET A CA 1
ATOM 3057 C C . MET A 1 389 ? 11.339 4.848 -24.216 1.00 85.56 389 MET A C 1
ATOM 3059 O O . MET A 1 389 ? 11.971 5.234 -23.236 1.00 85.56 389 MET A O 1
ATOM 3063 N N . SER A 1 390 ? 10.773 5.700 -25.075 1.00 88.19 390 SER A N 1
ATOM 3064 C CA . SER A 1 390 ? 10.770 7.150 -24.871 1.00 88.19 390 SER A CA 1
ATOM 3065 C C . SER A 1 390 ? 9.951 7.554 -23.629 1.00 88.19 390 SER A C 1
ATOM 3067 O O . SER A 1 390 ? 9.043 6.818 -23.221 1.00 88.19 390 SER A O 1
ATOM 3069 N N . PRO A 1 391 ? 10.159 8.762 -23.062 1.00 84.94 391 PRO A N 1
ATOM 3070 C CA . PRO A 1 391 ? 9.387 9.251 -21.911 1.00 84.94 391 PRO A CA 1
ATOM 3071 C C . PRO A 1 391 ? 7.864 9.261 -22.129 1.00 84.94 391 PRO A C 1
ATOM 3073 O O . PRO A 1 391 ? 7.082 9.019 -21.204 1.00 84.94 391 PRO A O 1
ATOM 3076 N N . ALA A 1 392 ? 7.421 9.517 -23.366 1.00 86.56 392 ALA A N 1
ATOM 3077 C CA . ALA A 1 392 ? 6.009 9.458 -23.738 1.00 86.56 392 ALA A CA 1
ATOM 3078 C C . ALA A 1 392 ? 5.480 8.013 -23.731 1.00 86.56 392 ALA A C 1
ATOM 3080 O O . ALA A 1 392 ? 4.386 7.761 -23.221 1.00 86.56 392 ALA A O 1
ATOM 3081 N N . GLY A 1 393 ? 6.275 7.061 -24.234 1.00 88.88 393 GLY A N 1
ATOM 3082 C CA . GLY A 1 393 ? 5.973 5.630 -24.165 1.00 88.88 393 GLY A CA 1
ATOM 3083 C C . GLY A 1 393 ? 5.873 5.131 -22.721 1.00 88.88 393 GLY A C 1
ATOM 3084 O O . GLY A 1 393 ? 4.875 4.510 -22.357 1.00 88.88 393 GLY A O 1
ATOM 3085 N N . ALA A 1 394 ? 6.836 5.497 -21.870 1.00 86.38 394 ALA A N 1
ATOM 3086 C CA . ALA A 1 394 ? 6.810 5.199 -20.437 1.00 86.38 394 ALA A CA 1
ATOM 3087 C C . ALA A 1 394 ? 5.560 5.778 -19.745 1.00 86.38 394 ALA A C 1
ATOM 3089 O O . ALA A 1 394 ? 4.887 5.089 -18.977 1.00 86.38 394 ALA A O 1
ATOM 3090 N N . SER A 1 395 ? 5.181 7.018 -20.073 1.00 84.75 395 SER A N 1
ATOM 3091 C CA . SER A 1 395 ? 3.961 7.645 -19.540 1.00 84.75 395 SER A CA 1
ATOM 3092 C C . SER A 1 395 ? 2.689 6.888 -19.942 1.00 84.75 395 SER A C 1
ATOM 3094 O O . SER A 1 395 ? 1.778 6.731 -19.128 1.00 84.75 395 SER A O 1
ATOM 3096 N N . MET A 1 396 ? 2.627 6.371 -21.174 1.00 89.69 396 MET A N 1
ATOM 3097 C CA . MET A 1 396 ? 1.513 5.531 -21.623 1.00 89.69 396 MET A CA 1
ATOM 3098 C C . MET A 1 396 ? 1.453 4.207 -20.847 1.00 89.69 396 MET A C 1
ATOM 3100 O O . MET A 1 396 ? 0.361 3.764 -20.487 1.00 89.69 396 MET A O 1
ATOM 3104 N N . LEU A 1 397 ? 2.600 3.600 -20.516 1.00 90.38 397 LEU A N 1
ATOM 3105 C CA . LEU A 1 397 ? 2.641 2.386 -19.694 1.00 90.38 397 LEU A CA 1
ATOM 3106 C C . LEU A 1 397 ? 2.073 2.602 -18.286 1.00 90.38 397 LEU A C 1
ATOM 3108 O O . LEU A 1 397 ? 1.348 1.736 -17.802 1.00 90.38 397 LEU A O 1
ATOM 3112 N N . LEU A 1 398 ? 2.312 3.759 -17.656 1.00 88.56 398 LEU A N 1
ATOM 3113 C CA . LEU A 1 398 ? 1.701 4.095 -16.358 1.00 88.56 398 LEU A CA 1
ATOM 3114 C C . LEU A 1 398 ? 0.163 4.108 -16.435 1.00 88.56 398 LEU A C 1
ATOM 3116 O O . LEU A 1 398 ? -0.526 3.631 -15.527 1.00 88.56 398 LEU A O 1
ATOM 3120 N N . VAL A 1 399 ? -0.388 4.641 -17.531 1.00 91.00 399 VAL A N 1
ATOM 3121 C CA . VAL A 1 399 ? -1.839 4.670 -17.779 1.00 91.00 399 VAL A CA 1
ATOM 3122 C C . VAL A 1 399 ? -2.376 3.262 -18.038 1.00 91.00 399 VAL A C 1
ATOM 3124 O O . VAL A 1 399 ? -3.421 2.898 -17.492 1.00 91.00 399 VAL A O 1
ATOM 3127 N N . LEU A 1 400 ? -1.664 2.464 -18.838 1.00 92.56 400 LEU A N 1
ATOM 3128 C CA . LEU A 1 400 ? -2.034 1.081 -19.147 1.00 92.56 400 LEU A CA 1
ATOM 3129 C C . LEU A 1 400 ? -2.010 0.188 -17.903 1.00 92.56 400 LEU A C 1
ATOM 3131 O O . LEU A 1 400 ? -2.951 -0.581 -17.702 1.00 92.56 400 LEU A O 1
ATOM 3135 N N . ASP A 1 401 ? -1.003 0.330 -17.042 1.00 93.31 401 ASP A N 1
ATOM 3136 C CA . ASP A 1 401 ? -0.924 -0.369 -15.759 1.00 93.31 401 ASP A CA 1
ATOM 3137 C C . ASP A 1 401 ? -2.138 -0.039 -14.874 1.00 93.31 401 ASP A C 1
ATOM 3139 O O . ASP A 1 401 ? -2.897 -0.926 -14.471 1.00 93.31 401 ASP A O 1
ATOM 3143 N N . ALA A 1 402 ? -2.429 1.252 -14.675 1.00 94.38 402 ALA A N 1
ATOM 3144 C CA . ALA A 1 402 ? -3.595 1.679 -13.903 1.00 94.38 402 ALA A CA 1
ATOM 3145 C C . ALA A 1 402 ? -4.915 1.144 -14.496 1.00 94.38 402 ALA A C 1
ATOM 3147 O O . ALA A 1 402 ? -5.793 0.683 -13.756 1.00 94.38 402 ALA A O 1
ATOM 3148 N N . ALA A 1 403 ? -5.060 1.163 -15.825 1.00 95.38 403 ALA A N 1
ATOM 3149 C CA . ALA A 1 403 ? -6.223 0.615 -16.515 1.00 95.38 403 ALA A CA 1
ATOM 3150 C C . ALA A 1 403 ? -6.353 -0.904 -16.308 1.00 95.38 403 ALA A C 1
ATOM 3152 O O . ALA A 1 403 ? -7.450 -1.386 -16.010 1.00 95.38 403 ALA A O 1
ATOM 3153 N N . ALA A 1 404 ? -5.252 -1.656 -16.387 1.00 94.69 404 ALA A N 1
ATOM 3154 C CA . ALA A 1 404 ? -5.229 -3.095 -16.144 1.00 94.69 404 ALA A CA 1
ATOM 3155 C C . ALA A 1 404 ? -5.665 -3.437 -14.708 1.00 94.69 404 ALA A C 1
ATOM 3157 O O . ALA A 1 404 ? -6.507 -4.318 -14.504 1.00 94.69 404 ALA A O 1
ATOM 3158 N N . LEU A 1 405 ? -5.195 -2.683 -13.710 1.00 95.81 405 LEU A N 1
ATOM 3159 C CA . LEU A 1 405 ? -5.618 -2.842 -12.313 1.00 95.81 405 LEU A CA 1
ATOM 3160 C C . LEU A 1 405 ? -7.118 -2.569 -12.119 1.00 95.81 405 LEU A C 1
ATOM 3162 O O . LEU A 1 405 ? -7.808 -3.311 -11.407 1.00 95.81 405 LEU A O 1
ATOM 3166 N N . VAL A 1 406 ? -7.653 -1.542 -12.787 1.00 96.44 406 VAL A N 1
ATOM 3167 C CA . VAL A 1 406 ? -9.094 -1.245 -12.783 1.00 96.44 406 VAL A CA 1
ATOM 3168 C C . VAL A 1 406 ? -9.890 -2.370 -13.448 1.00 96.44 406 VAL A C 1
ATOM 3170 O O . VAL A 1 406 ? -10.929 -2.770 -12.915 1.00 96.44 406 VAL A O 1
ATOM 3173 N N . LEU A 1 407 ? -9.405 -2.925 -14.563 1.00 94.94 407 LEU A N 1
ATOM 3174 C CA . LEU A 1 407 ? -10.037 -4.056 -15.250 1.00 94.94 407 LEU A CA 1
ATOM 3175 C C . LEU A 1 407 ? -10.082 -5.306 -14.365 1.00 94.94 407 LEU A C 1
ATOM 3177 O O . LEU A 1 407 ? -11.136 -5.937 -14.271 1.00 94.94 407 LEU A O 1
ATOM 3181 N N . VAL A 1 408 ? -9.005 -5.621 -13.637 1.00 93.56 408 VAL A N 1
ATOM 3182 C CA . VAL A 1 408 ? -8.981 -6.715 -12.646 1.00 93.56 408 VAL A CA 1
ATOM 3183 C C . VAL A 1 408 ? -10.062 -6.509 -11.578 1.00 93.56 408 VAL A C 1
ATOM 3185 O O . VAL A 1 408 ? -10.841 -7.419 -11.267 1.00 93.56 408 VAL A O 1
ATOM 3188 N N . ALA A 1 409 ? -10.165 -5.295 -11.033 1.00 94.94 409 ALA A N 1
ATOM 3189 C CA . ALA A 1 409 ? -11.167 -4.962 -10.025 1.00 94.94 409 ALA A CA 1
ATOM 3190 C C . ALA A 1 409 ? -12.608 -5.018 -10.583 1.00 94.94 409 ALA A C 1
ATOM 3192 O O . ALA A 1 409 ? -13.538 -5.470 -9.902 1.00 94.94 409 ALA A O 1
ATOM 3193 N N . ALA A 1 410 ? -12.804 -4.599 -11.836 1.00 93.81 410 ALA A N 1
ATOM 3194 C CA . ALA A 1 410 ? -14.080 -4.662 -12.543 1.00 93.81 410 ALA A CA 1
ATOM 3195 C C . ALA A 1 410 ? -14.507 -6.101 -12.848 1.00 93.81 410 ALA A C 1
ATOM 3197 O O . ALA A 1 410 ? -15.650 -6.461 -12.551 1.00 93.81 410 ALA A O 1
ATOM 3198 N N . ALA A 1 411 ? -13.595 -6.944 -13.336 1.00 89.44 411 ALA A N 1
ATOM 3199 C CA . ALA A 1 411 ? -13.838 -8.362 -13.581 1.00 89.44 411 ALA A CA 1
ATOM 3200 C C . ALA A 1 411 ? -14.302 -9.071 -12.299 1.00 89.44 411 ALA A C 1
ATOM 3202 O O . ALA A 1 411 ? -15.308 -9.786 -12.299 1.00 89.44 411 ALA A O 1
ATOM 3203 N N . GLN A 1 412 ? -13.659 -8.775 -11.165 1.00 90.69 412 GLN A N 1
ATOM 3204 C CA . GLN A 1 412 ? -14.073 -9.302 -9.867 1.00 90.69 412 GLN A CA 1
ATOM 3205 C C . GLN A 1 412 ? -15.490 -8.847 -9.469 1.00 90.69 412 GLN A C 1
ATOM 3207 O O . GLN A 1 412 ? -16.271 -9.638 -8.928 1.00 90.69 412 GLN A O 1
ATOM 3212 N N . ARG A 1 413 ? -15.863 -7.589 -9.742 1.00 91.81 413 ARG A N 1
ATOM 3213 C CA . ARG A 1 413 ? -17.221 -7.076 -9.483 1.00 91.81 413 ARG A CA 1
ATOM 3214 C C . ARG A 1 413 ? -18.271 -7.750 -10.363 1.00 91.81 413 ARG A C 1
ATOM 3216 O O . ARG A 1 413 ? -19.343 -8.089 -9.859 1.00 91.81 413 ARG A O 1
ATOM 3223 N N . VAL A 1 414 ? -17.986 -7.924 -11.652 1.00 88.88 414 VAL A N 1
ATOM 3224 C CA . VAL A 1 414 ? -18.882 -8.606 -12.599 1.00 88.88 414 VAL A CA 1
ATOM 3225 C C . VAL A 1 414 ? -19.081 -10.057 -12.168 1.00 88.88 414 VAL A C 1
ATOM 3227 O O . VAL A 1 414 ? -20.224 -10.482 -12.008 1.00 88.88 414 VAL A O 1
ATOM 3230 N N . GLY A 1 415 ? -18.001 -10.769 -11.835 1.00 82.88 415 GLY A N 1
ATOM 3231 C CA . GLY A 1 415 ? -18.077 -12.126 -11.294 1.00 82.88 415 GLY A CA 1
ATOM 3232 C C . GLY A 1 415 ? -18.948 -12.209 -10.036 1.00 82.88 415 GLY A C 1
ATOM 3233 O O . GLY A 1 415 ? -19.790 -13.100 -9.918 1.00 82.88 415 GLY A O 1
ATOM 3234 N N . GLN A 1 416 ? -18.828 -11.249 -9.111 1.00 82.75 416 GLN A N 1
ATOM 3235 C CA . GLN A 1 416 ? -19.699 -11.179 -7.928 1.00 82.75 416 GLN A CA 1
ATOM 3236 C C . GLN A 1 416 ? -21.181 -10.986 -8.269 1.00 82.75 416 GLN A C 1
ATOM 3238 O O . GLN A 1 416 ? -22.023 -11.600 -7.618 1.00 82.75 416 GLN A O 1
ATOM 3243 N N . ARG A 1 417 ? -21.500 -10.163 -9.274 1.00 84.94 417 ARG A N 1
ATOM 3244 C CA . ARG A 1 417 ? -22.881 -9.880 -9.699 1.00 84.94 417 ARG A CA 1
ATOM 3245 C C . ARG A 1 417 ? -23.523 -11.015 -10.475 1.00 84.94 417 ARG A C 1
ATOM 3247 O O . ARG A 1 417 ? -24.705 -11.258 -10.282 1.00 84.94 417 ARG A O 1
ATOM 3254 N N . ALA A 1 418 ? -22.751 -11.730 -11.284 1.00 79.50 418 ALA A N 1
ATOM 3255 C CA . ALA A 1 418 ? -23.233 -12.858 -12.076 1.00 79.50 418 ALA A CA 1
ATOM 3256 C C . ALA A 1 418 ? -23.658 -14.075 -11.226 1.00 79.50 418 ALA A C 1
ATOM 3258 O O . ALA A 1 418 ? -23.867 -15.149 -11.773 1.00 79.50 418 ALA A O 1
ATOM 3259 N N . ALA A 1 419 ? -23.717 -13.939 -9.892 1.00 66.56 419 ALA A N 1
ATOM 3260 C CA . ALA A 1 419 ? -24.072 -14.974 -8.923 1.00 66.56 419 ALA A CA 1
ATOM 3261 C C . ALA A 1 419 ? -23.330 -16.307 -9.102 1.00 66.56 419 ALA A C 1
ATOM 3263 O O . ALA A 1 419 ? -23.729 -17.308 -8.507 1.00 66.56 419 ALA A O 1
ATOM 3264 N N . MET A 1 420 ? -22.228 -16.337 -9.867 1.00 62.22 420 MET A N 1
ATOM 3265 C CA . MET A 1 420 ? -21.446 -17.560 -9.946 1.00 62.22 420 MET A CA 1
ATOM 3266 C C . MET A 1 420 ? -20.996 -17.916 -8.517 1.00 62.22 420 MET A C 1
ATOM 3268 O O . MET A 1 420 ? -20.825 -17.037 -7.656 1.00 62.22 420 MET A O 1
ATOM 3272 N N . PRO A 1 421 ? -20.856 -19.204 -8.208 1.00 62.25 421 PRO A N 1
ATOM 3273 C CA . PRO A 1 421 ? -20.498 -19.612 -6.865 1.00 62.25 421 PRO A CA 1
ATOM 3274 C C . PRO A 1 421 ? -19.177 -18.942 -6.459 1.00 62.25 421 PRO A C 1
ATOM 3276 O O . PRO A 1 421 ? -18.232 -18.845 -7.248 1.00 62.25 421 PRO A O 1
ATOM 3279 N N . GLY A 1 422 ? -19.126 -18.418 -5.224 1.00 59.47 422 GLY A N 1
ATOM 3280 C CA . GLY A 1 422 ? -17.948 -17.738 -4.656 1.00 59.47 422 GLY A CA 1
ATOM 3281 C C . GLY A 1 422 ? -16.680 -18.599 -4.668 1.00 59.47 422 GLY A C 1
ATOM 3282 O O . GLY A 1 422 ? -15.563 -18.089 -4.549 1.00 59.47 422 GLY A O 1
ATOM 3283 N N . ILE A 1 423 ? -16.886 -19.898 -4.851 1.00 60.31 423 ILE A N 1
ATOM 3284 C CA . ILE A 1 423 ? -15.891 -20.932 -5.008 1.00 60.31 423 ILE A CA 1
ATOM 3285 C C . ILE A 1 423 ? -16.182 -21.617 -6.343 1.00 60.31 423 ILE A C 1
ATOM 3287 O O . ILE A 1 423 ? -17.279 -22.142 -6.536 1.00 60.31 423 ILE A O 1
ATOM 3291 N N . VAL A 1 424 ? -15.218 -21.604 -7.258 1.00 62.44 424 VAL A N 1
ATOM 3292 C CA . VAL A 1 424 ? -15.343 -22.340 -8.519 1.00 62.44 424 VAL A CA 1
ATOM 3293 C C . VAL A 1 424 ? -14.676 -23.693 -8.339 1.00 62.44 424 VAL A C 1
ATOM 3295 O O . VAL A 1 424 ? -13.611 -23.806 -7.722 1.00 62.44 424 VAL A O 1
ATOM 3298 N N . ARG A 1 425 ? -15.330 -24.731 -8.854 1.00 58.97 425 ARG A N 1
ATOM 3299 C CA . ARG A 1 425 ? -14.789 -26.085 -8.869 1.00 58.97 425 ARG A CA 1
ATOM 3300 C C . ARG A 1 425 ? -13.743 -26.166 -9.981 1.00 58.97 425 ARG A C 1
ATOM 3302 O O . ARG A 1 425 ? -14.092 -26.116 -11.156 1.00 58.97 425 ARG A O 1
ATOM 3309 N N . ALA A 1 426 ? -12.471 -26.261 -9.613 1.00 55.06 426 ALA A N 1
ATOM 3310 C CA . ALA A 1 426 ? -11.384 -26.532 -10.546 1.00 55.06 426 ALA A CA 1
ATOM 3311 C C . ALA A 1 426 ? -11.152 -28.053 -10.565 1.00 55.06 426 ALA A C 1
ATOM 3313 O O . ALA A 1 426 ? -10.377 -28.603 -9.785 1.00 55.06 426 ALA A O 1
ATOM 3314 N N . GLY A 1 427 ? -11.919 -28.759 -11.397 1.00 55.34 427 GLY A N 1
ATOM 3315 C CA . GLY A 1 427 ? -11.915 -30.225 -11.447 1.00 55.34 427 GLY A CA 1
ATOM 3316 C C . GLY A 1 427 ? -12.655 -30.896 -10.280 1.00 55.34 427 GLY A C 1
ATOM 3317 O O . GLY A 1 427 ? -13.383 -30.261 -9.516 1.00 55.34 427 GLY A O 1
ATOM 3318 N N . ALA A 1 428 ? -12.496 -32.216 -10.138 1.00 52.31 428 ALA A N 1
ATOM 3319 C CA . ALA A 1 428 ? -13.337 -33.026 -9.248 1.00 52.31 428 ALA A CA 1
ATOM 3320 C C . ALA A 1 428 ? -13.171 -32.714 -7.742 1.00 52.31 428 ALA A C 1
ATOM 3322 O O . ALA A 1 428 ? -14.096 -32.962 -6.961 1.00 52.31 428 ALA A O 1
ATOM 3323 N N . ARG A 1 429 ? -12.016 -32.172 -7.316 1.00 65.62 429 ARG A N 1
ATOM 3324 C CA . ARG A 1 429 ? -11.639 -32.062 -5.889 1.00 65.62 429 ARG A CA 1
ATOM 3325 C C . ARG A 1 429 ? -11.105 -30.697 -5.435 1.00 65.62 429 ARG A C 1
ATOM 3327 O O . ARG A 1 429 ? -10.956 -30.511 -4.228 1.00 65.62 429 ARG A O 1
ATOM 3334 N N . LEU A 1 430 ? -10.836 -29.750 -6.336 1.00 63.34 430 LEU A N 1
ATOM 3335 C CA . LEU A 1 430 ? -10.253 -28.458 -5.965 1.00 63.34 430 LEU A CA 1
ATOM 3336 C C . LEU A 1 430 ? -11.315 -27.355 -5.943 1.00 63.34 430 LEU A C 1
ATOM 3338 O O . LEU A 1 430 ? -12.067 -27.157 -6.895 1.00 63.34 430 LEU A O 1
ATOM 3342 N N . TRP A 1 431 ? -11.351 -26.621 -4.839 1.00 65.38 431 TRP A N 1
ATOM 3343 C CA . TRP A 1 431 ? -12.289 -25.536 -4.590 1.00 65.38 431 TRP A CA 1
ATOM 3344 C C . TRP A 1 431 ? -11.482 -24.254 -4.426 1.00 65.38 431 TRP A C 1
ATOM 3346 O O . TRP A 1 431 ? -10.883 -24.034 -3.373 1.00 65.38 431 TRP A O 1
ATOM 3356 N N . LEU A 1 432 ? -11.431 -23.430 -5.473 1.00 66.69 432 LEU A N 1
ATOM 3357 C CA . LEU A 1 432 ? -10.648 -22.198 -5.458 1.00 66.69 432 LEU A CA 1
ATOM 3358 C C . LEU A 1 432 ? -11.553 -20.991 -5.193 1.00 66.69 432 LEU A C 1
ATOM 3360 O O . LEU A 1 432 ? -12.586 -20.837 -5.855 1.00 66.69 432 LEU A O 1
ATOM 3364 N N . PRO A 1 433 ? -11.192 -20.110 -4.242 1.00 72.25 433 PRO A N 1
ATOM 3365 C CA . PRO A 1 433 ? -11.901 -18.853 -4.076 1.00 72.25 433 PRO A CA 1
ATOM 3366 C C . PRO A 1 433 ? -11.663 -17.981 -5.315 1.00 72.25 433 PRO A C 1
ATOM 3368 O O . PRO A 1 433 ? -10.556 -17.932 -5.841 1.00 72.25 433 PRO A O 1
ATOM 3371 N N . ARG A 1 434 ? -12.681 -17.247 -5.774 1.00 70.06 434 ARG A N 1
ATOM 3372 C CA . ARG A 1 434 ? -12.585 -16.406 -6.989 1.00 70.06 434 ARG A CA 1
ATOM 3373 C C . ARG A 1 434 ? -11.352 -15.498 -7.078 1.00 70.06 434 ARG A C 1
ATOM 3375 O O . ARG A 1 434 ? -10.750 -15.474 -8.145 1.00 70.06 434 ARG A O 1
ATOM 3382 N N . PRO A 1 435 ? -10.925 -14.793 -6.009 1.00 70.50 435 PRO A N 1
ATOM 3383 C CA . PRO A 1 435 ? -9.705 -13.991 -6.075 1.00 70.50 435 PRO A CA 1
ATOM 3384 C C . PRO A 1 435 ? -8.462 -14.816 -6.423 1.00 70.50 435 PRO A C 1
ATOM 3386 O O . PRO A 1 435 ? -7.580 -14.303 -7.095 1.00 70.50 435 PRO A O 1
ATOM 3389 N N . ALA A 1 436 ? -8.405 -16.092 -6.022 1.00 74.25 436 ALA A N 1
ATOM 3390 C CA . ALA A 1 436 ? -7.310 -16.976 -6.406 1.00 74.25 436 ALA A CA 1
ATOM 3391 C C . ALA A 1 436 ? -7.353 -17.316 -7.900 1.00 74.25 436 ALA A C 1
ATOM 3393 O O . ALA A 1 436 ? -6.305 -17.396 -8.516 1.00 74.25 436 ALA A O 1
ATOM 3394 N N . ILE A 1 437 ? -8.537 -17.458 -8.504 1.00 77.19 437 ILE A N 1
ATOM 3395 C CA . ILE A 1 437 ? -8.669 -17.691 -9.953 1.00 77.19 437 ILE A CA 1
ATOM 3396 C C . ILE A 1 437 ? -8.150 -16.486 -10.728 1.00 77.19 437 ILE A C 1
ATOM 3398 O O . ILE A 1 437 ? -7.379 -16.651 -11.664 1.00 77.19 437 ILE A O 1
ATOM 3402 N N . VAL A 1 438 ? -8.549 -15.280 -10.319 1.00 76.31 438 VAL A N 1
ATOM 3403 C CA . VAL A 1 438 ? -8.072 -14.047 -10.953 1.00 76.31 438 VAL A CA 1
ATOM 3404 C C . VAL A 1 438 ? -6.562 -13.898 -10.758 1.00 76.31 438 VAL A C 1
ATOM 3406 O O . VAL A 1 438 ? -5.866 -13.611 -11.720 1.00 76.31 438 VAL A O 1
ATOM 3409 N N . ALA A 1 439 ? -6.036 -14.179 -9.561 1.00 76.50 439 ALA A N 1
ATOM 3410 C CA . ALA A 1 439 ? -4.594 -14.169 -9.317 1.00 76.50 439 ALA A CA 1
ATOM 3411 C C . ALA A 1 439 ? -3.847 -15.193 -10.191 1.00 76.50 439 ALA A C 1
ATOM 3413 O O . ALA A 1 439 ? -2.850 -14.841 -10.809 1.00 76.50 439 ALA A O 1
ATOM 3414 N N . ILE A 1 440 ? -4.349 -16.428 -10.309 1.00 80.94 440 ILE A N 1
ATOM 3415 C CA . ILE A 1 440 ? -3.784 -17.456 -11.201 1.00 80.94 440 ILE A CA 1
ATOM 3416 C C . ILE A 1 440 ? -3.825 -16.981 -12.655 1.00 80.94 440 ILE A C 1
ATOM 3418 O O . ILE A 1 440 ? -2.840 -17.127 -13.368 1.00 80.94 440 ILE A O 1
ATOM 3422 N N . ALA A 1 441 ? -4.932 -16.380 -13.097 1.00 83.19 441 ALA A N 1
ATOM 3423 C CA . ALA A 1 441 ? -5.034 -15.824 -14.440 1.00 83.19 441 ALA A CA 1
ATOM 3424 C C . ALA A 1 441 ? -4.000 -14.709 -14.675 1.00 83.19 441 ALA A C 1
ATOM 3426 O O . ALA A 1 441 ? -3.378 -14.695 -15.730 1.00 83.19 441 ALA A O 1
ATOM 3427 N N . CYS A 1 442 ? -3.758 -13.832 -13.693 1.00 82.06 442 CYS A N 1
ATOM 3428 C CA . CYS A 1 442 ? -2.705 -12.814 -13.768 1.00 82.06 442 CYS A CA 1
ATOM 3429 C C . CYS A 1 442 ? -1.301 -13.434 -13.859 1.00 82.06 442 CYS A C 1
ATOM 3431 O O . CYS A 1 442 ? -0.517 -13.006 -14.697 1.00 82.06 442 CYS A O 1
ATOM 3433 N N . VAL A 1 443 ? -1.001 -14.463 -13.057 1.00 85.88 443 VAL A N 1
ATOM 3434 C CA . VAL A 1 443 ? 0.275 -15.209 -13.112 1.00 85.88 443 VAL A CA 1
ATOM 3435 C C . VAL A 1 443 ? 0.482 -15.826 -14.495 1.00 85.88 443 VAL A C 1
ATOM 3437 O O . VAL A 1 443 ? 1.535 -15.655 -15.102 1.00 85.88 443 VAL A O 1
ATOM 3440 N N . LEU A 1 444 ? -0.533 -16.521 -15.017 1.00 87.38 444 LEU A N 1
ATOM 3441 C CA . LEU A 1 444 ? -0.466 -17.159 -16.332 1.00 87.38 444 LEU A CA 1
ATOM 3442 C C . LEU A 1 444 ? -0.331 -16.129 -17.456 1.00 87.38 444 LEU A C 1
ATOM 3444 O O . LEU A 1 444 ? 0.472 -16.329 -18.362 1.00 87.38 444 LEU A O 1
ATOM 3448 N N . ALA A 1 445 ? -1.080 -15.026 -17.395 1.00 85.62 445 ALA A N 1
ATOM 3449 C CA . ALA A 1 445 ? -0.971 -13.941 -18.365 1.00 85.62 445 ALA A CA 1
ATOM 3450 C C . ALA A 1 445 ? 0.433 -13.320 -18.348 1.00 85.62 445 ALA A C 1
ATOM 3452 O O . ALA A 1 445 ? 1.028 -13.153 -19.404 1.00 85.62 445 ALA A O 1
ATOM 3453 N N . SER A 1 446 ? 0.988 -13.065 -17.160 1.00 86.62 446 SER A N 1
ATOM 3454 C CA . SER A 1 446 ? 2.352 -12.557 -16.983 1.00 86.62 446 SER A CA 1
ATOM 3455 C C . SER A 1 446 ? 3.391 -13.481 -17.619 1.00 86.62 446 SER A C 1
ATOM 3457 O O . SER A 1 446 ? 4.192 -13.041 -18.439 1.00 86.62 446 SER A O 1
ATOM 3459 N N . ALA A 1 447 ? 3.306 -14.785 -17.340 1.00 87.56 447 ALA A N 1
ATOM 3460 C CA . ALA A 1 447 ? 4.184 -15.795 -17.924 1.00 87.56 447 ALA A CA 1
ATOM 3461 C C . ALA A 1 447 ? 4.131 -15.821 -19.462 1.00 87.56 447 ALA A C 1
ATOM 3463 O O . ALA A 1 447 ? 5.166 -15.880 -20.124 1.00 87.56 447 ALA A O 1
ATOM 3464 N N . GLN A 1 448 ? 2.925 -15.764 -20.039 1.00 88.88 448 GLN A N 1
ATOM 3465 C CA . GLN A 1 448 ? 2.752 -15.742 -21.494 1.00 88.88 448 GLN A CA 1
ATOM 3466 C C . GLN A 1 448 ? 3.284 -14.444 -22.112 1.00 88.88 448 GLN A C 1
ATOM 3468 O O . GLN A 1 448 ? 3.935 -14.499 -23.153 1.00 88.88 448 GLN A O 1
ATOM 3473 N N . SER A 1 449 ? 3.063 -13.296 -21.464 1.00 86.19 449 SER A N 1
ATOM 3474 C CA . SER A 1 449 ? 3.604 -12.011 -21.914 1.00 86.19 449 SER A CA 1
ATOM 3475 C C . SER A 1 449 ? 5.130 -12.005 -21.910 1.00 86.19 449 SER A C 1
ATOM 3477 O O . SER A 1 449 ? 5.729 -11.603 -22.900 1.00 86.19 449 SER A O 1
ATOM 3479 N N . LEU A 1 450 ? 5.769 -12.510 -20.850 1.00 87.81 450 LEU A N 1
ATOM 3480 C CA . LEU A 1 450 ? 7.231 -12.626 -20.789 1.00 87.81 450 LEU A CA 1
ATOM 3481 C C . LEU A 1 450 ? 7.780 -13.505 -21.907 1.00 87.81 450 LEU A C 1
ATOM 3483 O O . LEU A 1 450 ? 8.719 -13.117 -22.595 1.00 87.81 450 LEU A O 1
ATOM 3487 N N . ARG A 1 451 ? 7.144 -14.654 -22.149 1.00 87.56 451 ARG A N 1
ATOM 3488 C CA . ARG A 1 451 ? 7.518 -15.528 -23.261 1.00 87.56 451 ARG A CA 1
ATOM 3489 C C . ARG A 1 451 ? 7.395 -14.816 -24.610 1.00 87.56 451 ARG A C 1
ATOM 3491 O O . ARG A 1 451 ? 8.268 -14.973 -25.457 1.00 87.56 451 ARG A O 1
ATOM 3498 N N . ALA A 1 452 ? 6.327 -14.050 -24.824 1.00 87.31 452 ALA A N 1
ATOM 3499 C CA . ALA A 1 452 ? 6.154 -13.281 -26.053 1.00 87.31 452 ALA A CA 1
ATOM 3500 C C . ALA A 1 452 ? 7.261 -12.226 -26.220 1.00 87.31 452 ALA A C 1
ATOM 3502 O O . ALA A 1 452 ? 7.830 -12.120 -27.302 1.00 87.31 452 ALA A O 1
ATOM 3503 N N . ILE A 1 453 ? 7.622 -11.510 -25.149 1.00 87.00 453 ILE A N 1
ATOM 3504 C CA . ILE A 1 453 ? 8.720 -10.530 -25.157 1.00 87.00 453 ILE A CA 1
ATOM 3505 C C . ILE A 1 453 ? 10.051 -11.214 -25.502 1.00 87.00 453 ILE A C 1
ATOM 3507 O O . ILE A 1 453 ? 10.770 -10.730 -26.370 1.00 87.00 453 ILE A O 1
ATOM 3511 N N . GLN A 1 454 ? 10.353 -12.369 -24.902 1.00 86.25 454 GLN A N 1
ATOM 3512 C CA . GLN A 1 454 ? 11.566 -13.140 -25.209 1.00 86.25 454 GLN A CA 1
ATOM 3513 C C . GLN A 1 454 ? 11.644 -13.570 -26.680 1.00 86.25 454 GLN A C 1
ATOM 3515 O O . GLN A 1 454 ? 12.720 -13.546 -27.266 1.00 86.25 454 GLN A O 1
ATOM 3520 N N . ILE A 1 455 ? 10.514 -13.954 -27.284 1.00 87.25 455 ILE A N 1
ATOM 3521 C CA . ILE A 1 455 ? 10.458 -14.337 -28.704 1.00 87.25 455 ILE A CA 1
ATOM 3522 C C . ILE A 1 455 ? 10.704 -13.125 -29.613 1.00 87.25 455 ILE A C 1
ATOM 3524 O O . ILE A 1 455 ? 11.331 -13.268 -30.658 1.00 87.25 455 ILE A O 1
ATOM 3528 N N . LEU A 1 456 ? 10.219 -11.942 -29.226 1.00 84.88 456 LEU A N 1
ATOM 3529 C CA . LEU A 1 456 ? 10.360 -10.711 -30.009 1.00 84.88 456 LEU A CA 1
ATOM 3530 C C . LEU A 1 456 ? 11.730 -10.038 -29.833 1.00 84.88 456 LEU A C 1
ATOM 3532 O O . LEU A 1 456 ? 12.190 -9.356 -30.746 1.00 84.88 456 LEU A O 1
ATOM 3536 N N . SER A 1 457 ? 12.383 -10.237 -28.685 1.00 83.56 457 SER A N 1
ATOM 3537 C CA . SER A 1 457 ? 13.628 -9.559 -28.299 1.00 83.56 457 SER A CA 1
ATOM 3538 C C . SER A 1 457 ? 14.754 -9.656 -29.346 1.00 83.56 457 SER A C 1
ATOM 3540 O O . SER A 1 457 ? 15.274 -8.605 -29.717 1.00 83.56 457 SER A O 1
ATOM 3542 N N . PRO A 1 458 ? 15.089 -10.828 -29.931 1.00 82.12 458 PRO A N 1
ATOM 3543 C CA . PRO A 1 458 ? 16.151 -10.912 -30.937 1.00 82.12 458 PRO A CA 1
ATOM 3544 C C . PRO A 1 458 ? 15.895 -10.029 -32.161 1.00 82.12 458 PRO A C 1
ATOM 3546 O O . PRO A 1 458 ? 16.810 -9.379 -32.656 1.00 82.12 458 PRO A O 1
ATOM 3549 N N . SER A 1 459 ? 14.646 -9.969 -32.630 1.00 80.44 459 SER A N 1
ATOM 3550 C CA . SER A 1 459 ? 14.266 -9.138 -33.776 1.00 80.44 459 SER A CA 1
ATOM 3551 C C . SER A 1 459 ? 14.298 -7.649 -33.441 1.00 80.44 459 SER A C 1
ATOM 3553 O O . SER A 1 459 ? 14.695 -6.846 -34.279 1.00 80.44 459 SER A O 1
ATOM 3555 N N . VAL A 1 460 ? 13.908 -7.275 -32.218 1.00 73.56 460 VAL A N 1
ATOM 3556 C CA . VAL A 1 460 ? 13.980 -5.883 -31.747 1.00 73.56 460 VAL A CA 1
ATOM 3557 C C . VAL A 1 460 ? 15.432 -5.427 -31.638 1.00 73.56 460 VAL A C 1
ATOM 3559 O O . VAL A 1 460 ? 15.761 -4.361 -32.147 1.00 73.56 460 VAL A O 1
ATOM 3562 N N . LEU A 1 461 ? 16.303 -6.253 -31.053 1.00 77.12 461 LEU A N 1
ATOM 3563 C CA . LEU A 1 461 ? 17.728 -5.948 -30.917 1.00 77.12 461 LEU A CA 1
ATOM 3564 C C . LEU A 1 461 ? 18.424 -5.842 -32.281 1.00 77.12 461 LEU A C 1
ATOM 3566 O O . LEU A 1 461 ? 19.248 -4.957 -32.478 1.00 77.12 461 LEU A O 1
ATOM 3570 N N . GLN A 1 462 ? 18.067 -6.698 -33.244 1.00 79.56 462 GLN A N 1
ATOM 3571 C CA . GLN A 1 462 ? 18.573 -6.597 -34.618 1.00 79.56 462 GLN A CA 1
ATOM 3572 C C . GLN A 1 462 ? 18.126 -5.303 -35.308 1.00 79.56 462 GLN A C 1
ATOM 3574 O O . GLN A 1 462 ? 18.934 -4.651 -35.958 1.00 79.56 462 GLN A O 1
ATOM 3579 N N . LEU A 1 463 ? 16.859 -4.908 -35.154 1.00 73.38 463 LEU A N 1
ATOM 3580 C CA . LEU A 1 463 ? 16.355 -3.652 -35.718 1.00 73.38 463 LEU A CA 1
ATOM 3581 C C . LEU A 1 463 ? 16.994 -2.427 -35.060 1.00 73.38 463 LEU A C 1
ATOM 3583 O O . LEU A 1 463 ? 17.307 -1.472 -35.760 1.00 73.38 463 LEU A O 1
ATOM 3587 N N . GLN A 1 464 ? 17.209 -2.453 -33.742 1.00 74.00 464 GLN A N 1
ATOM 3588 C CA . GLN A 1 464 ? 17.926 -1.387 -33.042 1.00 74.00 464 GLN A CA 1
ATOM 3589 C C . GLN A 1 464 ? 19.364 -1.270 -33.536 1.00 74.00 464 GLN A C 1
ATOM 3591 O O . GLN A 1 464 ? 19.783 -0.168 -33.851 1.00 74.00 464 GLN A O 1
ATOM 3596 N N . ALA A 1 465 ? 20.077 -2.385 -33.717 1.00 78.06 465 ALA A N 1
ATOM 3597 C CA . ALA A 1 465 ? 21.431 -2.357 -34.270 1.00 78.06 465 ALA A CA 1
ATOM 3598 C C . ALA A 1 465 ? 21.493 -1.719 -35.673 1.00 78.06 465 ALA A C 1
ATOM 3600 O O . ALA A 1 465 ? 22.443 -1.007 -35.966 1.00 78.06 465 ALA A O 1
ATOM 3601 N N . ILE A 1 466 ? 20.468 -1.921 -36.511 1.00 78.94 466 ILE A N 1
ATOM 3602 C CA . ILE A 1 466 ? 20.368 -1.290 -37.840 1.00 78.94 466 ILE A CA 1
ATOM 3603 C C . ILE A 1 466 ? 20.066 0.216 -37.739 1.00 78.94 466 ILE A C 1
ATOM 3605 O O . ILE A 1 466 ? 20.522 0.993 -38.567 1.00 78.94 466 ILE A O 1
ATOM 3609 N N . VAL A 1 467 ? 19.267 0.640 -36.756 1.00 78.62 467 VAL A N 1
ATOM 3610 C CA . VAL A 1 467 ? 18.901 2.058 -36.566 1.00 78.62 467 VAL A CA 1
ATOM 3611 C C . VAL A 1 467 ? 20.018 2.852 -35.885 1.00 78.62 467 VAL A C 1
ATOM 3613 O O . VAL A 1 467 ? 20.197 4.029 -36.191 1.00 78.62 467 VAL A O 1
ATOM 3616 N N . ASP A 1 468 ? 20.740 2.216 -34.965 1.00 76.50 468 ASP A N 1
ATOM 3617 C CA . ASP A 1 468 ? 21.831 2.816 -34.199 1.00 76.50 468 ASP A CA 1
ATOM 3618 C C . ASP A 1 468 ? 23.173 2.758 -34.941 1.00 76.50 468 ASP A C 1
ATOM 3620 O O . ASP A 1 468 ? 24.129 3.397 -34.494 1.00 76.50 468 ASP A O 1
ATOM 3624 N N . GLU A 1 469 ? 23.267 2.035 -36.067 1.00 78.38 469 GLU A N 1
ATOM 3625 C CA . GLU A 1 469 ? 24.392 2.199 -36.986 1.00 78.38 469 GLU A CA 1
ATOM 3626 C C . GLU A 1 469 ? 24.444 3.680 -37.385 1.00 78.38 469 GLU A C 1
ATOM 3628 O O . GLU A 1 469 ? 23.485 4.192 -37.975 1.00 78.38 469 GLU A O 1
ATOM 3633 N N . PRO A 1 470 ? 25.513 4.415 -37.010 1.00 71.50 470 PRO A N 1
ATOM 3634 C CA . PRO A 1 470 ? 25.614 5.820 -37.344 1.00 71.50 470 PRO A CA 1
ATOM 3635 C C . PRO A 1 470 ? 25.530 5.906 -38.858 1.00 71.50 470 PRO A C 1
ATOM 3637 O O . PRO A 1 470 ? 26.370 5.335 -39.547 1.00 71.50 470 PRO A O 1
ATOM 3640 N N . PHE A 1 471 ? 24.486 6.572 -39.357 1.00 67.44 471 PHE A N 1
ATOM 3641 C CA . PHE A 1 471 ? 24.338 6.848 -40.777 1.00 67.44 471 PHE A CA 1
ATOM 3642 C C . PHE A 1 471 ? 25.639 7.501 -41.236 1.00 67.44 471 PHE A C 1
ATOM 3644 O O . PHE A 1 471 ? 25.891 8.653 -40.882 1.00 67.44 471 PHE A O 1
ATOM 3651 N N . ASP A 1 472 ? 26.491 6.741 -41.925 1.00 74.56 472 ASP A N 1
ATOM 3652 C CA . ASP A 1 472 ? 27.728 7.241 -42.500 1.00 74.56 472 ASP A CA 1
ATOM 3653 C C . ASP A 1 472 ? 27.352 7.864 -43.844 1.00 74.56 472 ASP A C 1
ATOM 3655 O O . ASP A 1 472 ? 27.148 7.136 -44.821 1.00 74.56 472 ASP A O 1
ATOM 3659 N N . PRO A 1 473 ? 27.223 9.201 -43.930 1.00 66.06 473 PRO A N 1
ATOM 3660 C CA . PRO A 1 473 ? 26.865 9.853 -45.181 1.00 66.06 473 PRO A CA 1
ATOM 3661 C C . PRO A 1 473 ? 27.926 9.643 -46.275 1.00 66.06 473 PRO A C 1
ATOM 3663 O O . PRO A 1 473 ? 27.659 9.979 -47.426 1.00 66.06 473 PRO A O 1
ATOM 3666 N N . ASN A 1 474 ? 29.108 9.102 -45.946 1.00 68.62 474 ASN A N 1
ATOM 3667 C CA . ASN A 1 474 ? 30.171 8.808 -46.905 1.00 68.62 474 ASN A CA 1
ATOM 3668 C C . ASN A 1 474 ? 30.145 7.360 -47.422 1.00 68.62 474 ASN A C 1
ATOM 3670 O O . ASN A 1 474 ? 30.805 7.077 -48.422 1.00 68.62 474 ASN A O 1
ATOM 3674 N N . ALA A 1 475 ? 29.374 6.453 -46.808 1.00 65.56 475 ALA A N 1
ATOM 3675 C CA . ALA A 1 475 ? 29.323 5.048 -47.223 1.00 65.56 475 ALA A CA 1
ATOM 3676 C C . ALA A 1 475 ? 28.672 4.845 -48.608 1.00 65.56 475 ALA A C 1
ATOM 3678 O O . ALA A 1 475 ? 28.965 3.861 -49.281 1.00 65.56 475 ALA A O 1
ATOM 3679 N N . GLU A 1 476 ? 27.861 5.796 -49.088 1.00 57.28 476 GLU A N 1
ATOM 3680 C CA . GLU A 1 476 ? 27.289 5.765 -50.446 1.00 57.28 476 GLU A CA 1
ATOM 3681 C C . GLU A 1 476 ? 28.160 6.469 -51.510 1.00 57.28 476 GLU A C 1
ATOM 3683 O O . GLU A 1 476 ? 27.830 6.434 -52.694 1.00 57.28 476 GLU A O 1
ATOM 3688 N N . ALA A 1 477 ? 29.292 7.082 -51.136 1.00 55.94 477 ALA A N 1
ATOM 3689 C CA . ALA A 1 477 ? 30.167 7.787 -52.083 1.00 55.94 477 ALA A CA 1
ATOM 3690 C C . ALA A 1 477 ? 31.333 6.933 -52.629 1.00 55.94 477 ALA A C 1
ATOM 3692 O O . ALA A 1 477 ? 32.104 7.415 -53.455 1.00 55.94 477 ALA A O 1
ATOM 3693 N N . SER A 1 478 ? 31.471 5.673 -52.201 1.00 52.06 478 SER A N 1
ATOM 3694 C CA . SER A 1 478 ? 32.623 4.818 -52.542 1.00 52.06 478 SER A CA 1
ATOM 3695 C C . SER A 1 478 ? 32.460 3.971 -53.817 1.00 52.06 478 SER A C 1
ATOM 3697 O O . SER A 1 478 ? 33.412 3.297 -54.200 1.00 52.06 478 SER A O 1
ATOM 3699 N N . ASP A 1 479 ? 31.312 4.012 -54.503 1.00 50.50 479 ASP A N 1
ATOM 3700 C CA . ASP A 1 479 ? 31.089 3.247 -55.749 1.00 50.50 479 ASP A CA 1
ATOM 3701 C C . ASP A 1 479 ? 31.349 4.056 -57.038 1.00 50.50 479 ASP A C 1
ATOM 3703 O O . ASP A 1 479 ? 31.053 3.606 -58.149 1.00 50.50 479 ASP A O 1
ATOM 3707 N N . SER A 1 480 ? 31.956 5.246 -56.941 1.00 51.47 480 SER A N 1
ATOM 3708 C CA . SER A 1 480 ? 32.478 5.940 -58.120 1.00 51.47 480 SER A CA 1
ATOM 3709 C C . SER A 1 480 ? 33.924 5.531 -58.400 1.00 51.47 480 SER A C 1
ATOM 3711 O O . SER A 1 480 ? 34.844 6.090 -57.816 1.00 51.47 480 SER A O 1
ATOM 3713 N N . VAL A 1 481 ? 34.070 4.596 -59.346 1.00 49.91 481 VAL A N 1
ATOM 3714 C CA . VAL A 1 481 ? 35.120 4.552 -60.382 1.00 49.91 481 VAL A CA 1
ATOM 3715 C C . VAL A 1 481 ? 36.550 4.728 -59.865 1.00 49.91 481 VAL A C 1
ATOM 3717 O O . VAL A 1 481 ? 36.982 5.853 -59.650 1.00 49.91 481 VAL A O 1
ATOM 3720 N N . GLU A 1 482 ? 37.313 3.631 -59.804 1.00 47.53 482 GLU A N 1
ATOM 3721 C CA . GLU A 1 482 ? 38.783 3.663 -59.804 1.00 47.53 482 GLU A CA 1
ATOM 3722 C C . GLU A 1 482 ? 39.298 4.612 -60.907 1.00 47.53 482 GLU A C 1
ATOM 3724 O O . GLU A 1 482 ? 39.144 4.306 -62.096 1.00 47.53 482 GLU A O 1
ATOM 3729 N N . PRO A 1 483 ? 39.953 5.741 -60.580 1.00 42.75 483 PRO A N 1
ATOM 3730 C CA . PRO A 1 483 ? 40.977 6.280 -61.445 1.00 42.75 483 PRO A CA 1
ATOM 3731 C C . PRO A 1 483 ? 42.259 5.492 -61.174 1.00 42.75 483 PRO A C 1
ATOM 3733 O O . PRO A 1 483 ? 42.600 5.178 -60.034 1.00 42.75 483 PRO A O 1
ATOM 3736 N N . ALA A 1 484 ? 42.943 5.157 -62.259 1.00 44.84 484 ALA A N 1
ATOM 3737 C CA . ALA A 1 484 ? 44.215 4.468 -62.246 1.00 44.84 484 ALA A CA 1
ATOM 3738 C C . ALA A 1 484 ? 45.208 5.075 -61.240 1.00 44.84 484 ALA A C 1
ATOM 3740 O O . ALA A 1 484 ? 45.265 6.287 -61.037 1.00 44.84 484 ALA A O 1
ATOM 3741 N N . SER A 1 485 ? 45.981 4.164 -60.657 1.00 51.00 485 SER A N 1
ATOM 3742 C CA . SER A 1 485 ? 47.240 4.371 -59.953 1.00 51.00 485 SER A CA 1
ATOM 3743 C C . SER A 1 485 ? 48.035 5.578 -60.447 1.00 51.00 485 SER A C 1
ATOM 3745 O O . SER A 1 485 ? 48.414 5.590 -61.614 1.00 51.00 485 SER A O 1
ATOM 3747 N N . ASP A 1 486 ? 48.374 6.478 -59.531 1.00 45.81 486 ASP A N 1
ATOM 3748 C CA . ASP A 1 486 ? 49.611 7.253 -59.579 1.00 45.81 486 ASP A CA 1
ATOM 3749 C C . ASP A 1 486 ? 50.136 7.389 -58.139 1.00 45.81 486 ASP A C 1
ATOM 3751 O O . ASP A 1 486 ? 49.531 8.030 -57.282 1.00 45.81 486 ASP A O 1
ATOM 3755 N N . ASP A 1 487 ? 51.205 6.636 -57.898 1.00 47.59 487 ASP A N 1
ATOM 3756 C CA . ASP A 1 487 ? 52.416 6.960 -57.148 1.00 47.59 487 ASP A CA 1
ATOM 3757 C C . ASP A 1 487 ? 52.360 7.746 -55.822 1.00 47.59 487 ASP A C 1
ATOM 3759 O O . ASP A 1 487 ? 51.940 8.895 -55.723 1.00 47.59 487 ASP A O 1
ATOM 3763 N N . GLU A 1 488 ? 52.935 7.076 -54.813 1.00 54.16 488 GLU A N 1
ATOM 3764 C CA . GLU A 1 488 ? 53.856 7.599 -53.796 1.00 54.16 488 GLU A CA 1
ATOM 3765 C C . GLU A 1 488 ? 53.687 9.062 -53.359 1.00 54.16 488 GLU A C 1
ATOM 3767 O O . GLU A 1 488 ? 54.163 9.972 -54.022 1.00 54.16 488 GLU A O 1
ATOM 3772 N N . ILE A 1 489 ? 53.221 9.264 -52.122 1.00 46.97 489 ILE A N 1
ATOM 3773 C CA . ILE A 1 489 ? 53.916 10.113 -51.141 1.00 46.97 489 ILE A CA 1
ATOM 3774 C C . ILE A 1 489 ? 53.608 9.565 -49.744 1.00 46.97 489 ILE A C 1
ATOM 3776 O O . ILE A 1 489 ? 52.459 9.442 -49.327 1.00 46.97 489 ILE A O 1
ATOM 3780 N N . ASN A 1 490 ? 54.684 9.232 -49.041 1.00 54.34 490 ASN A N 1
ATOM 3781 C CA . ASN A 1 490 ? 54.745 8.763 -47.666 1.00 54.34 490 ASN A CA 1
ATOM 3782 C C . ASN A 1 490 ? 55.068 9.968 -46.759 1.00 54.34 490 ASN A C 1
ATOM 3784 O O . ASN A 1 490 ? 56.199 10.455 -46.834 1.00 54.34 490 ASN A O 1
ATOM 3788 N N . PRO A 1 491 ? 54.135 10.494 -45.943 1.00 52.88 491 PRO A N 1
ATOM 3789 C CA . PRO A 1 491 ? 54.478 11.429 -44.883 1.00 52.88 491 PRO A CA 1
ATOM 3790 C C . PRO A 1 491 ? 54.631 10.700 -43.541 1.00 52.88 491 PRO A C 1
ATOM 3792 O O . PRO A 1 491 ? 53.784 9.914 -43.121 1.00 52.88 491 PRO A O 1
ATOM 3795 N N . GLU A 1 492 ? 55.764 10.991 -42.911 1.00 56.72 492 GLU A N 1
ATOM 3796 C CA . GLU A 1 492 ? 56.314 10.435 -41.676 1.00 56.72 492 GLU A CA 1
ATOM 3797 C C . GLU A 1 492 ? 55.373 10.449 -40.449 1.00 56.72 492 GLU A C 1
ATOM 3799 O O . GLU A 1 492 ? 54.427 11.242 -40.386 1.00 56.72 492 GLU A O 1
ATOM 3804 N N . PRO A 1 493 ? 55.650 9.612 -39.426 1.00 57.06 493 PRO A N 1
ATOM 3805 C CA . PRO A 1 493 ? 54.874 9.580 -38.195 1.00 57.06 493 PRO A CA 1
ATOM 3806 C C . PRO A 1 493 ? 55.125 10.831 -37.344 1.00 57.06 493 PRO A C 1
ATOM 3808 O O . PRO A 1 493 ? 56.257 11.162 -37.002 1.00 57.06 493 PRO A O 1
ATOM 3811 N N . PHE A 1 494 ? 54.040 11.491 -36.948 1.00 52.62 494 PHE A N 1
ATOM 3812 C CA . PHE A 1 494 ? 54.048 12.561 -35.956 1.00 52.62 494 PHE A CA 1
ATOM 3813 C C . PHE A 1 494 ? 54.163 11.949 -34.547 1.00 52.62 494 PHE A C 1
ATOM 3815 O O . PHE A 1 494 ? 53.200 11.379 -34.033 1.00 52.62 494 PHE A O 1
ATOM 3822 N N . GLU A 1 495 ? 55.349 12.037 -33.939 1.00 56.25 495 GLU A N 1
ATOM 3823 C CA . GLU A 1 495 ? 55.592 11.666 -32.539 1.00 56.25 495 GLU A CA 1
ATOM 3824 C C . GLU A 1 495 ? 54.885 12.650 -31.589 1.00 56.25 495 GLU A C 1
ATOM 3826 O O . GLU A 1 495 ? 55.134 13.856 -31.607 1.00 56.25 495 GLU A O 1
ATOM 3831 N N . ILE A 1 496 ? 53.994 12.128 -30.742 1.00 61.44 496 ILE A N 1
ATOM 3832 C CA . ILE A 1 496 ? 53.390 12.862 -29.624 1.00 61.44 496 ILE A CA 1
ATOM 3833 C C . ILE A 1 496 ? 54.352 12.737 -28.428 1.00 61.44 496 ILE A C 1
ATOM 3835 O O . ILE A 1 496 ? 54.659 11.609 -28.045 1.00 61.44 496 ILE A O 1
ATOM 3839 N N . PRO A 1 497 ? 54.835 13.840 -27.825 1.00 57.16 497 PRO A N 1
ATOM 3840 C CA . PRO A 1 497 ? 55.721 13.778 -26.665 1.00 57.16 497 PRO A CA 1
ATOM 3841 C C . PRO A 1 497 ? 55.010 13.205 -25.433 1.00 57.16 497 PRO A C 1
ATOM 3843 O O . PRO A 1 497 ? 53.885 13.606 -25.129 1.00 57.16 497 PRO A O 1
ATOM 3846 N N . ASP A 1 498 ? 55.705 12.323 -24.714 1.00 63.19 498 ASP A N 1
ATOM 3847 C CA . ASP A 1 498 ? 55.274 11.728 -23.448 1.00 63.19 498 ASP A CA 1
ATOM 3848 C C . ASP A 1 498 ? 54.838 12.788 -22.418 1.00 63.19 498 ASP A C 1
ATOM 3850 O O . ASP A 1 498 ? 55.549 13.760 -22.137 1.00 63.19 498 ASP A O 1
ATOM 3854 N N . GLU A 1 499 ? 53.658 12.574 -21.830 1.00 60.47 499 GLU A N 1
ATOM 3855 C CA . GLU A 1 499 ? 53.138 13.352 -20.708 1.00 60.47 499 GLU A CA 1
ATOM 3856 C C . GLU A 1 499 ? 54.088 13.282 -19.501 1.00 60.47 499 GLU A C 1
ATOM 3858 O O . GLU A 1 499 ? 54.510 12.216 -19.049 1.00 60.47 499 GLU A O 1
ATOM 3863 N N . ALA A 1 500 ? 54.403 14.455 -18.951 1.00 61.59 500 ALA A N 1
ATOM 3864 C CA . ALA A 1 500 ? 55.199 14.603 -17.743 1.00 61.59 500 ALA A CA 1
ATOM 3865 C C . ALA A 1 500 ? 54.500 13.977 -16.513 1.00 61.59 500 ALA A C 1
ATOM 3867 O O . ALA A 1 500 ? 53.276 14.073 -16.381 1.00 61.59 500 ALA A O 1
ATOM 3868 N N . PRO A 1 501 ? 55.255 13.394 -15.563 1.00 62.88 501 PRO A N 1
ATOM 3869 C CA . PRO A 1 501 ? 54.686 12.798 -14.362 1.00 62.88 501 PRO A CA 1
ATOM 3870 C C . PRO A 1 501 ? 54.036 13.854 -13.458 1.00 62.88 501 PRO A C 1
ATOM 3872 O O . PRO A 1 501 ? 54.631 14.879 -13.116 1.00 62.88 501 PRO A O 1
ATOM 3875 N N . ILE A 1 502 ? 52.802 13.562 -13.047 1.00 62.97 502 ILE A N 1
ATOM 3876 C CA . ILE A 1 502 ? 52.029 14.314 -12.055 1.00 62.97 502 ILE A CA 1
ATOM 3877 C C . ILE A 1 502 ? 52.779 14.259 -10.709 1.00 62.97 502 ILE A C 1
ATOM 3879 O O . ILE A 1 502 ? 53.087 13.159 -10.247 1.00 62.97 502 ILE A O 1
ATOM 3883 N N . PRO A 1 503 ? 53.073 15.394 -10.048 1.00 59.59 503 PRO A N 1
ATOM 3884 C CA . PRO A 1 503 ? 53.720 15.376 -8.743 1.00 59.59 503 PRO A CA 1
ATOM 3885 C C . PRO A 1 503 ? 52.763 14.841 -7.670 1.00 59.59 503 PRO A C 1
ATOM 3887 O O . PRO A 1 503 ? 51.639 15.323 -7.511 1.00 59.59 503 PRO A O 1
ATOM 3890 N N . GLU A 1 504 ? 53.238 13.847 -6.923 1.00 55.69 504 GLU A N 1
ATOM 3891 C CA . GLU A 1 504 ? 52.576 13.287 -5.749 1.00 55.69 504 GLU A CA 1
ATOM 3892 C C . GLU A 1 504 ? 52.321 14.377 -4.690 1.00 55.69 504 GLU A C 1
ATOM 3894 O O . GLU A 1 504 ? 53.231 15.057 -4.213 1.00 55.69 504 GLU A O 1
ATOM 3899 N N . SER A 1 505 ? 51.051 14.544 -4.317 1.00 49.12 505 SER A N 1
ATOM 3900 C CA . SER A 1 505 ? 50.615 15.360 -3.181 1.00 49.12 505 SER A CA 1
ATOM 3901 C C . SER A 1 505 ? 51.034 14.686 -1.866 1.00 49.12 505 SER A C 1
ATOM 3903 O O . SER A 1 505 ? 50.681 13.521 -1.663 1.00 49.12 505 SER A O 1
ATOM 3905 N N . PRO A 1 506 ? 51.714 15.386 -0.937 1.00 57.00 506 PRO A N 1
ATOM 3906 C CA . PRO A 1 506 ? 52.118 14.802 0.330 1.00 57.00 506 PRO A CA 1
ATOM 3907 C C . PRO A 1 506 ? 50.900 14.557 1.223 1.00 57.00 506 PRO A C 1
ATOM 3909 O O . PRO A 1 506 ? 50.045 15.421 1.431 1.00 57.00 506 PRO A O 1
ATOM 3912 N N . ILE A 1 507 ? 50.860 13.343 1.759 1.00 50.75 507 ILE A N 1
ATOM 3913 C CA . ILE A 1 507 ? 49.975 12.889 2.825 1.00 50.75 507 ILE A CA 1
ATOM 3914 C C . ILE A 1 507 ? 50.224 13.774 4.054 1.00 50.75 507 ILE A C 1
ATOM 3916 O O . ILE A 1 507 ? 51.305 13.746 4.639 1.00 50.75 507 ILE A O 1
ATOM 3920 N N . ALA A 1 508 ? 49.222 14.564 4.444 1.00 50.69 508 ALA A N 1
ATOM 3921 C CA . ALA A 1 508 ? 49.187 15.204 5.752 1.00 50.69 508 ALA A CA 1
ATOM 3922 C C . ALA A 1 508 ? 48.704 14.179 6.784 1.00 50.69 508 ALA A C 1
ATOM 3924 O O . ALA A 1 508 ? 47.513 13.908 6.940 1.00 50.69 508 ALA A O 1
ATOM 3925 N N . GLU A 1 509 ? 49.689 13.585 7.438 1.00 51.81 509 GLU A N 1
ATOM 3926 C CA . GLU A 1 509 ? 49.599 12.893 8.713 1.00 51.81 509 GLU A CA 1
ATOM 3927 C C . GLU A 1 509 ? 49.196 13.880 9.832 1.00 51.81 509 GLU A C 1
ATOM 3929 O O . GLU A 1 509 ? 49.515 15.066 9.764 1.00 51.81 509 GLU A O 1
ATOM 3934 N N . THR A 1 510 ? 48.588 13.348 10.899 1.00 50.41 510 THR A N 1
ATOM 3935 C CA . THR A 1 510 ? 48.328 13.943 12.233 1.00 50.41 510 THR A CA 1
ATOM 3936 C C . THR A 1 510 ? 47.068 14.805 12.444 1.00 50.41 510 THR A C 1
ATOM 3938 O O . THR A 1 510 ? 46.958 15.933 11.976 1.00 50.41 510 THR A O 1
ATOM 3941 N N . LEU A 1 511 ? 46.139 14.305 13.274 1.00 46.69 511 LEU A N 1
ATOM 3942 C CA . LEU A 1 511 ? 46.040 14.703 14.692 1.00 46.69 511 LEU A CA 1
ATOM 3943 C C . LEU A 1 511 ? 44.947 13.896 15.419 1.00 46.69 511 LEU A C 1
ATOM 3945 O O . LEU A 1 511 ? 43.754 14.128 15.233 1.00 46.69 511 LEU A O 1
ATOM 3949 N N . ASP A 1 512 ? 45.398 12.975 16.273 1.00 56.97 512 ASP A N 1
ATOM 3950 C CA . ASP A 1 512 ? 44.678 12.541 17.470 1.00 56.97 512 ASP A CA 1
ATOM 3951 C C . ASP A 1 512 ? 44.773 13.653 18.531 1.00 56.97 512 ASP A C 1
ATOM 3953 O O . ASP A 1 512 ? 45.877 14.107 18.854 1.00 56.97 512 ASP A O 1
ATOM 3957 N N . ALA A 1 513 ? 43.624 14.053 19.080 1.00 57.03 513 ALA A N 1
ATOM 3958 C CA . ALA A 1 513 ? 43.447 14.632 20.416 1.00 57.03 513 ALA A CA 1
ATOM 3959 C C . ALA A 1 513 ? 41.995 14.437 20.875 1.00 57.03 513 ALA A C 1
ATOM 3961 O O . ALA A 1 513 ? 41.081 14.824 20.108 1.00 57.03 513 ALA A O 1
#

Mean predicted aligned error: 12.3 Å

Solvent-accessible surface area (backbone atoms only — not comparable to full-atom values): 29027 Å² total; per-residue (Å²): 144,83,88,81,83,88,78,79,79,82,76,76,84,86,78,85,84,92,86,77,80,79,79,67,62,65,70,53,51,60,59,51,47,53,55,52,50,50,54,50,47,54,54,51,49,55,60,50,48,52,70,78,38,65,86,68,54,80,66,75,73,54,74,73,76,82,56,83,81,79,91,84,79,97,82,58,98,74,79,72,59,62,67,62,16,28,54,44,14,49,26,50,49,30,41,52,46,44,52,41,41,69,71,68,46,36,50,48,76,68,49,39,55,56,49,53,63,65,30,62,20,17,67,52,41,49,40,17,48,51,20,25,50,46,32,70,74,36,35,68,36,51,67,73,34,71,69,57,18,49,52,47,47,54,50,34,42,55,50,16,53,50,34,42,55,49,34,28,52,49,18,37,51,46,52,58,49,46,59,61,51,90,78,59,76,92,74,61,65,56,81,58,74,57,58,42,30,61,71,65,71,37,33,39,51,86,24,19,50,44,47,34,50,17,50,53,40,54,44,42,61,57,53,41,50,44,32,70,76,64,33,64,67,52,51,52,49,52,43,52,50,44,33,53,52,30,69,78,40,37,80,77,54,44,54,88,68,34,58,42,33,54,51,58,55,43,51,37,22,52,51,19,32,69,40,39,70,57,54,51,54,41,70,76,43,56,71,66,52,35,50,49,47,26,50,54,23,45,53,53,39,52,51,50,54,50,38,62,73,68,53,77,54,80,91,65,49,67,44,67,70,70,56,27,72,52,28,52,50,49,32,53,37,45,35,45,29,53,50,27,45,54,49,46,40,46,76,70,32,73,68,53,37,58,60,39,49,50,30,24,40,22,19,67,38,37,72,52,38,54,58,32,44,67,28,54,47,52,39,53,50,52,48,41,67,74,70,65,60,51,40,67,55,30,50,50,49,53,53,51,52,47,49,51,42,36,48,54,30,47,53,55,50,50,49,62,69,69,65,54,64,70,50,46,71,61,65,99,84,39,75,42,47,52,63,55,53,53,41,51,51,33,48,54,51,26,51,54,46,30,53,52,48,62,69,45,42,66,60,51,54,52,52,47,54,64,67,68,47,75,84,57,87,63,73,81,65,72,82,69,72,90,72,81,90,77,80,88,84,88,83,79,87,83,82,78,81,80,81,77,82,80,81,83,78,80,82,84,75,89,82,92,131

Radius of gyration: 29.27 Å; Cα contacts (8 Å, |Δi|>4): 447; chains: 1; bounding box: 89×57×93 Å

Foldseek 3Di:
DDDDDPPPPPPPPPDDDPDDPDPVPPVVCVVVVVVVVVVVVVQVVVVVVCVVPVVPPPPVPPPVVPCPDDDDDPDCPPLDDLLLLLLLLLLLLLVLVLVCVVLVLAQDDPVSVVSNLLSLLSLLSVLLSLLQVLLSPQVVQLLVDDPSNVVSLSVLLVVLVVLVVLQLVLQLLVLQLLLLFPDDPPPDDNPPDSVCSNVVVACGPPQVSSNLSSVLSNCVSVLSVCCNPPNLVVSLVVLVVLQVVCVVPVCVQDDPPRQCRNSQSNNSSSNSNVCNVVVVCLVPDDLVSLVVLLVVLVVLLVVLVVCVVVVVDPPDDLDSRSRGPNVVSSSVSSSSNCSSVLSSCCVPPVVSVVVSVLSSLLSVVVVLLNLLSSLLSRLLSSLCVLQVDHSVRSVVSSVVSSVVSSVLSVVVVVCVVVPDPQWDDPPDDDTHGPSVVSSVVSSVVSSVSSVVSVVCRVVSVVVVVVVPPPPPVCPVVPPPDDDDDDDDDDDDDDDDDDDDDDDDDDDDDDDDD